Protein AF-0000000079328924 (afdb_homodimer)

Nearest PDB structures (foldseek):
  2py6-assembly1_A  TM=6.628E-01  e=1.450E-24  Methylobacillus flagellatus KT
  7txp-assembly1_A  TM=7.797E-01  e=3.033E-03  Acinetobacter baumannii
  5w7k-assembly1_A  TM=6.403E-01  e=6.334E-02  Penicillium oxalicum
  5w7k-assembly2_B  TM=5.798E-01  e=4.461E-02  Penicillium oxalicum
  5jgl-assembly1_A  TM=5.882E-01  e=9.536E-02  Aspergillus fumigatus

Structure (mmCIF, N/CA/C/O backbone):
data_AF-0000000079328924-model_v1
#
loop_
_entity.id
_entity.type
_entity.pdbx_description
1 polymer 'Uncharacterized protein'
#
loop_
_atom_site.group_PDB
_atom_site.id
_atom_site.type_symbol
_atom_site.label_atom_id
_atom_site.label_alt_id
_atom_site.label_comp_id
_atom_site.label_asym_id
_atom_site.label_entity_id
_atom_site.label_seq_id
_atom_site.pdbx_PDB_ins_code
_atom_site.Cartn_x
_atom_site.Cartn_y
_atom_site.Cartn_z
_atom_site.occupancy
_atom_site.B_iso_or_equiv
_atom_site.auth_seq_id
_atom_site.auth_comp_id
_atom_site.auth_asym_id
_atom_site.auth_atom_id
_atom_site.pdbx_PDB_model_num
ATOM 1 N N . MET A 1 1 ? -23.656 -9.383 4.129 1 56.88 1 MET A N 1
ATOM 2 C CA . MET A 1 1 ? -24.047 -8.914 2.803 1 56.88 1 MET A CA 1
ATOM 3 C C . MET A 1 1 ? -23.672 -9.922 1.729 1 56.88 1 MET A C 1
ATOM 5 O O . MET A 1 1 ? -22.547 -10.453 1.737 1 56.88 1 MET A O 1
ATOM 9 N N . ASN A 1 2 ? -24.609 -10.359 0.931 1 61.53 2 ASN A N 1
ATOM 10 C CA . ASN A 1 2 ? -24.344 -11.352 -0.109 1 61.53 2 ASN A CA 1
ATOM 11 C C . ASN A 1 2 ? -23.781 -10.703 -1.366 1 61.53 2 ASN A C 1
ATOM 13 O O . ASN A 1 2 ? -23.656 -9.477 -1.438 1 61.53 2 ASN A O 1
ATOM 17 N N . ILE A 1 3 ? -23.312 -11.477 -2.266 1 70.88 3 ILE A N 1
ATOM 18 C CA . ILE A 1 3 ? -22.609 -11.031 -3.463 1 70.88 3 ILE A CA 1
ATOM 19 C C . ILE A 1 3 ? -23.516 -10.102 -4.277 1 70.88 3 ILE A C 1
ATOM 21 O O . ILE A 1 3 ? -23.031 -9.172 -4.926 1 70.88 3 ILE A O 1
ATOM 25 N N . PHE A 1 4 ? -24.797 -10.234 -4.156 1 68 4 PHE A N 1
ATOM 26 C CA . PHE A 1 4 ? -25.734 -9.406 -4.906 1 68 4 PHE A CA 1
ATOM 27 C C . PHE A 1 4 ? -25.719 -7.973 -4.398 1 68 4 PHE A C 1
ATOM 29 O O . PHE A 1 4 ? -25.734 -7.023 -5.188 1 68 4 PHE A O 1
ATOM 36 N N . GLU A 1 5 ? -25.672 -7.852 -3.088 1 71.88 5 GLU A N 1
ATOM 37 C CA . GLU A 1 5 ? -25.578 -6.527 -2.482 1 71.88 5 GLU A CA 1
ATOM 38 C C . GLU A 1 5 ? -24.266 -5.844 -2.842 1 71.88 5 GLU A C 1
ATOM 40 O O . GLU A 1 5 ? -24.234 -4.648 -3.131 1 71.88 5 GLU A O 1
ATOM 45 N N . LEU A 1 6 ? -23.266 -6.637 -2.938 1 77.62 6 LEU A N 1
ATOM 46 C CA . LEU A 1 6 ? -21.953 -6.098 -3.291 1 77.62 6 LEU A CA 1
ATOM 47 C C . LEU A 1 6 ? -21.938 -5.621 -4.738 1 77.62 6 LEU A C 1
ATOM 49 O O . LEU A 1 6 ? -21.359 -4.578 -5.047 1 77.62 6 LEU A O 1
ATOM 53 N N . LYS A 1 7 ? -22.594 -6.383 -5.516 1 79.06 7 LYS A N 1
ATOM 54 C CA . LYS A 1 7 ? -22.703 -6.027 -6.926 1 79.06 7 LYS A CA 1
ATOM 55 C C . LYS A 1 7 ? -23.406 -4.691 -7.109 1 79.06 7 LYS A C 1
ATOM 57 O O . LYS A 1 7 ? -23.031 -3.896 -7.973 1 79.06 7 LYS A O 1
ATOM 62 N N . LYS A 1 8 ? -24.391 -4.441 -6.281 1 81 8 LYS A N 1
ATOM 63 C CA . LYS A 1 8 ? -25.094 -3.162 -6.344 1 81 8 LYS A CA 1
ATOM 64 C C . LYS A 1 8 ? -24.172 -2.008 -5.961 1 81 8 LYS A C 1
ATOM 66 O O . LYS A 1 8 ? -24.188 -0.952 -6.594 1 81 8 LYS A O 1
ATOM 71 N N . ILE A 1 9 ? -23.391 -2.25 -4.973 1 82.69 9 ILE A N 1
ATOM 72 C CA . ILE A 1 9 ? -22.469 -1.236 -4.477 1 82.69 9 ILE A CA 1
ATOM 73 C C . ILE A 1 9 ? -21.438 -0.904 -5.551 1 82.69 9 ILE A C 1
ATOM 75 O O . ILE A 1 9 ? -21.125 0.267 -5.785 1 82.69 9 ILE A O 1
ATOM 79 N N . PHE A 1 10 ? -20.969 -1.929 -6.258 1 84.69 10 PHE A N 1
ATOM 80 C CA . PHE A 1 10 ? -19.938 -1.758 -7.262 1 84.69 10 PHE A CA 1
ATOM 81 C C . PHE A 1 10 ? -20.484 -1.042 -8.492 1 84.69 10 PHE A C 1
ATOM 83 O O . PHE A 1 10 ? -19.719 -0.454 -9.266 1 84.69 10 PHE A O 1
ATOM 90 N N . LYS A 1 11 ? -21.797 -1.02 -8.664 1 87.69 11 LYS A N 1
ATOM 91 C CA . LYS A 1 11 ? -22.406 -0.401 -9.836 1 87.69 11 LYS A CA 1
ATOM 92 C C . LYS A 1 11 ? -22.734 1.066 -9.57 1 87.69 11 LYS A C 1
ATOM 94 O O . LYS A 1 11 ? -23.094 1.804 -10.492 1 87.69 11 LYS A O 1
ATOM 99 N N . ILE A 1 12 ? -22.625 1.499 -8.336 1 89.94 12 ILE A N 1
ATOM 100 C CA . ILE A 1 12 ? -22.859 2.898 -8 1 89.94 12 ILE A CA 1
ATOM 101 C C . ILE A 1 12 ? -21.766 3.77 -8.602 1 89.94 12 ILE A C 1
ATOM 103 O O . ILE A 1 12 ? -20.578 3.547 -8.352 1 89.94 12 ILE A O 1
ATOM 107 N N . ASN A 1 13 ? -22.141 4.797 -9.344 1 90.88 13 ASN A N 1
ATOM 108 C CA . ASN A 1 13 ? -21.141 5.523 -10.117 1 90.88 13 ASN A CA 1
ATOM 109 C C . ASN A 1 13 ? -21.062 6.992 -9.703 1 90.88 13 ASN A C 1
ATOM 111 O O . ASN A 1 13 ? -20.219 7.738 -10.188 1 90.88 13 ASN A O 1
ATOM 115 N N . ASN A 1 14 ? -22 7.387 -8.898 1 92.38 14 ASN A N 1
ATOM 116 C CA . ASN A 1 14 ? -21.969 8.766 -8.43 1 92.38 14 ASN A CA 1
ATOM 117 C C . ASN A 1 14 ? -22.578 8.898 -7.031 1 92.38 14 ASN A C 1
ATOM 119 O O . ASN A 1 14 ? -23.188 7.949 -6.523 1 92.38 14 ASN A O 1
ATOM 123 N N . LEU A 1 15 ? -22.406 10.031 -6.438 1 91.38 15 LEU A N 1
ATOM 124 C CA . LEU A 1 15 ? -22.812 10.258 -5.055 1 91.38 15 LEU A CA 1
ATOM 125 C C . LEU A 1 15 ? -24.328 10.211 -4.926 1 91.38 15 LEU A C 1
ATOM 127 O O . LEU A 1 15 ? -24.859 9.766 -3.904 1 91.38 15 LEU A O 1
ATOM 131 N N . LYS A 1 16 ? -25 10.703 -5.934 1 89.75 16 LYS A N 1
ATOM 132 C CA . LYS A 1 16 ? -26.453 10.672 -5.902 1 89.75 16 LYS A CA 1
ATOM 133 C C . LYS A 1 16 ? -26.969 9.242 -5.797 1 89.75 16 LYS A C 1
ATOM 135 O O . LYS A 1 16 ? -27.844 8.953 -4.973 1 89.75 16 LYS A O 1
ATOM 140 N N . GLU A 1 17 ? -26.469 8.406 -6.617 1 90.62 17 GLU A N 1
ATOM 141 C CA . GLU A 1 17 ? -26.844 6.996 -6.582 1 90.62 17 GLU A CA 1
ATOM 142 C C . GLU A 1 17 ? -26.5 6.367 -5.238 1 90.62 17 GLU A C 1
ATOM 144 O O . GLU A 1 17 ? -27.25 5.551 -4.711 1 90.62 17 GLU A O 1
ATOM 149 N N . LEU A 1 18 ? -25.328 6.73 -4.758 1 88.25 18 LEU A N 1
ATOM 150 C CA . LEU A 1 18 ? -24.891 6.199 -3.473 1 88.25 18 LEU A CA 1
ATOM 151 C C . LEU A 1 18 ? -25.859 6.574 -2.367 1 88.25 18 LEU A C 1
ATOM 153 O O . LEU A 1 18 ? -26.281 5.719 -1.579 1 88.25 18 LEU A O 1
ATOM 157 N N . TYR A 1 19 ? -26.266 7.734 -2.383 1 83.88 19 TYR A N 1
ATOM 158 C CA . TYR A 1 19 ? -27.141 8.203 -1.312 1 83.88 19 TYR A CA 1
ATOM 159 C C . TYR A 1 19 ? -28.531 7.625 -1.462 1 83.88 19 TYR A C 1
ATOM 161 O O . TYR A 1 19 ? -29.203 7.316 -0.468 1 83.88 19 TYR A O 1
ATOM 169 N N . THR A 1 20 ? -28.969 7.504 -2.656 1 84.75 20 THR A N 1
ATOM 170 C CA . THR A 1 20 ? -30.234 6.828 -2.893 1 84.75 20 THR A CA 1
ATOM 171 C C . THR A 1 20 ? -30.203 5.402 -2.346 1 84.75 20 THR A C 1
ATOM 173 O O . THR A 1 20 ? -31.141 4.961 -1.69 1 84.75 20 THR A O 1
ATOM 176 N N . TYR A 1 21 ? -29.094 4.816 -2.604 1 81.56 21 TYR A N 1
ATOM 177 C CA . TYR A 1 21 ? -28.922 3.451 -2.117 1 81.56 21 TYR A CA 1
ATOM 178 C C . TYR A 1 21 ? -28.906 3.416 -0.594 1 81.56 21 TYR A C 1
ATOM 180 O O . TYR A 1 21 ? -29.531 2.545 0.022 1 81.56 21 TYR A O 1
ATOM 188 N N . LEU A 1 22 ? -28.188 4.312 -0.004 1 76.25 22 LEU A N 1
ATOM 189 C CA . LEU A 1 22 ? -28.062 4.371 1.448 1 76.25 22 LEU A CA 1
ATOM 190 C C . LEU A 1 22 ? -29.422 4.652 2.09 1 76.25 22 LEU A C 1
ATOM 192 O O . LEU A 1 22 ? -29.734 4.102 3.146 1 76.25 22 LEU A O 1
ATOM 196 N N . TYR A 1 23 ? -30.125 5.473 1.465 1 74 23 TYR A N 1
ATOM 197 C CA . TYR A 1 23 ? -31.484 5.766 1.941 1 74 23 TYR A CA 1
ATOM 198 C C . TYR A 1 23 ? -32.344 4.523 1.889 1 74 23 TYR A C 1
ATOM 200 O O . TYR A 1 23 ? -33.125 4.25 2.82 1 74 23 TYR A O 1
ATOM 208 N N . GLU A 1 24 ? -32.156 3.736 0.86 1 71.31 24 GLU A N 1
ATOM 209 C CA . GLU A 1 24 ? -32.938 2.516 0.684 1 71.31 24 GLU A CA 1
ATOM 210 C C . GLU A 1 24 ? -32.594 1.474 1.738 1 71.31 24 GLU A C 1
ATOM 212 O O . GLU A 1 24 ? -33.469 0.816 2.295 1 71.31 24 GLU A O 1
ATOM 217 N N . ILE A 1 25 ? -31.281 1.365 1.938 1 65.75 25 ILE A N 1
ATOM 218 C CA . ILE A 1 25 ? -30.844 0.349 2.891 1 65.75 25 ILE A CA 1
ATOM 219 C C . ILE A 1 25 ? -31.203 0.788 4.312 1 65.75 25 ILE A C 1
ATOM 221 O O . ILE A 1 25 ? -31.562 -0.038 5.148 1 65.75 25 ILE A O 1
ATOM 225 N N . LYS A 1 26 ? -30.891 2.051 4.504 1 58.53 26 LYS A N 1
ATOM 226 C CA . LYS A 1 26 ? -31.266 2.576 5.809 1 58.53 26 LYS A CA 1
ATOM 227 C C . LYS A 1 26 ? -32.75 2.324 6.094 1 58.53 26 LYS A C 1
ATOM 229 O O . LYS A 1 26 ? -33.125 1.941 7.207 1 58.53 26 LYS A O 1
ATOM 234 N N . GLU A 1 27 ? -33.406 2.635 5.156 1 51.09 27 GLU A N 1
ATOM 235 C CA . GLU A 1 27 ? -34.844 2.422 5.281 1 51.09 27 GLU A CA 1
ATOM 236 C C . GLU A 1 27 ? -35.188 0.936 5.367 1 51.09 27 GLU A C 1
ATOM 238 O O . GLU A 1 27 ? -36.125 0.544 6.051 1 51.09 27 GLU A O 1
ATOM 243 N N . CYS A 1 28 ? -34.5 0.336 4.43 1 45.5 28 CYS A N 1
ATOM 244 C CA . CYS A 1 28 ? -34.719 -1.104 4.453 1 45.5 28 CYS A CA 1
ATOM 245 C C . CYS A 1 28 ? -34.125 -1.74 5.691 1 45.5 28 CYS A C 1
ATOM 247 O O . CYS A 1 28 ? -34.688 -2.65 6.281 1 45.5 28 CYS A O 1
ATOM 249 N N . LYS A 1 29 ? -32.688 -1.589 5.699 1 46.88 29 LYS A N 1
ATOM 250 C CA . LYS A 1 29 ? -31.969 -2.168 6.832 1 46.88 29 LYS A CA 1
ATOM 251 C C . LYS A 1 29 ? -32.156 -1.311 8.086 1 46.88 29 LYS A C 1
ATOM 253 O O . LYS A 1 29 ? -31.734 -0.148 8.109 1 46.88 29 LYS A O 1
ATOM 258 N N . LYS A 1 30 ? -33.125 -1.335 8.742 1 38.22 30 LYS A N 1
ATOM 259 C CA . LYS A 1 30 ? -33.188 -0.66 10.031 1 38.22 30 LYS A CA 1
ATOM 260 C C . LYS A 1 30 ? -31.812 -0.604 10.68 1 38.22 30 LYS A C 1
ATOM 262 O O . LYS A 1 30 ? -31.203 -1.643 10.945 1 38.22 30 LYS A O 1
ATOM 267 N N . LEU A 1 31 ? -30.766 0.419 10.305 1 40.78 31 LEU A N 1
ATOM 268 C CA . LEU A 1 31 ? -29.625 0.704 11.172 1 40.78 31 LEU A CA 1
ATOM 269 C C . LEU A 1 31 ? -29.781 0.013 12.516 1 40.78 31 LEU A C 1
ATOM 271 O O . LEU A 1 31 ? -28.859 0.053 13.352 1 40.78 31 LEU A O 1
ATOM 275 N N . GLY A 1 32 ? -30.797 -0.398 12.648 1 42.44 32 GLY A N 1
ATOM 276 C CA . GLY A 1 32 ? -31.219 -1.164 13.812 1 42.44 32 GLY A CA 1
ATOM 277 C C . GLY A 1 32 ? -30.406 -2.432 14.016 1 42.44 32 GLY A C 1
ATOM 278 O O . GLY A 1 32 ? -30.219 -2.873 15.148 1 42.44 32 GLY A O 1
ATOM 279 N N . SER A 1 33 ? -29.969 -2.975 12.93 1 47.97 33 SER A N 1
ATOM 280 C CA . SER A 1 33 ? -29.297 -4.25 13.188 1 47.97 33 SER A CA 1
ATOM 281 C C . SER A 1 33 ? -27.953 -4.043 13.875 1 47.97 33 SER A C 1
ATOM 283 O O . SER A 1 33 ? -27.609 -4.777 14.805 1 47.97 33 SER A O 1
ATOM 285 N N . LEU A 1 34 ? -27.156 -3.137 13.383 1 50.69 34 LEU A N 1
ATOM 286 C CA . LEU A 1 34 ? -25.953 -2.863 14.172 1 50.69 34 LEU A CA 1
ATOM 287 C C . LEU A 1 34 ? -26.312 -2.279 15.531 1 50.69 34 LEU A C 1
ATOM 289 O O . LEU A 1 34 ? -25.703 -2.633 16.547 1 50.69 34 LEU A O 1
ATOM 293 N N . ASP A 1 35 ? -27.281 -1.336 15.297 1 56.09 35 ASP A N 1
ATOM 294 C CA . ASP A 1 35 ? -27.781 -0.828 16.562 1 56.09 35 ASP A CA 1
ATOM 295 C C . ASP A 1 35 ? -28.266 -1.967 17.469 1 56.09 35 ASP A C 1
ATOM 297 O O . ASP A 1 35 ? -28.031 -1.96 18.672 1 56.09 35 ASP A O 1
ATOM 301 N N . GLU A 1 36 ? -28.781 -2.801 16.656 1 59.44 36 GLU A N 1
ATOM 302 C CA . GLU A 1 36 ? -29.25 -3.955 17.406 1 59.44 36 GLU A CA 1
ATOM 303 C C . GLU A 1 36 ? -28.094 -4.812 17.891 1 59.44 36 GLU A C 1
ATOM 305 O O . GLU A 1 36 ? -28.094 -5.312 19.016 1 59.44 36 GLU A O 1
ATOM 310 N N . LEU A 1 37 ? -27.047 -4.867 17.062 1 61.59 37 LEU A N 1
ATOM 311 C CA . LEU A 1 37 ? -25.875 -5.641 17.438 1 61.59 37 LEU A CA 1
ATOM 312 C C . LEU A 1 37 ? -25.141 -4.98 18.609 1 61.59 37 LEU A C 1
ATOM 314 O O . LEU A 1 37 ? -24.719 -5.66 19.547 1 61.59 37 LEU A O 1
ATOM 318 N N . ILE A 1 38 ? -25.094 -3.74 18.453 1 65.69 38 ILE A N 1
ATOM 319 C CA . ILE A 1 38 ? -24.375 -2.992 19.469 1 65.69 38 ILE A CA 1
ATOM 320 C C . ILE A 1 38 ? -25.203 -2.967 20.766 1 65.69 38 ILE A C 1
ATOM 322 O O . ILE A 1 38 ? -24.641 -2.963 21.859 1 65.69 38 ILE A O 1
ATOM 326 N N . LYS A 1 39 ? -26.5 -3.104 20.516 1 65.75 39 LYS A N 1
ATOM 327 C CA . LYS A 1 39 ? -27.359 -3.057 21.703 1 65.75 39 LYS A CA 1
ATOM 328 C C . LYS A 1 39 ? -27.438 -4.418 22.391 1 65.75 39 LYS A C 1
ATOM 330 O O . LYS A 1 39 ? -27.625 -4.492 23.594 1 65.75 39 LYS A O 1
ATOM 335 N N . THR A 1 40 ? -27.172 -5.391 21.562 1 72.5 40 THR A N 1
ATOM 336 C CA . THR A 1 40 ? -27.422 -6.715 22.125 1 72.5 40 THR A CA 1
ATOM 337 C C . THR A 1 40 ? -26.109 -7.387 22.547 1 72.5 40 THR A C 1
ATOM 339 O O . THR A 1 40 ? -26.125 -8.344 23.328 1 72.5 40 THR A O 1
ATOM 342 N N . LYS A 1 41 ? -25.031 -6.918 22.109 1 82.81 41 LYS A N 1
ATOM 343 C CA . LYS A 1 41 ? -23.766 -7.582 22.375 1 82.81 41 LYS A CA 1
ATOM 344 C C . LYS A 1 41 ? -22.859 -6.703 23.25 1 82.81 41 LYS A C 1
ATOM 346 O O . LYS A 1 41 ? -23.016 -5.48 23.281 1 82.81 41 LYS A O 1
ATOM 351 N N . GLN A 1 42 ? -22.062 -7.414 23.984 1 89.44 42 GLN A N 1
ATOM 352 C CA . GLN A 1 42 ? -20.984 -6.703 24.672 1 89.44 42 GLN A CA 1
ATOM 353 C C . GLN A 1 42 ? -19.969 -6.141 23.672 1 89.44 42 GLN A C 1
ATOM 355 O O . GLN A 1 42 ? -19.562 -6.836 22.75 1 89.44 42 GLN A O 1
ATOM 360 N N . ILE A 1 43 ? -19.641 -4.855 23.938 1 89.25 43 ILE A N 1
ATOM 361 C CA . ILE A 1 43 ? -18.719 -4.199 23.016 1 89.25 43 ILE A CA 1
ATOM 362 C C . ILE A 1 43 ? -17.312 -4.223 23.578 1 89.25 43 ILE A C 1
ATOM 364 O O . ILE A 1 43 ? -17.094 -3.846 24.734 1 89.25 43 ILE A O 1
ATOM 368 N N . VAL A 1 44 ? -16.375 -4.703 22.797 1 92.88 44 VAL A N 1
ATOM 369 C CA . VAL A 1 44 ? -14.961 -4.715 23.141 1 92.88 44 VAL A CA 1
ATOM 370 C C . VAL A 1 44 ? -14.172 -3.932 22.094 1 92.88 44 VAL A C 1
ATOM 372 O O . VAL A 1 44 ? -14.43 -4.051 20.891 1 92.88 44 VAL A O 1
ATOM 375 N N . LEU A 1 45 ? -13.312 -3.092 22.578 1 89.56 45 LEU A N 1
ATOM 376 C CA . LEU A 1 45 ? -12.453 -2.352 21.656 1 89.56 45 LEU A CA 1
ATOM 377 C C . LEU A 1 45 ? -11.086 -3.016 21.547 1 89.56 45 LEU A C 1
ATOM 379 O O . LEU A 1 45 ? -10.391 -3.193 22.547 1 89.56 45 LEU A O 1
ATOM 383 N N . PHE A 1 46 ? -10.742 -3.385 20.344 1 91.06 46 PHE A N 1
ATOM 384 C CA . PHE A 1 46 ? -9.391 -3.885 20.125 1 91.06 46 PHE A CA 1
ATOM 385 C C . PHE A 1 46 ? -8.461 -2.76 19.688 1 91.06 46 PHE A C 1
ATOM 387 O O . PHE A 1 46 ? -8.578 -2.25 18.562 1 91.06 46 PHE A O 1
ATOM 394 N N . GLY A 1 47 ? -7.594 -2.453 20.469 1 88.12 47 GLY A N 1
ATOM 395 C CA . GLY A 1 47 ? -6.727 -1.296 20.312 1 88.12 47 GLY A CA 1
ATOM 396 C C . GLY A 1 47 ? -6.941 -0.231 21.359 1 88.12 47 GLY A C 1
ATOM 397 O O . GLY A 1 47 ? -7.965 0.459 21.359 1 88.12 47 GLY A O 1
ATOM 398 N N . ALA A 1 48 ? -5.953 -0.051 22.234 1 86.25 48 ALA A N 1
ATOM 399 C CA . ALA A 1 48 ? -6.086 0.889 23.344 1 86.25 48 ALA A CA 1
ATOM 400 C C . ALA A 1 48 ? -5.219 2.125 23.125 1 86.25 48 ALA A C 1
ATOM 402 O O . ALA A 1 48 ? -4.793 2.773 24.078 1 86.25 48 ALA A O 1
ATOM 403 N N . GLY A 1 49 ? -5.023 2.393 21.828 1 75.25 49 GLY A N 1
ATOM 404 C CA . GLY A 1 49 ? -4.285 3.596 21.484 1 75.25 49 GLY A CA 1
ATOM 405 C C . GLY A 1 49 ? -5.18 4.797 21.234 1 75.25 49 GLY A C 1
ATOM 406 O O . GLY A 1 49 ? -6.262 4.895 21.812 1 75.25 49 GLY A O 1
ATOM 407 N N . ARG A 1 50 ? -4.684 5.715 20.484 1 66.62 50 ARG A N 1
ATOM 408 C CA . ARG A 1 50 ? -5.391 6.957 20.188 1 66.62 50 ARG A CA 1
ATOM 409 C C . ARG A 1 50 ? -6.746 6.68 19.547 1 66.62 50 ARG A C 1
ATOM 411 O O . ARG A 1 50 ? -7.762 7.254 19.953 1 66.62 50 ARG A O 1
ATOM 418 N N . ILE A 1 51 ? -6.746 5.785 18.609 1 70.69 51 ILE A N 1
ATOM 419 C CA . ILE A 1 51 ? -7.977 5.469 17.891 1 70.69 51 ILE A CA 1
ATOM 420 C C . ILE A 1 51 ? -8.977 4.82 18.844 1 70.69 51 ILE A C 1
ATOM 422 O O . ILE A 1 51 ? -10.164 5.16 18.844 1 70.69 51 ILE A O 1
ATOM 426 N N . GLY A 1 52 ? -8.453 3.943 19.641 1 80 52 GLY A N 1
ATOM 427 C CA . GLY A 1 52 ? -9.32 3.305 20.625 1 80 52 GLY A CA 1
ATOM 428 C C . GLY A 1 52 ? -10 4.293 21.547 1 80 52 GLY A C 1
ATOM 429 O O . GLY A 1 52 ? -11.195 4.18 21.812 1 80 52 GLY A O 1
ATOM 430 N N . LYS A 1 53 ? -9.281 5.25 21.953 1 77.56 53 LYS A N 1
ATOM 431 C CA . LYS A 1 53 ? -9.828 6.277 22.828 1 77.56 53 LYS A CA 1
ATOM 432 C C . LYS A 1 53 ? -10.906 7.098 22.125 1 77.56 53 LYS A C 1
ATOM 434 O O . LYS A 1 53 ? -11.938 7.422 22.734 1 77.56 53 LYS A O 1
ATOM 439 N N . GLN A 1 54 ? -10.641 7.395 20.953 1 70.75 54 GLN A N 1
ATOM 440 C CA . GLN A 1 54 ? -11.609 8.164 20.188 1 70.75 54 GLN A CA 1
ATOM 441 C C . GLN A 1 54 ? -12.898 7.379 19.969 1 70.75 54 GLN A C 1
ATOM 443 O O . GLN A 1 54 ? -13.992 7.938 20.062 1 70.75 54 GLN A O 1
ATOM 448 N N . VAL A 1 55 ? -12.703 6.129 19.719 1 77.19 55 VAL A N 1
ATOM 449 C CA . VAL A 1 55 ? -13.859 5.27 19.516 1 77.19 55 VAL A CA 1
ATOM 450 C C . VAL A 1 55 ? -14.656 5.152 20.812 1 77.19 55 VAL A C 1
ATOM 452 O O . VAL A 1 55 ? -15.883 5.219 20.812 1 77.19 55 VAL A O 1
ATOM 455 N N . LEU A 1 56 ? -13.961 5.035 21.875 1 82.12 56 LEU A N 1
ATOM 456 C CA . LEU A 1 56 ? -14.609 4.977 23.188 1 82.12 56 LEU A CA 1
ATOM 457 C C . LEU A 1 56 ? -15.445 6.227 23.422 1 82.12 56 LEU A C 1
ATOM 459 O O . LEU A 1 56 ? -16.609 6.133 23.828 1 82.12 56 LEU A O 1
ATOM 463 N N . ASN A 1 57 ? -14.828 7.297 23.156 1 74.25 57 ASN A N 1
ATOM 464 C CA . ASN A 1 57 ? -15.523 8.562 23.375 1 74.25 57 ASN A CA 1
ATOM 465 C C . ASN A 1 57 ? -16.766 8.68 22.5 1 74.25 57 ASN A C 1
ATOM 467 O O . ASN A 1 57 ? -17.812 9.148 22.953 1 74.25 57 ASN A O 1
ATOM 471 N N . THR A 1 58 ? -16.609 8.281 21.312 1 69.94 58 THR A N 1
ATOM 472 C CA . THR A 1 58 ? -17.75 8.328 20.391 1 69.94 58 THR A CA 1
ATOM 473 C C . THR A 1 58 ? -18.875 7.414 20.859 1 69.94 58 THR A C 1
ATOM 475 O O . THR A 1 58 ? -20.047 7.801 20.844 1 69.94 58 THR A O 1
ATOM 478 N N . LEU A 1 59 ? -18.5 6.242 21.219 1 75.38 59 LEU A N 1
ATOM 479 C CA . LEU A 1 59 ? -19.5 5.285 21.672 1 75.38 59 LEU A CA 1
ATOM 480 C C . LEU A 1 59 ? -20.203 5.781 22.938 1 75.38 59 LEU A C 1
ATOM 482 O O . LEU A 1 59 ? -21.422 5.652 23.062 1 75.38 59 LEU A O 1
ATOM 486 N N . LYS A 1 60 ? -19.469 6.391 23.75 1 76.75 60 LYS A N 1
ATOM 487 C CA . LYS A 1 60 ? -20.062 6.965 24.953 1 76.75 60 LYS A CA 1
ATOM 488 C C . LYS A 1 60 ? -21.047 8.07 24.609 1 76.75 60 LYS A C 1
ATOM 490 O O . LYS A 1 60 ? -22.125 8.148 25.219 1 76.75 60 LYS A O 1
ATOM 495 N N . LYS A 1 61 ? -20.609 8.82 23.75 1 70.5 61 LYS A N 1
ATOM 496 C CA . LYS A 1 61 ? -21.453 9.93 23.312 1 70.5 61 LYS A CA 1
ATOM 497 C C . LYS A 1 61 ? -22.797 9.414 22.797 1 70.5 61 LYS A C 1
ATOM 499 O O . LYS A 1 61 ? -23.828 10.078 22.953 1 70.5 61 LYS A O 1
ATOM 504 N N . TYR A 1 62 ? -22.75 8.266 22.203 1 68.56 62 TYR A N 1
ATOM 505 C CA . TYR A 1 62 ? -23.984 7.715 21.641 1 68.56 62 TYR A CA 1
ATOM 506 C C . TYR A 1 62 ? -24.656 6.773 22.625 1 68.56 62 TYR A C 1
ATOM 508 O O . TYR A 1 62 ? -25.625 6.082 22.266 1 68.56 62 TYR A O 1
ATOM 516 N N . GLY A 1 63 ? -24.078 6.711 23.781 1 72.81 63 GLY A N 1
ATOM 517 C CA . GLY A 1 63 ? -24.734 5.973 24.859 1 72.81 63 GLY A CA 1
ATOM 518 C C . GLY A 1 63 ? -24.375 4.496 24.875 1 72.81 63 GLY A C 1
ATOM 519 O O . GLY A 1 63 ? -25.047 3.695 25.516 1 72.81 63 GLY A O 1
ATOM 520 N N . PHE A 1 64 ? -23.359 4.16 24.188 1 77.5 64 PHE A N 1
ATOM 521 C CA . PHE A 1 64 ? -22.953 2.762 24.172 1 77.5 64 PHE A CA 1
ATOM 522 C C . PHE A 1 64 ? -21.875 2.5 25.219 1 77.5 64 PHE A C 1
ATOM 524 O O . PHE A 1 64 ? -20.984 3.334 25.422 1 77.5 64 PHE A O 1
ATOM 531 N N . LYS A 1 65 ? -22.047 1.388 25.875 1 85.5 65 LYS A N 1
ATOM 532 C CA . LYS A 1 65 ? -21.078 0.996 26.891 1 85.5 65 LYS A CA 1
ATOM 533 C C . LYS A 1 65 ? -20.031 0.042 26.312 1 85.5 65 LYS A C 1
ATOM 535 O O . LYS A 1 65 ? -20.375 -0.893 25.578 1 85.5 65 LYS A O 1
ATOM 540 N N . VAL A 1 66 ? -18.766 0.304 26.609 1 90.62 66 VAL A N 1
ATOM 541 C CA . VAL A 1 66 ? -17.672 -0.568 26.219 1 90.62 66 VAL A CA 1
ATOM 542 C C . VAL A 1 66 ? -17.234 -1.425 27.406 1 90.62 66 VAL A C 1
ATOM 544 O O . VAL A 1 66 ? -16.984 -0.905 28.484 1 90.62 66 VAL A O 1
ATOM 547 N N . ALA A 1 67 ? -17.203 -2.633 27.188 1 93.62 67 ALA A N 1
ATOM 548 C CA . ALA A 1 67 ? -16.891 -3.566 28.266 1 93.62 67 ALA A CA 1
ATOM 549 C C . ALA A 1 67 ? -15.406 -3.473 28.656 1 93.62 67 ALA A C 1
ATOM 551 O O . ALA A 1 67 ? -15.078 -3.352 29.828 1 93.62 67 ALA A O 1
ATOM 552 N N . TYR A 1 68 ? -14.57 -3.6 27.719 1 94.25 68 TYR A N 1
ATOM 553 C CA . TYR A 1 68 ? -13.133 -3.488 27.953 1 94.25 68 TYR A CA 1
ATOM 554 C C . TYR A 1 68 ? -12.383 -3.262 26.641 1 94.25 68 TYR A C 1
ATOM 556 O O . TYR A 1 68 ? -12.961 -3.398 25.562 1 94.25 68 TYR A O 1
ATOM 564 N N . PHE A 1 69 ? -11.133 -2.832 26.859 1 93.56 69 PHE A N 1
ATOM 565 C CA . PHE A 1 69 ? -10.18 -2.822 25.75 1 93.56 69 PHE A CA 1
ATOM 566 C C . PHE A 1 69 ? -9.414 -4.137 25.688 1 93.56 69 PHE A C 1
ATOM 568 O O . PHE A 1 69 ? -9.219 -4.801 26.703 1 93.56 69 PHE A O 1
ATOM 575 N N . CYS A 1 70 ? -9.055 -4.527 24.531 1 94.25 70 CYS A N 1
ATOM 576 C CA . CYS A 1 70 ? -7.988 -5.508 24.328 1 94.25 70 CYS A CA 1
ATOM 577 C C . CYS A 1 70 ? -6.844 -4.914 23.516 1 94.25 70 CYS A C 1
ATOM 579 O O . CYS A 1 70 ? -7.055 -4.035 22.688 1 94.25 70 CYS A O 1
ATOM 581 N N . ASP A 1 71 ? -5.703 -5.344 23.828 1 90.44 71 ASP A N 1
ATOM 582 C CA . ASP A 1 71 ? -4.5 -4.906 23.141 1 90.44 71 ASP A CA 1
ATOM 583 C C . ASP A 1 71 ? -3.418 -5.98 23.172 1 90.44 71 ASP A C 1
ATOM 585 O O . ASP A 1 71 ? -3.309 -6.723 24.156 1 90.44 71 ASP A O 1
ATOM 589 N N . ASN A 1 72 ? -2.664 -6.105 22.156 1 85.56 72 ASN A N 1
ATOM 590 C CA . ASN A 1 72 ? -1.611 -7.113 22.125 1 85.56 72 ASN A CA 1
ATOM 591 C C . ASN A 1 72 ? -0.396 -6.684 22.953 1 85.56 72 ASN A C 1
ATOM 593 O O . ASN A 1 72 ? 0.468 -7.504 23.266 1 85.56 72 ASN A O 1
ATOM 597 N N . ASN A 1 73 ? -0.34 -5.391 23.219 1 80.56 73 ASN A N 1
ATOM 598 C CA . ASN A 1 73 ? 0.751 -4.898 24.047 1 80.56 73 ASN A CA 1
ATOM 599 C C . ASN A 1 73 ? 0.581 -5.324 25.5 1 80.56 73 ASN A C 1
ATOM 601 O O . ASN A 1 73 ? -0.173 -4.695 26.25 1 80.56 73 ASN A O 1
ATOM 605 N N . LYS A 1 74 ? 1.395 -6.266 25.938 1 81.5 74 LYS A N 1
ATOM 606 C CA . LYS A 1 74 ? 1.271 -6.863 27.25 1 81.5 74 LYS A CA 1
ATOM 607 C C . LYS A 1 74 ? 1.589 -5.852 28.359 1 81.5 74 LYS A C 1
ATOM 609 O O . LYS A 1 74 ? 1.108 -5.977 29.484 1 81.5 74 LYS A O 1
ATOM 614 N N . ASP A 1 75 ? 2.314 -4.918 28.031 1 78.06 75 ASP A N 1
ATOM 615 C CA . ASP A 1 75 ? 2.795 -3.955 29.016 1 78.06 75 ASP A CA 1
ATOM 616 C C . ASP A 1 75 ? 1.646 -3.105 29.547 1 78.06 75 ASP A C 1
ATOM 618 O O . ASP A 1 75 ? 1.765 -2.498 30.625 1 78.06 75 ASP A O 1
ATOM 622 N N . ILE A 1 76 ? 0.591 -3.098 28.859 1 86.06 76 ILE A N 1
ATOM 623 C CA . ILE A 1 76 ? -0.473 -2.189 29.281 1 86.06 76 ILE A CA 1
ATOM 624 C C . ILE A 1 76 ? -1.675 -2.994 29.766 1 86.06 76 ILE A C 1
ATOM 626 O O . ILE A 1 76 ? -2.73 -2.43 30.062 1 86.06 76 ILE A O 1
ATOM 630 N N . TRP A 1 77 ? -1.481 -4.289 29.875 1 88.06 77 TRP A N 1
ATOM 631 C CA . TRP A 1 77 ? -2.566 -5.102 30.406 1 88.06 77 TRP A CA 1
ATOM 632 C C . TRP A 1 77 ? -2.848 -4.742 31.859 1 88.06 77 TRP A C 1
ATOM 634 O O . TRP A 1 77 ? -1.92 -4.59 32.656 1 88.06 77 TRP A O 1
ATOM 644 N N . GLY A 1 78 ? -4.082 -4.598 32.188 1 88.75 78 GLY A N 1
ATOM 645 C CA . GLY A 1 78 ? -4.457 -4.242 33.562 1 88.75 78 GLY A CA 1
ATOM 646 C C . GLY A 1 78 ? -4.672 -2.752 33.75 1 88.75 78 GLY A C 1
ATOM 647 O O . GLY A 1 78 ? -5.324 -2.33 34.719 1 88.75 78 GLY A O 1
ATOM 648 N N . ASP A 1 79 ? -4.16 -1.979 32.844 1 87.06 79 ASP A N 1
ATOM 649 C CA . ASP A 1 79 ? -4.41 -0.54 32.875 1 87.06 79 ASP A CA 1
ATOM 650 C C . ASP A 1 79 ? -5.844 -0.221 32.469 1 87.06 79 ASP A C 1
ATOM 652 O O . ASP A 1 79 ? -6.613 -1.123 32.125 1 87.06 79 ASP A O 1
ATOM 656 N N . CYS A 1 80 ? -6.215 1.067 32.656 1 88.62 80 CYS A N 1
ATOM 657 C CA . CYS A 1 80 ? -7.559 1.463 32.219 1 88.62 80 CYS A CA 1
ATOM 658 C C . CYS A 1 80 ? -7.523 2.781 31.469 1 88.62 80 CYS A C 1
ATOM 660 O O . CYS A 1 80 ? -6.59 3.57 31.625 1 88.62 80 CYS A O 1
ATOM 662 N N . ILE A 1 81 ? -8.461 2.928 30.594 1 88 81 ILE A N 1
ATOM 663 C CA . ILE A 1 81 ? -8.742 4.172 29.891 1 88 81 ILE A CA 1
ATOM 664 C C . ILE A 1 81 ? -10.164 4.629 30.203 1 88 81 ILE A C 1
ATOM 666 O O . ILE A 1 81 ? -11.133 3.98 29.797 1 88 81 ILE A O 1
ATOM 670 N N . ASP A 1 82 ? -10.234 5.727 30.922 1 87 82 ASP A N 1
ATOM 671 C CA . ASP A 1 82 ? -11.539 6.258 31.297 1 87 82 ASP A CA 1
ATOM 672 C C . ASP A 1 82 ? -12.398 5.191 31.969 1 87 82 ASP A C 1
ATOM 674 O O . ASP A 1 82 ? -13.562 5.004 31.609 1 87 82 ASP A O 1
ATOM 678 N N . GLY A 1 83 ? -11.727 4.469 32.781 1 87.69 83 GLY A N 1
ATOM 679 C CA . GLY A 1 83 ? -12.445 3.492 33.594 1 87.69 83 GLY A CA 1
ATOM 680 C C . GLY A 1 83 ? -12.633 2.162 32.875 1 87.69 83 GLY A C 1
ATOM 681 O O . GLY A 1 83 ? -13.188 1.224 33.469 1 87.69 83 GLY A O 1
ATOM 682 N N . VAL A 1 84 ? -12.234 2.037 31.672 1 93.5 84 VAL A N 1
ATOM 683 C CA . VAL A 1 84 ? -12.383 0.794 30.906 1 93.5 84 VAL A CA 1
ATOM 684 C C . VAL A 1 84 ? -11.047 0.047 30.891 1 93.5 84 VAL A C 1
ATOM 686 O O . VAL A 1 84 ? -10.047 0.569 30.391 1 93.5 84 VAL A O 1
ATOM 689 N N . TYR A 1 85 ? -11.016 -1.151 31.344 1 92.38 85 TYR A N 1
ATOM 690 C CA . TYR A 1 85 ? -9.773 -1.898 31.531 1 92.38 85 TYR A CA 1
ATOM 691 C C . TYR A 1 85 ? -9.227 -2.377 30.188 1 92.38 85 TYR A C 1
ATOM 693 O O . TYR A 1 85 ? -9.992 -2.67 29.266 1 92.38 85 TYR A O 1
ATOM 701 N N . ILE A 1 86 ? -7.918 -2.453 30.172 1 94.31 86 ILE A N 1
ATOM 702 C CA . ILE A 1 86 ? -7.223 -3.07 29.047 1 94.31 86 ILE A CA 1
ATOM 703 C C . ILE A 1 86 ? -6.855 -4.512 29.406 1 94.31 86 ILE A C 1
ATOM 705 O O . ILE A 1 86 ? -6.086 -4.758 30.328 1 94.31 86 ILE A O 1
ATOM 709 N N . LEU A 1 87 ? -7.352 -5.441 28.672 1 94.12 87 LEU A N 1
ATOM 710 C CA . LEU A 1 87 ? -7.164 -6.855 28.984 1 94.12 87 LEU A CA 1
ATOM 711 C C . LEU A 1 87 ? -6.477 -7.574 27.828 1 94.12 87 LEU A C 1
ATOM 713 O O . LEU A 1 87 ? -6.41 -7.047 26.703 1 94.12 87 LEU A O 1
ATOM 717 N N . PRO A 1 88 ? -5.953 -8.766 28.141 1 92.94 88 PRO A N 1
ATOM 718 C CA . PRO A 1 88 ? -5.395 -9.562 27.062 1 92.94 88 PRO A CA 1
ATOM 719 C C . PRO A 1 88 ? -6.449 -9.992 26.031 1 92.94 88 PRO A C 1
ATOM 721 O O . PRO A 1 88 ? -7.594 -10.266 26.406 1 92.94 88 PRO A O 1
ATOM 724 N N . PRO A 1 89 ? -6.047 -10.102 24.781 1 92.19 89 PRO A N 1
ATOM 725 C CA . PRO A 1 89 ? -7 -10.438 23.734 1 92.19 89 PRO A CA 1
ATOM 726 C C . PRO A 1 89 ? -7.715 -11.766 23.984 1 92.19 89 PRO A C 1
ATOM 728 O O . PRO A 1 89 ? -8.867 -11.938 23.562 1 92.19 89 PRO A O 1
ATOM 731 N N . ASN A 1 90 ? -7.086 -12.656 24.703 1 89 90 ASN A N 1
ATOM 732 C CA . ASN A 1 90 ? -7.688 -13.961 24.953 1 89 90 ASN A CA 1
ATOM 733 C C . ASN A 1 90 ? -8.945 -13.844 25.812 1 89 90 ASN A C 1
ATOM 735 O O . ASN A 1 90 ? -9.75 -14.773 25.875 1 89 90 ASN A O 1
ATOM 739 N N . TYR A 1 91 ? -9.117 -12.805 26.438 1 91.19 91 TYR A N 1
ATOM 740 C CA . TYR A 1 91 ? -10.297 -12.57 27.25 1 91.19 91 TYR A CA 1
ATOM 741 C C . TYR A 1 91 ? -11.562 -12.562 26.391 1 91.19 91 TYR A C 1
ATOM 743 O O . TYR A 1 91 ? -12.656 -12.828 26.891 1 91.19 91 TYR A O 1
ATOM 751 N N . ILE A 1 92 ? -11.422 -12.25 25.125 1 92.81 92 ILE A N 1
ATOM 752 C CA . ILE A 1 92 ? -12.547 -12.227 24.188 1 92.81 92 ILE A CA 1
ATOM 753 C C . ILE A 1 92 ? -13.203 -13.594 24.141 1 92.81 92 ILE A C 1
ATOM 755 O O . ILE A 1 92 ? -14.422 -13.703 23.969 1 92.81 92 ILE A O 1
ATOM 759 N N . LYS A 1 93 ? -12.438 -14.641 24.328 1 89.44 93 LYS A N 1
ATOM 760 C CA . LYS A 1 93 ? -12.914 -16.016 24.219 1 89.44 93 LYS A CA 1
ATOM 761 C C . LYS A 1 93 ? -13.938 -16.344 25.297 1 89.44 93 LYS A C 1
ATOM 763 O O . LYS A 1 93 ? -14.797 -17.203 25.109 1 89.44 93 LYS A O 1
ATOM 768 N N . ASN A 1 94 ? -13.82 -15.688 26.391 1 87.06 94 ASN A N 1
ATOM 769 C CA . ASN A 1 94 ? -14.695 -15.969 27.531 1 87.06 94 ASN A CA 1
ATOM 770 C C . ASN A 1 94 ? -16.156 -15.734 27.172 1 87.06 94 ASN A C 1
ATOM 772 O O . ASN A 1 94 ? -17.047 -16.422 27.688 1 87.06 94 ASN A O 1
ATOM 776 N N . ASN A 1 95 ? -16.516 -14.805 26.312 1 86.56 95 ASN A N 1
ATOM 777 C CA . ASN A 1 95 ? -17.875 -14.477 25.891 1 86.56 95 ASN A CA 1
ATOM 778 C C . ASN A 1 95 ? -17.938 -14.141 24.406 1 86.56 95 ASN A C 1
ATOM 780 O O . ASN A 1 95 ? -18.531 -13.141 24.016 1 86.56 95 ASN A O 1
ATOM 784 N N . ILE A 1 96 ? -17.391 -15.016 23.688 1 87.25 96 ILE A N 1
ATOM 785 C CA . ILE A 1 96 ? -17.141 -14.719 22.281 1 87.25 96 ILE A CA 1
ATOM 786 C C . ILE A 1 96 ? -18.453 -14.578 21.531 1 87.25 96 ILE A C 1
ATOM 788 O O . ILE A 1 96 ? -18.594 -13.727 20.656 1 87.25 96 ILE A O 1
ATOM 792 N N . LYS A 1 97 ? -19.453 -15.406 21.891 1 84.12 97 LYS A N 1
ATOM 793 C CA . LYS A 1 97 ? -20.734 -15.406 21.172 1 84.12 97 LYS A CA 1
ATOM 794 C C . LYS A 1 97 ? -21.5 -14.117 21.422 1 84.12 97 LYS A C 1
ATOM 796 O O . LYS A 1 97 ? -22.234 -13.656 20.547 1 84.12 97 LYS A O 1
ATOM 801 N N . ASP A 1 98 ? -21.266 -13.477 22.578 1 88.31 98 ASP A N 1
ATOM 802 C CA . ASP A 1 98 ? -22.016 -12.273 22.938 1 88.31 98 ASP A CA 1
ATOM 803 C C . ASP A 1 98 ? -21.125 -11.031 22.844 1 88.31 98 ASP A C 1
ATOM 805 O O . ASP A 1 98 ? -21.422 -10.008 23.469 1 88.31 98 ASP A O 1
ATOM 809 N N . THR A 1 99 ? -20.031 -11.172 22.141 1 89.94 99 THR A N 1
ATOM 810 C CA . THR A 1 99 ? -19.094 -10.062 22.062 1 89.94 99 THR A CA 1
ATOM 811 C C . THR A 1 99 ? -18.953 -9.555 20.641 1 89.94 99 THR A C 1
ATOM 813 O O . THR A 1 99 ? -18.875 -10.344 19.688 1 89.94 99 THR A O 1
ATOM 816 N N . LEU A 1 100 ? -19.094 -8.266 20.547 1 84.69 100 LEU A N 1
ATOM 817 C CA . LEU A 1 100 ? -18.719 -7.586 19.312 1 84.69 100 LEU A CA 1
ATOM 818 C C . LEU A 1 100 ? -17.422 -6.809 19.5 1 84.69 100 LEU A C 1
ATOM 820 O O . LEU A 1 100 ? -17.344 -5.922 20.344 1 84.69 100 LEU A O 1
ATOM 824 N N . VAL A 1 101 ? -16.469 -7.23 18.719 1 87.62 101 VAL A N 1
ATOM 825 C CA . VAL A 1 101 ? -15.18 -6.539 18.797 1 87.62 101 VAL A CA 1
ATOM 826 C C . VAL A 1 101 ? -15.125 -5.414 17.766 1 87.62 101 VAL A C 1
ATOM 828 O O . VAL A 1 101 ? -15.422 -5.629 16.594 1 87.62 101 VAL A O 1
ATOM 831 N N . ILE A 1 102 ? -14.828 -4.258 18.281 1 80.75 102 ILE A N 1
ATOM 832 C CA . ILE A 1 102 ? -14.57 -3.131 17.391 1 80.75 102 ILE A CA 1
ATOM 833 C C . ILE A 1 102 ? -13.062 -2.916 17.266 1 80.75 102 ILE A C 1
ATOM 835 O O . ILE A 1 102 ? -12.398 -2.521 18.219 1 80.75 102 ILE A O 1
ATOM 839 N N . VAL A 1 103 ? -12.586 -3.203 16.062 1 80.75 103 VAL A N 1
ATOM 840 C CA . VAL A 1 103 ? -11.164 -3.012 15.797 1 80.75 103 VAL A CA 1
ATOM 841 C C . VAL A 1 103 ? -10.859 -1.521 15.672 1 80.75 103 VAL A C 1
ATOM 843 O O . VAL A 1 103 ? -11.328 -0.858 14.75 1 80.75 103 VAL A O 1
ATOM 846 N N . SER A 1 104 ? -10.109 -1.035 16.594 1 77.5 104 SER A N 1
ATOM 847 C CA . SER A 1 104 ? -9.875 0.4 16.719 1 77.5 104 SER A CA 1
ATOM 848 C C . SER A 1 104 ? -8.391 0.731 16.578 1 77.5 104 SER A C 1
ATOM 850 O O . SER A 1 104 ? -7.82 1.401 17.438 1 77.5 104 SER A O 1
ATOM 852 N N . MET A 1 105 ? -7.844 0.305 15.453 1 70.44 105 MET A N 1
ATOM 853 C CA . MET A 1 105 ? -6.43 0.534 15.156 1 70.44 105 MET A CA 1
ATOM 854 C C . MET A 1 105 ? -6.188 0.599 13.656 1 70.44 105 MET A C 1
ATOM 856 O O . MET A 1 105 ? -7.043 0.192 12.867 1 70.44 105 MET A O 1
ATOM 860 N N . MET A 1 106 ? -4.98 1.161 13.344 1 58.69 106 MET A N 1
ATOM 861 C CA . MET A 1 106 ? -4.668 1.348 11.93 1 58.69 106 MET A CA 1
ATOM 862 C C . MET A 1 106 ? -4.098 0.069 11.32 1 58.69 106 MET A C 1
ATOM 864 O O . MET A 1 106 ? -4.383 -0.257 10.172 1 58.69 106 MET A O 1
ATOM 868 N N . THR A 1 107 ? -3.219 -0.571 12.023 1 57.28 107 THR A N 1
ATOM 869 C CA . THR A 1 107 ? -2.596 -1.8 11.539 1 57.28 107 THR A CA 1
ATOM 870 C C . THR A 1 107 ? -3.35 -3.023 12.047 1 57.28 107 THR A C 1
ATOM 872 O O . THR A 1 107 ? -3.156 -3.447 13.195 1 57.28 107 THR A O 1
ATOM 875 N N . TYR A 1 108 ? -4.293 -3.523 11.219 1 59.38 108 TYR A N 1
ATOM 876 C CA . TYR A 1 108 ? -5.223 -4.488 11.789 1 59.38 108 TYR A CA 1
ATOM 877 C C . TYR A 1 108 ? -5.023 -5.871 11.18 1 59.38 108 TYR A C 1
ATOM 879 O O . TYR A 1 108 ? -5.695 -6.828 11.57 1 59.38 108 TYR A O 1
ATOM 887 N N . VAL A 1 109 ? -4.109 -6.004 10.312 1 59.72 109 VAL A N 1
ATOM 888 C CA . VAL A 1 109 ? -3.984 -7.277 9.617 1 59.72 109 VAL A CA 1
ATOM 889 C C . VAL A 1 109 ? -3.793 -8.406 10.625 1 59.72 109 VAL A C 1
ATOM 891 O O . VAL A 1 109 ? -4.496 -9.422 10.57 1 59.72 109 VAL A O 1
ATOM 894 N N . GLU A 1 110 ? -2.898 -8.219 11.531 1 64.62 110 GLU A N 1
ATOM 895 C CA . GLU A 1 110 ? -2.625 -9.242 12.539 1 64.62 110 GLU A CA 1
ATOM 896 C C . GLU A 1 110 ? -3.816 -9.422 13.477 1 64.62 110 GLU A C 1
ATOM 898 O O . GLU A 1 110 ? -4.102 -10.539 13.914 1 64.62 110 GLU A O 1
ATOM 903 N N . VAL A 1 111 ? -4.48 -8.383 13.789 1 78.5 111 VAL A N 1
ATOM 904 C CA . VAL A 1 111 ? -5.613 -8.406 14.711 1 78.5 111 VAL A CA 1
ATOM 905 C C . VAL A 1 111 ? -6.773 -9.172 14.07 1 78.5 111 VAL A C 1
ATOM 907 O O . VAL A 1 111 ? -7.469 -9.93 14.75 1 78.5 111 VAL A O 1
ATOM 910 N N . ILE A 1 112 ? -6.863 -8.992 12.828 1 72.31 112 ILE A N 1
ATOM 911 C CA . ILE A 1 112 ? -7.938 -9.688 12.133 1 72.31 112 ILE A CA 1
ATOM 912 C C . ILE A 1 112 ? -7.68 -11.195 12.164 1 72.31 112 ILE A C 1
ATOM 914 O O . ILE A 1 112 ? -8.594 -11.977 12.438 1 72.31 112 ILE A O 1
ATOM 918 N N . LYS A 1 113 ? -6.469 -11.523 11.867 1 67.88 113 LYS A N 1
ATOM 919 C CA . LYS A 1 113 ? -6.109 -12.938 11.953 1 67.88 113 LYS A CA 1
ATOM 920 C C . LYS A 1 113 ? -6.426 -13.508 13.336 1 67.88 113 LYS A C 1
ATOM 922 O O . LYS A 1 113 ? -6.949 -14.617 13.445 1 67.88 113 LYS A O 1
ATOM 927 N N . GLN A 1 114 ? -6.113 -12.766 14.297 1 78.56 114 GLN A N 1
ATOM 928 C CA . GLN A 1 114 ? -6.367 -13.172 15.68 1 78.56 114 GLN A CA 1
ATOM 929 C C . GLN A 1 114 ? -7.863 -13.344 15.93 1 78.56 114 GLN A C 1
ATOM 931 O O . GLN A 1 114 ? -8.281 -14.336 16.516 1 78.56 114 GLN A O 1
ATOM 936 N N . LEU A 1 115 ? -8.617 -12.492 15.539 1 82.69 115 LEU A N 1
ATOM 937 C CA . LEU A 1 115 ? -10.055 -12.508 15.781 1 82.69 115 LEU A CA 1
ATOM 938 C C . LEU A 1 115 ? -10.727 -13.625 14.992 1 82.69 115 LEU A C 1
ATOM 940 O O . LEU A 1 115 ? -11.625 -14.297 15.508 1 82.69 115 LEU A O 1
ATOM 944 N N . GLU A 1 116 ? -10.211 -13.781 13.828 1 73.12 116 GLU A N 1
ATOM 945 C CA . GLU A 1 116 ? -10.758 -14.859 13.008 1 73.12 116 GLU A CA 1
ATOM 946 C C . GLU A 1 116 ? -10.43 -16.234 13.602 1 73.12 116 GLU A C 1
ATOM 948 O O . GLU A 1 116 ? -11.266 -17.125 13.586 1 73.12 116 GLU A O 1
ATOM 953 N N . SER A 1 117 ? -9.266 -16.312 14.102 1 74.19 117 SER A N 1
ATOM 954 C CA . SER A 1 117 ? -8.867 -17.578 14.727 1 74.19 117 SER A CA 1
ATOM 955 C C . SER A 1 117 ? -9.75 -17.906 15.93 1 74.19 117 SER A C 1
ATOM 957 O O . SER A 1 117 ? -9.922 -19.078 16.281 1 74.19 117 SER A O 1
ATOM 959 N N . MET A 1 118 ? -10.375 -16.922 16.547 1 81.62 118 MET A N 1
ATOM 960 C CA . MET A 1 118 ? -11.25 -17.125 17.703 1 81.62 118 MET A CA 1
ATOM 961 C C . MET A 1 118 ? -12.719 -17.125 17.281 1 81.62 118 MET A C 1
ATOM 963 O O . MET A 1 118 ? -13.609 -17.266 18.109 1 81.62 118 MET A O 1
ATOM 967 N N . ASN A 1 119 ? -12.898 -16.969 15.992 1 78.69 119 ASN A N 1
ATOM 968 C CA . ASN A 1 119 ? -14.242 -16.859 15.445 1 78.69 119 ASN A CA 1
ATOM 969 C C . ASN A 1 119 ? -15.008 -15.703 16.094 1 78.69 119 ASN A C 1
ATOM 971 O O . ASN A 1 119 ? -16.203 -15.828 16.391 1 78.69 119 ASN A O 1
ATOM 975 N N . ALA A 1 120 ? -14.312 -14.68 16.391 1 84.25 120 ALA A N 1
ATOM 976 C CA . ALA A 1 120 ? -14.938 -13.5 16.984 1 84.25 120 ALA A CA 1
ATOM 977 C C . ALA A 1 120 ? -15.609 -12.641 15.922 1 84.25 120 ALA A C 1
ATOM 979 O O . ALA A 1 120 ? -15.086 -12.484 14.812 1 84.25 120 ALA A O 1
ATOM 980 N N . GLN A 1 121 ? -16.734 -12.133 16.297 1 77.75 121 GLN A N 1
ATOM 981 C CA . GLN A 1 121 ? -17.375 -11.133 15.453 1 77.75 121 GLN A CA 1
ATOM 982 C C . GLN A 1 121 ? -16.719 -9.773 15.609 1 77.75 121 GLN A C 1
ATOM 984 O O . GLN A 1 121 ? -16.453 -9.336 16.734 1 77.75 121 GLN A O 1
ATOM 989 N N . TYR A 1 122 ? -16.344 -9.18 14.5 1 76.62 122 TYR A N 1
ATOM 990 C CA . TYR A 1 122 ? -15.68 -7.887 14.625 1 76.62 122 TYR A CA 1
ATOM 991 C C . TYR A 1 122 ? -16.141 -6.934 13.523 1 76.62 122 TYR A C 1
ATOM 993 O O . TYR A 1 122 ? -16.656 -7.367 12.492 1 76.62 122 TYR A O 1
ATOM 1001 N N . ILE A 1 123 ? -16.078 -5.637 13.922 1 70.31 123 ILE A N 1
ATOM 1002 C CA . ILE A 1 123 ? -16.266 -4.555 12.961 1 70.31 123 ILE A CA 1
ATOM 1003 C C . ILE A 1 123 ? -15.094 -3.572 13.07 1 70.31 123 ILE A C 1
ATOM 1005 O O . ILE A 1 123 ? -14.305 -3.645 14.008 1 70.31 123 ILE A O 1
ATOM 1009 N N . PHE A 1 124 ? -14.93 -2.715 12.062 1 67.5 124 PHE A N 1
ATOM 1010 C CA . PHE A 1 124 ? -13.828 -1.753 12.062 1 67.5 124 PHE A CA 1
ATOM 1011 C C . PHE A 1 124 ? -14.336 -0.362 12.43 1 67.5 124 PHE A C 1
ATOM 1013 O O . PHE A 1 124 ? -15.445 0.018 12.07 1 67.5 124 PHE A O 1
ATOM 1020 N N . SER A 1 125 ? -13.461 0.205 13.297 1 65.81 125 SER A N 1
ATOM 1021 C CA . SER A 1 125 ? -13.734 1.615 13.555 1 65.81 125 SER A CA 1
ATOM 1022 C C . SER A 1 125 ? -12.977 2.514 12.578 1 65.81 125 SER A C 1
ATOM 1024 O O . SER A 1 125 ? -11.961 2.104 12.016 1 65.81 125 SER A O 1
ATOM 1026 N N . ASP A 1 126 ? -13.617 3.59 12.141 1 55.62 126 ASP A N 1
ATOM 1027 C CA . ASP A 1 126 ? -12.852 4.652 11.492 1 55.62 126 ASP A CA 1
ATOM 1028 C C . ASP A 1 126 ? -12.094 5.492 12.516 1 55.62 126 ASP A C 1
ATOM 1030 O O . ASP A 1 126 ? -12.43 5.48 13.703 1 55.62 126 ASP A O 1
ATOM 1034 N N . ILE A 1 127 ? -10.945 6 12.172 1 49.69 127 ILE A N 1
ATOM 1035 C CA . ILE A 1 127 ? -10.141 6.816 13.07 1 49.69 127 ILE A CA 1
ATOM 1036 C C . ILE A 1 127 ? -11.039 7.789 13.828 1 49.69 127 ILE A C 1
ATOM 1038 O O . ILE A 1 127 ? -10.805 8.078 15 1 49.69 127 ILE A O 1
ATOM 1042 N N . ASP A 1 128 ? -12.078 8.289 13.172 1 46.97 128 ASP A N 1
ATOM 1043 C CA . ASP A 1 128 ? -12.906 9.266 13.867 1 46.97 128 ASP A CA 1
ATOM 1044 C C . ASP A 1 128 ? -13.914 8.578 14.781 1 46.97 128 ASP A C 1
ATOM 1046 O O . ASP A 1 128 ? -14.844 9.211 15.281 1 46.97 128 ASP A O 1
ATOM 1050 N N . GLY A 1 129 ? -13.562 7.352 15.055 1 50.22 129 GLY A N 1
ATOM 1051 C CA . GLY A 1 129 ? -14.445 6.629 15.953 1 50.22 129 GLY A CA 1
ATOM 1052 C C . GLY A 1 129 ? -15.711 6.141 15.281 1 50.22 129 GLY A C 1
ATOM 1053 O O . GLY A 1 129 ? -16.562 5.516 15.922 1 50.22 129 GLY A O 1
ATOM 1054 N N . THR A 1 130 ? -15.734 6.582 14.031 1 49.56 130 THR A N 1
ATOM 1055 C CA . THR A 1 130 ? -16.938 6.086 13.359 1 49.56 130 THR A CA 1
ATOM 1056 C C . THR A 1 130 ? -16.797 4.594 13.055 1 49.56 130 THR A C 1
ATOM 1058 O O . THR A 1 130 ? -15.703 4.113 12.75 1 49.56 130 THR A O 1
ATOM 1061 N N . LEU A 1 131 ? -17.625 3.828 13.523 1 48.16 131 LEU A N 1
ATOM 1062 C CA . LEU A 1 131 ? -17.641 2.379 13.359 1 48.16 131 LEU A CA 1
ATOM 1063 C C . LEU A 1 131 ? -17.922 2 11.906 1 48.16 131 LEU A C 1
ATOM 1065 O O . LEU A 1 131 ? -18.75 2.633 11.25 1 48.16 131 LEU A O 1
ATOM 1069 N N . GLY A 1 132 ? -16.938 1.478 11.172 1 45.66 132 GLY A N 1
ATOM 1070 C CA . GLY A 1 132 ? -16.953 1.059 9.781 1 45.66 132 GLY A CA 1
ATOM 1071 C C . GLY A 1 132 ? -18.312 0.615 9.297 1 45.66 132 GLY A C 1
ATOM 1072 O O . GLY A 1 132 ? -18.688 0.869 8.148 1 45.66 132 GLY A O 1
ATOM 1073 N N . PHE A 1 133 ? -18.969 -0.42 9.977 1 44.12 133 PHE A N 1
ATOM 1074 C CA . PHE A 1 133 ? -20.266 -0.883 9.484 1 44.12 133 PHE A CA 1
ATOM 1075 C C . PHE A 1 133 ? -21.359 0.13 9.797 1 44.12 133 PHE A C 1
ATOM 1077 O O . PHE A 1 133 ? -22.484 -0.006 9.328 1 44.12 133 PHE A O 1
ATOM 1084 N N . LEU A 1 134 ? -21.062 0.939 10.547 1 46.88 134 LEU A N 1
ATOM 1085 C CA . LEU A 1 134 ? -22 2.039 10.711 1 46.88 134 LEU A CA 1
ATOM 1086 C C . LEU A 1 134 ? -21.766 3.113 9.656 1 46.88 134 LEU A C 1
ATOM 1088 O O . LEU A 1 134 ? -20.625 3.51 9.406 1 46.88 134 LEU A O 1
ATOM 1092 N N . PRO A 1 135 ? -22.703 3.004 8.68 1 49.66 135 PRO A N 1
ATOM 1093 C CA . PRO A 1 135 ? -22.469 4.184 7.844 1 49.66 135 PRO A CA 1
ATOM 1094 C C . PRO A 1 135 ? -21.875 5.352 8.633 1 49.66 135 PRO A C 1
ATOM 1096 O O . PRO A 1 135 ? -22.312 5.621 9.758 1 49.66 135 PRO A O 1
ATOM 1099 N N . CYS A 1 136 ? -20.578 5.555 8.383 1 56.16 136 CYS A N 1
ATOM 1100 C CA . CYS A 1 136 ? -20 6.691 9.086 1 56.16 136 CYS A CA 1
ATOM 1101 C C . CYS A 1 136 ? -21 7.816 9.242 1 56.16 136 CYS A C 1
ATOM 1103 O O . CYS A 1 136 ? -21.359 8.477 8.266 1 56.16 136 CYS A O 1
ATOM 1105 N N . PRO A 1 137 ? -21.828 7.742 10.258 1 59.75 137 PRO A N 1
ATOM 1106 C CA . PRO A 1 137 ? -22.859 8.758 10.461 1 59.75 137 PRO A CA 1
ATOM 1107 C C . PRO A 1 137 ? -22.453 10.125 9.922 1 59.75 137 PRO A C 1
ATOM 1109 O O . PRO A 1 137 ? -23.281 10.852 9.367 1 59.75 137 PRO A O 1
ATOM 1112 N N . ASN A 1 138 ? -21.266 10.383 9.992 1 67.25 138 ASN A N 1
ATOM 1113 C CA . ASN A 1 138 ? -20.812 11.688 9.516 1 67.25 138 ASN A CA 1
ATOM 1114 C C . ASN A 1 138 ? -20.938 11.805 8 1 67.25 138 ASN A C 1
ATOM 1116 O O . ASN A 1 138 ? -21.391 12.828 7.488 1 67.25 138 ASN A O 1
ATOM 1120 N N . LEU A 1 139 ? -20.703 10.711 7.336 1 74.94 139 LEU A N 1
ATOM 1121 C CA . LEU A 1 139 ? -20.734 10.773 5.879 1 74.94 139 LEU A CA 1
ATOM 1122 C C . LEU A 1 139 ? -22.172 10.727 5.363 1 74.94 139 LEU A C 1
ATOM 1124 O O . LEU A 1 139 ? -22.5 11.383 4.375 1 74.94 139 LEU A O 1
ATOM 1128 N N . TYR A 1 140 ? -22.906 10.109 6.109 1 69.25 140 TYR A N 1
ATOM 1129 C CA . TYR A 1 140 ? -24.312 10.023 5.738 1 69.25 140 TYR A CA 1
ATOM 1130 C C . TYR A 1 140 ? -25.031 11.344 5.992 1 69.25 140 TYR A C 1
ATOM 1132 O O . TYR A 1 140 ? -25.844 11.781 5.18 1 69.25 140 TYR A O 1
ATOM 1140 N N . ASN A 1 141 ? -24.719 11.922 7.023 1 73.38 141 ASN A N 1
ATOM 1141 C CA . ASN A 1 141 ? -25.453 13.109 7.453 1 73.38 141 ASN A CA 1
ATOM 1142 C C . ASN A 1 141 ? -24.953 14.359 6.746 1 73.38 141 ASN A C 1
ATOM 1144 O O . ASN A 1 141 ? -25.562 15.422 6.852 1 73.38 141 ASN A O 1
ATOM 1148 N N . ASN A 1 142 ? -23.953 14.297 5.977 1 82.56 142 ASN A N 1
ATOM 1149 C CA . ASN A 1 142 ? -23.375 15.477 5.34 1 82.56 142 ASN A CA 1
ATOM 1150 C C . ASN A 1 142 ? -23.25 15.297 3.83 1 82.56 142 ASN A C 1
ATOM 1152 O O . ASN A 1 142 ? -22.266 15.711 3.229 1 82.56 142 ASN A O 1
ATOM 1156 N N . ILE A 1 143 ? -24.234 14.789 3.338 1 83.06 143 ILE A N 1
ATOM 1157 C CA . ILE A 1 143 ? -24.266 14.461 1.918 1 83.06 143 ILE A CA 1
ATOM 1158 C C . ILE A 1 143 ? -24.125 15.734 1.087 1 83.06 143 ILE A C 1
ATOM 1160 O O . ILE A 1 143 ? -23.469 15.734 0.045 1 83.06 143 ILE A O 1
ATOM 1164 N N . GLU A 1 144 ? -24.797 16.719 1.518 1 91.31 144 GLU A N 1
ATOM 1165 C CA . GLU A 1 144 ? -24.766 17.969 0.746 1 91.31 144 GLU A CA 1
ATOM 1166 C C . GLU A 1 144 ? -23.359 18.547 0.683 1 91.31 144 GLU A C 1
ATOM 1168 O O . GLU A 1 144 ? -22.938 19.047 -0.364 1 91.31 144 GLU A O 1
ATOM 1173 N N . LYS A 1 145 ? -22.672 18.547 1.753 1 95.12 145 LYS A N 1
ATOM 1174 C CA . LYS A 1 145 ? -21.297 19.016 1.769 1 95.12 145 LYS A CA 1
ATOM 1175 C C . LYS A 1 145 ? -20.406 18.141 0.882 1 95.12 145 LYS A C 1
ATOM 1177 O O . LYS A 1 145 ? -19.531 18.656 0.186 1 95.12 145 LYS A O 1
ATOM 1182 N N . LEU A 1 146 ? -20.672 16.875 0.908 1 94.62 146 LEU A N 1
ATOM 1183 C CA . LEU A 1 146 ? -19.906 15.953 0.074 1 94.62 146 LEU A CA 1
ATOM 1184 C C . LEU A 1 146 ? -20.141 16.234 -1.405 1 94.62 146 LEU A C 1
ATOM 1186 O O . LEU A 1 146 ? -19.203 16.203 -2.207 1 94.62 146 LEU A O 1
ATOM 1190 N N . LYS A 1 147 ? -21.375 16.547 -1.713 1 95 147 LYS A N 1
ATOM 1191 C CA . LYS A 1 147 ? -21.719 16.891 -3.092 1 95 147 LYS A CA 1
ATOM 1192 C C . LYS A 1 147 ? -21.016 18.172 -3.521 1 95 147 LYS A C 1
ATOM 1194 O O . LYS A 1 147 ? -20.531 18.281 -4.648 1 95 147 LYS A O 1
ATOM 1199 N N . GLN A 1 148 ? -21.031 19.141 -2.643 1 97.25 148 GLN A N 1
ATOM 1200 C CA . GLN A 1 148 ? -20.359 20.391 -2.928 1 97.25 148 GLN A CA 1
ATOM 1201 C C . GLN A 1 148 ? -18.875 20.172 -3.227 1 97.25 148 GLN A C 1
ATOM 1203 O O . GLN A 1 148 ? -18.328 20.734 -4.176 1 97.25 148 GLN A O 1
ATOM 1208 N N . VAL A 1 149 ? -18.25 19.344 -2.428 1 98.38 149 VAL A N 1
ATOM 1209 C CA . VAL A 1 149 ? -16.828 19.047 -2.613 1 98.38 149 VAL A CA 1
ATOM 1210 C C . VAL A 1 149 ? -16.625 18.328 -3.941 1 98.38 149 VAL A C 1
ATOM 1212 O O . VAL A 1 149 ? -15.688 18.641 -4.684 1 98.38 149 VAL A O 1
ATOM 1215 N N . ASN A 1 150 ? -17.469 17.359 -4.184 1 97.94 150 ASN A N 1
ATOM 1216 C CA . ASN A 1 150 ? -17.391 16.625 -5.441 1 97.94 150 ASN A CA 1
ATOM 1217 C C . ASN A 1 150 ? -17.406 17.562 -6.645 1 97.94 150 ASN A C 1
ATOM 1219 O O . ASN A 1 150 ? -16.719 17.312 -7.633 1 97.94 150 ASN A O 1
ATOM 1223 N N . ASP A 1 151 ? -18.141 18.594 -6.547 1 97.38 151 ASP A N 1
ATOM 1224 C CA . ASP A 1 151 ? -18.312 19.547 -7.648 1 97.38 151 ASP A CA 1
ATOM 1225 C C . ASP A 1 151 ? -17.094 20.438 -7.789 1 97.38 151 ASP A C 1
ATOM 1227 O O . ASP A 1 151 ? -16.906 21.109 -8.812 1 97.38 151 ASP A O 1
ATOM 1231 N N . LEU A 1 152 ? -16.219 20.484 -6.809 1 98.06 152 LEU A N 1
ATOM 1232 C CA . LEU A 1 152 ? -15.031 21.328 -6.836 1 98.06 152 LEU A CA 1
ATOM 1233 C C . LEU A 1 152 ? -13.922 20.672 -7.66 1 98.06 152 LEU A C 1
ATOM 1235 O O . LEU A 1 152 ? -12.961 21.344 -8.055 1 98.06 152 LEU A O 1
ATOM 1239 N N . PHE A 1 153 ? -13.969 19.391 -7.879 1 98.31 153 PHE A N 1
ATOM 1240 C CA . PHE A 1 153 ? -12.852 18.672 -8.477 1 98.31 153 PHE A CA 1
ATOM 1241 C C . PHE A 1 153 ? -12.727 19 -9.961 1 98.31 153 PHE A C 1
ATOM 1243 O O . PHE A 1 153 ? -13.734 19.125 -10.664 1 98.31 153 PHE A O 1
ATOM 1250 N N . ILE A 1 154 ? -11.539 19.016 -10.453 1 97.62 154 ILE A N 1
ATOM 1251 C CA . ILE A 1 154 ? -11.266 19.516 -11.797 1 97.62 154 ILE A CA 1
ATOM 1252 C C . ILE A 1 154 ? -11.305 18.375 -12.797 1 97.62 154 ILE A C 1
ATOM 1254 O O . ILE A 1 154 ? -11.344 18.594 -14.008 1 97.62 154 ILE A O 1
ATOM 1258 N N . ASP A 1 155 ? -11.219 17.125 -12.344 1 97.25 155 ASP A N 1
ATOM 1259 C CA . ASP A 1 155 ? -11.148 16 -13.266 1 97.25 155 ASP A CA 1
ATOM 1260 C C . ASP A 1 155 ? -12.055 14.859 -12.812 1 97.25 155 ASP A C 1
ATOM 1262 O O . ASP A 1 155 ? -12.367 14.734 -11.625 1 97.25 155 ASP A O 1
ATOM 1266 N N . ASP A 1 156 ? -12.43 14.008 -13.719 1 97 156 ASP A N 1
ATOM 1267 C CA . ASP A 1 156 ? -13.352 12.906 -13.469 1 97 156 ASP A CA 1
ATOM 1268 C C . ASP A 1 156 ? -12.719 11.852 -12.562 1 97 156 ASP A C 1
ATOM 1270 O O . ASP A 1 156 ? -13.414 11.188 -11.797 1 97 156 ASP A O 1
ATOM 1274 N N . PHE A 1 157 ? -11.453 11.719 -12.648 1 97 157 PHE A N 1
ATOM 1275 C CA . PHE A 1 157 ? -10.797 10.711 -11.812 1 97 157 PHE A CA 1
ATOM 1276 C C . PHE A 1 157 ? -10.906 11.078 -10.336 1 97 157 PHE A C 1
ATOM 1278 O O . PHE A 1 157 ? -11.102 10.203 -9.492 1 97 157 PHE A O 1
ATOM 1285 N N . SER A 1 158 ? -10.773 12.352 -10.031 1 98.31 158 SER A N 1
ATOM 1286 C CA . SER A 1 158 ? -10.961 12.805 -8.656 1 98.31 158 SER A CA 1
ATOM 1287 C C . SER A 1 158 ? -12.352 12.438 -8.148 1 98.31 158 SER A C 1
ATOM 1289 O O . SER A 1 158 ? -12.508 12.016 -6.996 1 98.31 158 SER A O 1
ATOM 1291 N N . LYS A 1 159 ? -13.32 12.602 -8.969 1 97.88 159 LYS A N 1
ATOM 1292 C CA . LYS A 1 159 ? -14.68 12.258 -8.586 1 97.88 159 LYS A CA 1
ATOM 1293 C C . LYS A 1 159 ? -14.812 10.766 -8.312 1 97.88 159 LYS A C 1
ATOM 1295 O O . LYS A 1 159 ? -15.477 10.359 -7.348 1 97.88 159 LYS A O 1
ATOM 1300 N N . LYS A 1 160 ? -14.188 9.977 -9.148 1 96.94 160 LYS A N 1
ATOM 1301 C CA . LYS A 1 160 ? -14.172 8.531 -8.953 1 96.94 160 LYS A CA 1
ATOM 1302 C C . LYS A 1 160 ? -13.469 8.164 -7.648 1 96.94 160 LYS A C 1
ATOM 1304 O O . LYS A 1 160 ? -13.969 7.328 -6.887 1 96.94 160 LYS A O 1
ATOM 1309 N N . VAL A 1 161 ? -12.32 8.797 -7.43 1 97.75 161 VAL A N 1
ATOM 1310 C CA . VAL A 1 161 ? -11.555 8.555 -6.211 1 97.75 161 VAL A CA 1
ATOM 1311 C C . VAL A 1 161 ? -12.398 8.906 -4.992 1 97.75 161 VAL A C 1
ATOM 1313 O O . VAL A 1 161 ? -12.531 8.102 -4.066 1 97.75 161 VAL A O 1
ATOM 1316 N N . TYR A 1 162 ? -12.984 10.07 -5.031 1 97.25 162 TYR A N 1
ATOM 1317 C CA . TYR A 1 162 ? -13.773 10.57 -3.916 1 97.25 162 TYR A CA 1
ATOM 1318 C C . TYR A 1 162 ? -14.938 9.633 -3.611 1 97.25 162 TYR A C 1
ATOM 1320 O O . TYR A 1 162 ? -15.156 9.258 -2.457 1 97.25 162 TYR A O 1
ATOM 1328 N N . LEU A 1 163 ? -15.641 9.203 -4.609 1 96 163 LEU A N 1
ATOM 1329 C CA . LEU A 1 163 ? -16.766 8.281 -4.465 1 96 163 LEU A CA 1
ATOM 1330 C C . LEU A 1 163 ? -16.312 6.957 -3.863 1 96 163 LEU A C 1
ATOM 1332 O O . LEU A 1 163 ? -16.922 6.461 -2.912 1 96 163 LEU A O 1
ATOM 1336 N N . ASN A 1 164 ? -15.273 6.391 -4.379 1 94.44 164 ASN A N 1
ATOM 1337 C CA . ASN A 1 164 ? -14.828 5.074 -3.936 1 94.44 164 ASN A CA 1
ATOM 1338 C C . ASN A 1 164 ? -14.281 5.117 -2.512 1 94.44 164 ASN A C 1
ATOM 1340 O O . ASN A 1 164 ? -14.422 4.152 -1.757 1 94.44 164 ASN A O 1
ATOM 1344 N N . VAL A 1 165 ? -13.625 6.215 -2.188 1 92.19 165 VAL A N 1
ATOM 1345 C CA . VAL A 1 165 ? -13.148 6.379 -0.819 1 92.19 165 VAL A CA 1
ATOM 1346 C C . VAL A 1 165 ? -14.336 6.418 0.143 1 92.19 165 VAL A C 1
ATOM 1348 O O . VAL A 1 165 ? -14.305 5.773 1.193 1 92.19 165 VAL A O 1
ATOM 1351 N N . ILE A 1 166 ? -15.336 7.168 -0.206 1 88.69 166 ILE A N 1
ATOM 1352 C CA . ILE A 1 166 ? -16.531 7.266 0.626 1 88.69 166 ILE A CA 1
ATOM 1353 C C . ILE A 1 166 ? -17.203 5.902 0.722 1 88.69 166 ILE A C 1
ATOM 1355 O O . ILE A 1 166 ? -17.547 5.449 1.815 1 88.69 166 ILE A O 1
ATOM 1359 N N . LYS A 1 167 ? -17.344 5.18 -0.411 1 86.19 167 LYS A N 1
ATOM 1360 C CA . LYS A 1 167 ? -17.938 3.842 -0.418 1 86.19 167 LYS A CA 1
ATOM 1361 C C . LYS A 1 167 ? -17.141 2.889 0.476 1 86.19 167 LYS A C 1
ATOM 1363 O O . LYS A 1 167 ? -17.734 2.111 1.232 1 86.19 167 LYS A O 1
ATOM 1368 N N . ALA A 1 168 ? -15.852 2.951 0.346 1 84.38 168 ALA A N 1
ATOM 1369 C CA . ALA A 1 168 ? -15 2.051 1.116 1 84.38 168 ALA A CA 1
ATOM 1370 C C . ALA A 1 168 ? -15.156 2.293 2.613 1 84.38 168 ALA A C 1
ATOM 1372 O O . ALA A 1 168 ? -15.078 1.356 3.412 1 84.38 168 ALA A O 1
ATOM 1373 N N . ARG A 1 169 ? -15.297 3.541 2.971 1 78.75 169 ARG A N 1
ATOM 1374 C CA . ARG A 1 169 ? -15.477 3.883 4.379 1 78.75 169 ARG A CA 1
ATOM 1375 C C . ARG A 1 169 ? -16.844 3.42 4.883 1 78.75 169 ARG A C 1
ATOM 1377 O O . ARG A 1 169 ? -16.984 3.039 6.047 1 78.75 169 ARG A O 1
ATOM 1384 N N . ILE A 1 170 ? -17.75 3.449 4.008 1 76.38 170 ILE A N 1
ATOM 1385 C CA . ILE A 1 170 ? -19.109 3.064 4.387 1 76.38 170 ILE A CA 1
ATOM 1386 C C . ILE A 1 170 ? -19.234 1.543 4.379 1 76.38 170 ILE A C 1
ATOM 1388 O O . ILE A 1 170 ? -19.797 0.956 5.309 1 76.38 170 ILE A O 1
ATOM 1392 N N . PHE A 1 171 ? -18.75 0.876 3.291 1 76.81 171 PHE A N 1
ATOM 1393 C CA . PHE A 1 171 ? -18.906 -0.561 3.102 1 76.81 171 PHE A CA 1
ATOM 1394 C C . PHE A 1 171 ? -17.625 -1.301 3.477 1 76.81 171 PHE A C 1
ATOM 1396 O O . PHE A 1 171 ? -16.938 -1.836 2.607 1 76.81 171 PHE A O 1
ATOM 1403 N N . GLN A 1 172 ? -17.359 -1.611 4.59 1 69.12 172 GLN A N 1
ATOM 1404 C CA . GLN A 1 172 ? -16.125 -2.182 5.125 1 69.12 172 GLN A CA 1
ATOM 1405 C C . GLN A 1 172 ? -16.094 -3.695 4.938 1 69.12 172 GLN A C 1
ATOM 1407 O O . GLN A 1 172 ? -15.047 -4.32 5.07 1 69.12 172 GLN A O 1
ATOM 1412 N N . GLN A 1 173 ? -17.219 -4.227 4.648 1 63.5 173 GLN A N 1
ATOM 1413 C CA . GLN A 1 173 ? -17.281 -5.672 4.457 1 63.5 173 GLN A CA 1
ATOM 1414 C C . GLN A 1 173 ? -16.438 -6.105 3.26 1 63.5 173 GLN A C 1
ATOM 1416 O O . GLN A 1 173 ? -16.109 -7.285 3.113 1 63.5 173 GLN A O 1
ATOM 1421 N N . LEU A 1 174 ? -16.125 -5.188 2.471 1 70 174 LEU A N 1
ATOM 1422 C CA . LEU A 1 174 ? -15.305 -5.488 1.303 1 70 174 LEU A CA 1
ATOM 1423 C C . LEU A 1 174 ? -13.828 -5.383 1.639 1 70 174 LEU A C 1
ATOM 1425 O O . LEU A 1 174 ? -12.984 -5.309 0.74 1 70 174 LEU A O 1
ATOM 1429 N N . SER A 1 175 ? -13.586 -5.434 2.863 1 71.19 175 SER A N 1
ATOM 1430 C CA .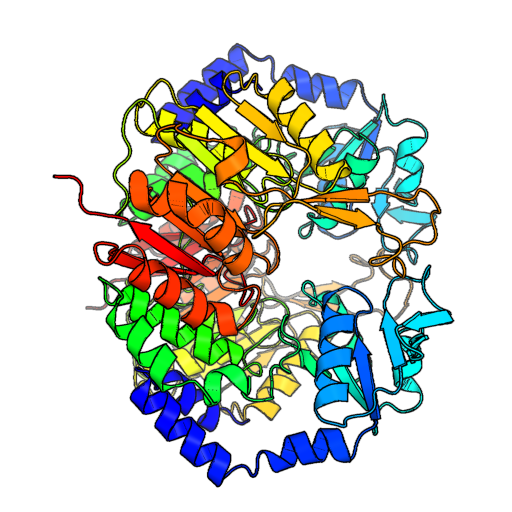 SER A 1 175 ? -12.203 -5.406 3.324 1 71.19 175 SER A CA 1
ATOM 1431 C C . SER A 1 175 ? -11.688 -6.812 3.607 1 71.19 175 SER A C 1
ATOM 1433 O O . SER A 1 175 ? -12.375 -7.613 4.25 1 71.19 175 SER A O 1
ATOM 1435 N N . PHE A 1 176 ? -10.562 -7.152 3.037 1 69.62 176 PHE A N 1
ATOM 1436 C CA . PHE A 1 176 ? -9.859 -8.414 3.236 1 69.62 176 PHE A CA 1
ATOM 1437 C C . PHE A 1 176 ? -8.508 -8.18 3.904 1 69.62 176 PHE A C 1
ATOM 1439 O O . PHE A 1 176 ? -7.938 -7.09 3.801 1 69.62 176 PHE A O 1
ATOM 1446 N N . GLY A 1 177 ? -8.055 -9.07 4.637 1 62.72 177 GLY A N 1
ATOM 1447 C CA . GLY A 1 177 ? -6.867 -8.922 5.465 1 62.72 177 GLY A CA 1
ATOM 1448 C C . GLY A 1 177 ? -5.648 -8.469 4.684 1 62.72 177 GLY A C 1
ATOM 1449 O O . GLY A 1 177 ? -4.918 -7.574 5.125 1 62.72 177 GLY A O 1
ATOM 1450 N N . LEU A 1 178 ? -5.406 -8.992 3.553 1 63.84 178 LEU A N 1
ATOM 1451 C CA . LEU A 1 178 ? -4.188 -8.695 2.811 1 63.84 178 LEU A CA 1
ATOM 1452 C C . LEU A 1 178 ? -4.445 -7.648 1.737 1 63.84 178 LEU A C 1
ATOM 1454 O O . LEU A 1 178 ? -3.645 -6.727 1.558 1 63.84 178 LEU A O 1
ATOM 1458 N N . SER A 1 179 ? -5.609 -7.684 1.131 1 73.06 179 SER A N 1
ATOM 1459 C CA . SER A 1 179 ? -5.875 -6.84 -0.029 1 73.06 179 SER A CA 1
ATOM 1460 C C . SER A 1 179 ? -6.547 -5.531 0.38 1 73.06 179 SER A C 1
ATOM 1462 O O . SER A 1 179 ? -6.645 -4.602 -0.422 1 73.06 179 SER A O 1
ATOM 1464 N N . GLY A 1 180 ? -6.906 -5.457 1.629 1 75.06 180 GLY A N 1
ATOM 1465 C CA . GLY A 1 180 ? -7.645 -4.27 2.035 1 75.06 180 GLY A CA 1
ATOM 1466 C C . GLY A 1 180 ? -9.016 -4.176 1.397 1 75.06 180 GLY A C 1
ATOM 1467 O O . GLY A 1 180 ? -9.641 -5.195 1.094 1 75.06 180 GLY A O 1
ATOM 1468 N N . ASN A 1 181 ? -9.602 -2.996 1.364 1 78.88 181 ASN A N 1
ATOM 1469 C CA . ASN A 1 181 ? -10.938 -2.795 0.808 1 78.88 181 ASN A CA 1
ATOM 1470 C C . ASN A 1 181 ? -10.914 -2.801 -0.718 1 78.88 181 ASN A C 1
ATOM 1472 O O . ASN A 1 181 ? -10.211 -1.998 -1.336 1 78.88 181 ASN A O 1
ATOM 1476 N N . LEU A 1 182 ? -11.68 -3.67 -1.372 1 86.31 182 LEU A N 1
ATOM 1477 C CA . LEU A 1 182 ? -11.633 -3.918 -2.809 1 86.31 182 LEU A CA 1
ATOM 1478 C C . LEU A 1 182 ? -12.055 -2.676 -3.588 1 86.31 182 LEU A C 1
ATOM 1480 O O . LEU A 1 182 ? -11.703 -2.527 -4.762 1 86.31 182 LEU A O 1
ATOM 1484 N N . LEU A 1 183 ? -12.789 -1.767 -2.953 1 89.38 183 LEU A N 1
ATOM 1485 C CA . LEU A 1 183 ? -13.297 -0.571 -3.619 1 89.38 183 LEU A CA 1
ATOM 1486 C C . LEU A 1 183 ? -12.164 0.418 -3.891 1 89.38 183 LEU A C 1
ATOM 1488 O O . LEU A 1 183 ? -12.32 1.34 -4.695 1 89.38 183 LEU A O 1
ATOM 1492 N N . ILE A 1 184 ? -11.008 0.226 -3.289 1 90.62 184 ILE A N 1
ATOM 1493 C CA . ILE A 1 184 ? -9.922 1.198 -3.402 1 90.62 184 ILE A CA 1
ATOM 1494 C C . ILE A 1 184 ? -8.977 0.791 -4.531 1 90.62 184 ILE A C 1
ATOM 1496 O O . ILE A 1 184 ? -8.258 1.629 -5.082 1 90.62 184 ILE A O 1
ATOM 1500 N N . HIS A 1 185 ? -8.945 -0.427 -4.922 1 91.12 185 HIS A N 1
ATOM 1501 C CA . HIS A 1 185 ? -7.996 -0.978 -5.879 1 91.12 185 HIS A CA 1
ATOM 1502 C C . HIS A 1 185 ? -8.016 -0.192 -7.188 1 91.12 185 HIS A C 1
ATOM 1504 O O . HIS A 1 185 ? -6.957 0.165 -7.715 1 91.12 185 HIS A O 1
ATOM 1510 N N . PRO A 1 186 ? -9.188 0.199 -7.648 1 92 186 PRO A N 1
ATOM 1511 C CA . PRO A 1 186 ? -9.234 0.845 -8.961 1 92 186 PRO A CA 1
ATOM 1512 C C . PRO A 1 186 ? -8.766 2.299 -8.922 1 92 186 PRO A C 1
ATOM 1514 O O . PRO A 1 186 ? -8.594 2.928 -9.969 1 92 186 PRO A O 1
ATOM 1517 N N . ILE A 1 187 ? -8.523 2.828 -7.738 1 94.75 187 ILE A N 1
ATOM 1518 C CA . ILE A 1 187 ? -8.328 4.273 -7.684 1 94.75 187 ILE A CA 1
ATOM 1519 C C . ILE A 1 187 ? -6.93 4.59 -7.164 1 94.75 187 ILE A C 1
ATOM 1521 O O . ILE A 1 187 ? -6.566 5.758 -7.016 1 94.75 187 ILE A O 1
ATOM 1525 N N . VAL A 1 188 ? -6.094 3.658 -6.973 1 94.12 188 VAL A N 1
ATOM 1526 C CA . VAL A 1 188 ? -4.766 3.867 -6.414 1 94.12 188 VAL A CA 1
ATOM 1527 C C . VAL A 1 188 ? -3.857 4.516 -7.457 1 94.12 188 VAL A C 1
ATOM 1529 O O . VAL A 1 188 ? -3.822 4.086 -8.609 1 94.12 188 VAL A O 1
ATOM 1532 N N . THR A 1 189 ? -3.18 5.566 -7 1 94.56 189 THR A N 1
ATOM 1533 C CA . THR A 1 189 ? -2.229 6.219 -7.895 1 94.56 189 THR A CA 1
ATOM 1534 C C . THR A 1 189 ? -1.032 6.754 -7.113 1 94.56 189 THR A C 1
ATOM 1536 O O . THR A 1 189 ? -1.119 6.965 -5.902 1 94.56 189 THR A O 1
ATOM 1539 N N . GLY A 1 190 ? 0.115 6.938 -7.797 1 92.94 190 GLY A N 1
ATOM 1540 C CA . GLY A 1 190 ? 1.261 7.703 -7.332 1 92.94 190 GLY A CA 1
ATOM 1541 C C . GLY A 1 190 ? 1.659 8.812 -8.289 1 92.94 190 GLY A C 1
ATOM 1542 O O . GLY A 1 190 ? 1.099 8.938 -9.375 1 92.94 190 GLY A O 1
ATOM 1543 N N . PRO A 1 191 ? 2.539 9.641 -7.867 1 93.88 191 PRO A N 1
ATOM 1544 C CA . PRO A 1 191 ? 3.197 9.695 -6.562 1 93.88 191 PRO A CA 1
ATOM 1545 C C . PRO A 1 191 ? 2.34 10.375 -5.496 1 93.88 191 PRO A C 1
ATOM 1547 O O . PRO A 1 191 ? 1.48 11.203 -5.828 1 93.88 191 PRO A O 1
ATOM 1550 N N . GLN A 1 192 ? 2.584 10.094 -4.309 1 94.94 192 GLN A N 1
ATOM 1551 C CA . GLN A 1 192 ? 1.935 10.766 -3.188 1 94.94 192 GLN A CA 1
ATOM 1552 C C . GLN A 1 192 ? 2.604 12.102 -2.885 1 94.94 192 GLN A C 1
ATOM 1554 O O . GLN A 1 192 ? 3.834 12.195 -2.859 1 94.94 192 GLN A O 1
ATOM 1559 N N . TYR A 1 193 ? 1.877 13.188 -2.766 1 97.25 193 TYR A N 1
ATOM 1560 C CA . TYR A 1 193 ? 2.211 14.539 -2.328 1 97.25 193 TYR A CA 1
ATOM 1561 C C . TYR A 1 193 ? 2.752 15.367 -3.484 1 97.25 193 TYR A C 1
ATOM 1563 O O . TYR A 1 193 ? 2.336 16.516 -3.682 1 97.25 193 TYR A O 1
ATOM 1571 N N . PHE A 1 194 ? 3.723 14.82 -4.246 1 96.56 194 PHE A N 1
ATOM 1572 C CA . PHE A 1 194 ? 4.438 15.633 -5.223 1 96.56 194 PHE A CA 1
ATOM 1573 C C . PHE A 1 194 ? 3.959 15.328 -6.637 1 96.56 194 PHE A C 1
ATOM 1575 O O . PHE A 1 194 ? 4.691 14.734 -7.434 1 96.56 194 PHE A O 1
ATOM 1582 N N . ASP A 1 195 ? 2.859 15.859 -6.895 1 93.31 195 ASP A N 1
ATOM 1583 C CA . ASP A 1 195 ? 2.205 15.672 -8.188 1 93.31 195 ASP A CA 1
ATOM 1584 C C . ASP A 1 195 ? 2.949 16.422 -9.289 1 93.31 195 ASP A C 1
ATOM 1586 O O . ASP A 1 195 ? 3.406 17.547 -9.086 1 93.31 195 ASP A O 1
ATOM 1590 N N . THR A 1 196 ? 3.076 15.773 -10.414 1 89.56 196 THR A N 1
ATOM 1591 C CA . THR A 1 196 ? 3.727 16.453 -11.523 1 89.56 196 THR A CA 1
ATOM 1592 C C . THR A 1 196 ? 2.768 16.594 -12.703 1 89.56 196 THR A C 1
ATOM 1594 O O . THR A 1 196 ? 3.172 17 -13.797 1 89.56 196 THR A O 1
ATOM 1597 N N . GLU A 1 197 ? 1.582 16.188 -12.523 1 91.25 197 GLU A N 1
ATOM 1598 C CA . GLU A 1 197 ? 0.59 16.312 -13.586 1 91.25 197 GLU A CA 1
ATOM 1599 C C . GLU A 1 197 ? -0.07 17.688 -13.57 1 91.25 197 GLU A C 1
ATOM 1601 O O . GLU A 1 197 ? -0.176 18.344 -14.609 1 91.25 197 GLU A O 1
ATOM 1606 N N . PHE A 1 198 ? -0.451 18.125 -12.367 1 94.94 198 PHE A N 1
ATOM 1607 C CA . PHE A 1 198 ? -1.194 19.375 -12.281 1 94.94 198 PHE A CA 1
ATOM 1608 C C . PHE A 1 198 ? -0.341 20.469 -11.664 1 94.94 198 PHE A C 1
ATOM 1610 O O . PHE A 1 198 ? -0.519 21.656 -11.969 1 94.94 198 PHE A O 1
ATOM 1617 N N . PHE A 1 199 ? 0.569 20.125 -10.758 1 96.69 199 PHE A N 1
ATOM 1618 C CA . PHE A 1 199 ? 1.41 21.109 -10.086 1 96.69 199 PHE A CA 1
ATOM 1619 C C . PHE A 1 199 ? 2.506 21.609 -11.023 1 96.69 199 PHE A C 1
ATOM 1621 O O . PHE A 1 199 ? 3.098 20.812 -11.766 1 96.69 199 PHE A O 1
ATOM 1628 N N . ILE A 1 200 ? 2.68 22.828 -11.008 1 95.69 200 ILE A N 1
ATOM 1629 C CA . ILE A 1 200 ? 3.824 23.438 -11.68 1 95.69 200 ILE A CA 1
ATOM 1630 C C . ILE A 1 200 ? 4.82 23.938 -10.641 1 95.69 200 ILE A C 1
ATOM 1632 O O . ILE A 1 200 ? 4.484 24.781 -9.805 1 95.69 200 ILE A O 1
ATOM 1636 N N . TYR A 1 201 ? 5.996 23.391 -10.695 1 96.19 201 TYR A N 1
ATOM 1637 C CA . TYR A 1 201 ? 7.062 23.781 -9.773 1 96.19 201 TYR A CA 1
ATOM 1638 C C . TYR A 1 201 ? 7.992 24.797 -10.422 1 96.19 201 TYR A C 1
ATOM 1640 O O . TYR A 1 201 ? 8.094 24.859 -11.648 1 96.19 201 TYR A O 1
ATOM 1648 N N . THR A 1 202 ? 8.609 25.594 -9.602 1 94.75 202 THR A N 1
ATOM 1649 C CA . THR A 1 202 ? 9.539 26.609 -10.078 1 94.75 202 THR A CA 1
ATOM 1650 C C . THR A 1 202 ? 10.82 26.594 -9.25 1 94.75 202 THR A C 1
ATOM 1652 O O . THR A 1 202 ? 10.914 25.891 -8.25 1 94.75 202 THR A O 1
ATOM 1655 N N . ASP A 1 203 ? 11.797 27.359 -9.82 1 95.88 203 ASP A N 1
ATOM 1656 C CA . ASP A 1 203 ? 12.961 27.609 -8.977 1 95.88 203 ASP A CA 1
ATOM 1657 C C . ASP A 1 203 ? 12.555 28.312 -7.68 1 95.88 203 ASP A C 1
ATOM 1659 O O . ASP A 1 203 ? 11.523 28.984 -7.633 1 95.88 203 ASP A O 1
ATOM 1663 N N . ASN A 1 204 ? 13.312 28.094 -6.633 1 95.62 204 ASN A N 1
ATOM 1664 C CA . ASN A 1 204 ? 13.094 28.766 -5.352 1 95.62 204 ASN A CA 1
ATOM 1665 C C . ASN A 1 204 ? 11.812 28.281 -4.68 1 95.62 204 ASN A C 1
ATOM 1667 O O . ASN A 1 204 ? 11.078 29.078 -4.086 1 95.62 204 ASN A O 1
ATOM 1671 N N . GLU A 1 205 ? 11.508 26.969 -4.941 1 97.31 205 GLU A N 1
ATOM 1672 C CA . GLU A 1 205 ? 10.391 26.375 -4.211 1 97.31 205 GLU A CA 1
ATOM 1673 C C . GLU A 1 205 ? 10.641 26.406 -2.707 1 97.31 205 GLU A C 1
ATOM 1675 O O . GLU A 1 205 ? 11.719 26.016 -2.248 1 97.31 205 GLU A O 1
ATOM 1680 N N . ILE A 1 206 ? 9.688 26.938 -1.935 1 98.38 206 ILE A N 1
ATOM 1681 C CA . ILE A 1 206 ? 9.734 26.906 -0.477 1 98.38 206 ILE A CA 1
ATOM 1682 C C . ILE A 1 206 ? 8.625 26 0.061 1 98.38 206 ILE A C 1
ATOM 1684 O O . ILE A 1 206 ? 7.445 26.359 -0.006 1 98.38 206 ILE A O 1
ATOM 1688 N N . PHE A 1 207 ? 9.039 24.859 0.622 1 98.62 207 PHE A N 1
ATOM 1689 C CA . PHE A 1 207 ? 8.164 23.75 0.978 1 98.62 207 PHE A CA 1
ATOM 1690 C C . PHE A 1 207 ? 8 23.656 2.49 1 98.62 207 PHE A C 1
ATOM 1692 O O . PHE A 1 207 ? 8.992 23.656 3.229 1 98.62 207 PHE A O 1
ATOM 1699 N N . ILE A 1 208 ? 6.75 23.625 2.969 1 98.88 208 ILE A N 1
ATOM 1700 C CA . ILE A 1 208 ? 6.445 23.328 4.363 1 98.88 208 ILE A CA 1
ATOM 1701 C C . ILE A 1 208 ? 6.031 21.859 4.492 1 98.88 208 ILE A C 1
ATOM 1703 O O . ILE A 1 208 ? 5.043 21.438 3.893 1 98.88 208 ILE A O 1
ATOM 1707 N N . ASP A 1 209 ? 6.758 21.094 5.262 1 98.62 209 ASP A N 1
ATOM 1708 C CA . ASP A 1 209 ? 6.508 19.672 5.516 1 98.62 209 ASP A CA 1
ATOM 1709 C C . ASP A 1 209 ? 5.977 19.453 6.93 1 98.62 209 ASP A C 1
ATOM 1711 O O . ASP A 1 209 ? 6.754 19.297 7.871 1 98.62 209 ASP A O 1
ATOM 1715 N N . CYS A 1 210 ? 4.648 19.422 7.074 1 98.44 210 CYS A N 1
ATOM 1716 C CA . CYS A 1 210 ? 4.035 19.172 8.375 1 98.44 210 CYS A CA 1
ATOM 1717 C C . CYS A 1 210 ? 3.812 17.672 8.586 1 98.44 210 CYS A C 1
ATOM 1719 O O . CYS A 1 210 ? 3.096 17.031 7.809 1 98.44 210 CYS A O 1
ATOM 1721 N N . GLY A 1 211 ? 4.27 17.172 9.625 1 96 211 GLY A N 1
ATOM 1722 C CA . GLY A 1 211 ? 4.352 15.727 9.797 1 96 211 GLY A CA 1
ATOM 1723 C C . GLY A 1 211 ? 5.473 15.094 8.992 1 96 211 GLY A C 1
ATOM 1724 O O . GLY A 1 211 ? 5.242 14.156 8.227 1 96 211 GLY A O 1
ATOM 1725 N N . ALA A 1 212 ? 6.688 15.594 9.266 1 96.44 212 ALA A N 1
ATOM 1726 C CA . ALA A 1 212 ? 7.836 15.266 8.43 1 96.44 212 ALA A CA 1
ATOM 1727 C C . ALA A 1 212 ? 8.414 13.898 8.797 1 96.44 212 ALA A C 1
ATOM 1729 O O . ALA A 1 212 ? 9.234 13.352 8.07 1 96.44 212 ALA A O 1
ATOM 1730 N N . TYR A 1 213 ? 7.93 13.344 9.953 1 89.94 213 TYR A N 1
ATOM 1731 C CA . TYR A 1 213 ? 8.359 12.023 10.391 1 89.94 213 TYR A CA 1
ATOM 1732 C C . TYR A 1 213 ? 9.875 11.93 10.43 1 89.94 213 TYR A C 1
ATOM 1734 O O . TYR A 1 213 ? 10.539 12.734 11.078 1 89.94 213 TYR A O 1
ATOM 1742 N N . ASP A 1 214 ? 10.484 11.039 9.656 1 88.69 214 ASP A N 1
ATOM 1743 C CA . ASP A 1 214 ? 11.938 10.867 9.688 1 88.69 214 ASP A CA 1
ATOM 1744 C C . ASP A 1 214 ? 12.602 11.617 8.531 1 88.69 214 ASP A C 1
ATOM 1746 O O . ASP A 1 214 ? 13.781 11.406 8.25 1 88.69 214 ASP A O 1
ATOM 1750 N N . GLY A 1 215 ? 11.883 12.383 7.812 1 94.56 215 GLY A N 1
ATOM 1751 C CA . GLY A 1 215 ? 12.422 13.219 6.754 1 94.56 215 GLY A CA 1
ATOM 1752 C C . GLY A 1 215 ? 12.219 12.641 5.367 1 94.56 215 GLY A C 1
ATOM 1753 O O . GLY A 1 215 ? 12.719 13.188 4.383 1 94.56 215 GLY A O 1
ATOM 1754 N N . ASP A 1 216 ? 11.422 11.609 5.238 1 90.44 216 ASP A N 1
ATOM 1755 C CA . ASP A 1 216 ? 11.219 10.93 3.967 1 90.44 216 ASP A CA 1
ATOM 1756 C C . ASP A 1 216 ? 10.602 11.859 2.93 1 90.44 216 ASP A C 1
ATOM 1758 O O . ASP A 1 216 ? 11.102 11.977 1.811 1 90.44 216 ASP A O 1
ATOM 1762 N N . SER A 1 217 ? 9.555 12.57 3.303 1 95.25 217 SER A N 1
ATOM 1763 C CA . SER A 1 217 ? 8.883 13.477 2.375 1 95.25 217 SER A CA 1
ATOM 1764 C C . SER A 1 217 ? 9.797 14.641 1.983 1 95.25 217 SER A C 1
ATOM 1766 O O . SER A 1 217 ? 9.758 15.102 0.843 1 95.25 217 SER A O 1
ATOM 1768 N N . THR A 1 218 ? 10.602 15.102 2.883 1 95.69 218 THR A N 1
ATOM 1769 C CA . THR A 1 218 ? 11.555 16.156 2.594 1 95.69 218 THR A CA 1
ATOM 1770 C C . THR A 1 218 ? 12.594 15.695 1.576 1 95.69 218 THR A C 1
ATOM 1772 O O . THR A 1 218 ? 12.898 16.406 0.619 1 95.69 218 THR A O 1
ATOM 1775 N N . VAL A 1 219 ? 13.141 14.531 1.807 1 93.12 219 VAL A N 1
ATOM 1776 C CA . VAL A 1 219 ? 14.102 13.961 0.868 1 93.12 219 VAL A CA 1
ATOM 1777 C C . VAL A 1 219 ? 13.461 13.828 -0.512 1 93.12 219 VAL A C 1
ATOM 1779 O O . VAL A 1 219 ? 14.047 14.227 -1.52 1 93.12 219 VAL A O 1
ATOM 1782 N N . GLU A 1 220 ? 12.273 13.297 -0.54 1 93.12 220 GLU A N 1
ATOM 1783 C CA . GLU A 1 220 ? 11.562 13.117 -1.804 1 93.12 220 GLU A CA 1
ATOM 1784 C C . GLU A 1 220 ? 11.352 14.453 -2.51 1 93.12 220 GLU A C 1
ATOM 1786 O O . GLU A 1 220 ? 11.43 14.531 -3.736 1 93.12 220 GLU A O 1
ATOM 1791 N N . PHE A 1 221 ? 11.031 15.484 -1.754 1 95.94 221 PHE A N 1
ATOM 1792 C CA . PHE A 1 221 ? 10.852 16.828 -2.312 1 95.94 221 PHE A CA 1
ATOM 1793 C C . PHE A 1 221 ? 12.109 17.266 -3.057 1 95.94 221 PHE A C 1
ATOM 1795 O O . PHE A 1 221 ? 12.039 17.656 -4.227 1 95.94 221 PHE A O 1
ATOM 1802 N N . PHE A 1 222 ? 13.266 17.188 -2.43 1 93.62 222 PHE A N 1
ATOM 1803 C CA . PHE A 1 222 ? 14.516 17.625 -3.039 1 93.62 222 PHE A CA 1
ATOM 1804 C C . PHE A 1 222 ? 14.836 16.797 -4.281 1 93.62 222 PHE A C 1
ATOM 1806 O O . PHE A 1 222 ? 15.328 17.328 -5.277 1 93.62 222 PHE A O 1
ATOM 1813 N N . LEU A 1 223 ? 14.555 15.531 -4.184 1 91.06 223 LEU A N 1
ATOM 1814 C CA . LEU A 1 223 ? 14.812 14.664 -5.332 1 91.06 223 LEU A CA 1
ATOM 1815 C C . LEU A 1 223 ? 13.898 15.031 -6.5 1 91.06 223 LEU A C 1
ATOM 1817 O O . LEU A 1 223 ? 14.336 15.016 -7.656 1 91.06 223 LEU A O 1
ATOM 1821 N N . THR A 1 224 ? 12.656 15.32 -6.207 1 92.62 224 THR A N 1
ATOM 1822 C CA . THR A 1 224 ? 11.711 15.734 -7.238 1 92.62 224 THR A CA 1
ATOM 1823 C C . THR A 1 224 ? 12.156 17.047 -7.883 1 92.62 224 THR A C 1
ATOM 1825 O O . THR A 1 224 ? 12.141 17.172 -9.109 1 92.62 224 THR A O 1
ATOM 1828 N N . MET A 1 225 ? 12.562 18.016 -7.07 1 93.56 225 MET A N 1
ATOM 1829 C CA . MET A 1 225 ? 13.062 19.281 -7.609 1 93.56 225 MET A CA 1
ATOM 1830 C C . MET A 1 225 ? 14.273 19.047 -8.508 1 93.56 225 MET A C 1
ATOM 1832 O O . MET A 1 225 ? 14.391 19.641 -9.578 1 93.56 225 MET A O 1
ATOM 1836 N N . HIS A 1 226 ? 15.094 18.203 -8.078 1 91.06 226 HIS A N 1
ATOM 1837 C CA . HIS A 1 226 ? 16.281 17.891 -8.867 1 91.06 226 HIS A CA 1
ATOM 1838 C C . HIS A 1 226 ? 15.906 17.234 -10.195 1 91.06 226 HIS A C 1
ATOM 1840 O O . HIS A 1 226 ? 16.484 17.547 -11.234 1 91.06 226 HIS A O 1
ATOM 1846 N N . GLN A 1 227 ? 15.039 16.328 -10.109 1 88.44 227 GLN A N 1
ATOM 1847 C CA . GLN A 1 227 ? 14.586 15.648 -11.32 1 88.44 227 GLN A CA 1
ATOM 1848 C C . GLN A 1 227 ? 14.023 16.641 -12.328 1 88.44 227 GLN A C 1
ATOM 1850 O O . GLN A 1 227 ? 14.172 16.453 -13.539 1 88.44 227 GLN A O 1
ATOM 1855 N N . LEU A 1 228 ? 13.406 17.656 -11.812 1 91.56 228 LEU A N 1
ATOM 1856 C CA . LEU A 1 228 ? 12.797 18.672 -12.656 1 91.56 228 LEU A CA 1
ATOM 1857 C C . LEU A 1 228 ? 13.805 19.766 -12.992 1 91.56 228 LEU A C 1
ATOM 1859 O O . LEU A 1 228 ? 13.453 20.766 -13.625 1 91.56 228 LEU A O 1
ATOM 1863 N N . ASN A 1 229 ? 15.039 19.625 -12.594 1 92.69 229 ASN A N 1
ATOM 1864 C CA . ASN A 1 229 ? 16.141 20.562 -12.828 1 92.69 229 ASN A CA 1
ATOM 1865 C C . ASN A 1 229 ? 15.859 21.922 -12.219 1 92.69 229 ASN A C 1
ATOM 1867 O O . ASN A 1 229 ? 16.141 22.953 -12.836 1 92.69 229 ASN A O 1
ATOM 1871 N N . LEU A 1 230 ? 15.297 21.922 -11.07 1 94.12 230 LEU A N 1
ATOM 1872 C CA . LEU A 1 230 ? 14.992 23.156 -10.352 1 94.12 230 LEU A CA 1
ATOM 1873 C C . LEU A 1 230 ? 15.984 23.375 -9.219 1 94.12 230 LEU A C 1
ATOM 1875 O O . LEU A 1 230 ? 16.531 22.422 -8.656 1 94.12 230 LEU A O 1
ATOM 1879 N N . LYS A 1 231 ? 16.188 24.703 -8.938 1 92.06 231 LYS A N 1
ATOM 1880 C CA . LYS A 1 231 ? 17.25 25.062 -8.008 1 92.06 231 LYS A CA 1
ATOM 1881 C C . LYS A 1 231 ? 16.719 25.906 -6.852 1 92.06 231 LYS A C 1
ATOM 1883 O O . LYS A 1 231 ? 15.594 26.406 -6.902 1 92.06 231 LYS A O 1
ATOM 1888 N N . ASN A 1 232 ? 17.531 25.969 -5.777 1 93.75 232 ASN A N 1
ATOM 1889 C CA . ASN A 1 232 ? 17.359 26.891 -4.66 1 93.75 232 ASN A CA 1
ATOM 1890 C C . ASN A 1 232 ? 16.062 26.625 -3.906 1 93.75 232 ASN A C 1
ATOM 1892 O O . ASN A 1 232 ? 15.305 27.547 -3.619 1 93.75 232 ASN A O 1
ATOM 1896 N N . SER A 1 233 ? 15.805 25.375 -3.684 1 95.31 233 SER A N 1
ATOM 1897 C CA . SER A 1 233 ? 14.641 25.031 -2.889 1 95.31 233 SER A CA 1
ATOM 1898 C C . SER A 1 233 ? 14.961 25.016 -1.399 1 95.31 233 SER A C 1
ATOM 1900 O O . SER A 1 233 ? 16.109 24.781 -1.009 1 95.31 233 SER A O 1
ATOM 1902 N N . LYS A 1 234 ? 13.953 25.359 -0.599 1 97.06 234 LYS A N 1
ATOM 1903 C CA . LYS A 1 234 ? 14.055 25.391 0.857 1 97.06 234 LYS A CA 1
ATOM 1904 C C . LYS A 1 234 ? 12.898 24.641 1.508 1 97.06 234 LYS A C 1
ATOM 1906 O O . LYS A 1 234 ? 11.805 24.562 0.938 1 97.06 234 LYS A O 1
ATOM 1911 N N . VAL A 1 235 ? 13.195 24.062 2.725 1 98.25 235 VAL A N 1
ATOM 1912 C CA . VAL A 1 235 ? 12.148 23.312 3.42 1 98.25 235 VAL A CA 1
ATOM 1913 C C . VAL A 1 235 ? 12.047 23.797 4.863 1 98.25 235 VAL A C 1
ATOM 1915 O O . VAL A 1 235 ? 13.062 23.984 5.535 1 98.25 235 VAL A O 1
ATOM 1918 N N . TYR A 1 236 ? 10.867 24.109 5.32 1 98.56 236 TYR A N 1
ATOM 1919 C CA . TYR A 1 236 ? 10.492 24.188 6.727 1 98.56 236 TYR A CA 1
ATOM 1920 C C . TYR A 1 236 ? 9.75 22.922 7.16 1 98.56 236 TYR A C 1
ATOM 1922 O O . TYR A 1 236 ? 8.664 22.641 6.656 1 98.56 236 TYR A O 1
ATOM 1930 N N . ALA A 1 237 ? 10.32 22.203 8.078 1 98.5 237 ALA A N 1
ATOM 1931 C CA . ALA A 1 237 ? 9.711 20.938 8.484 1 98.5 237 ALA A CA 1
ATOM 1932 C C . ALA A 1 237 ? 9.25 21 9.938 1 98.5 237 ALA A C 1
ATOM 1934 O O . ALA A 1 237 ? 9.898 21.625 10.773 1 98.5 237 ALA A O 1
ATOM 1935 N N . PHE A 1 238 ? 8.133 20.359 10.25 1 98.12 238 PHE A N 1
ATOM 1936 C CA . PHE A 1 238 ? 7.574 20.281 11.594 1 98.12 238 PHE A CA 1
ATOM 1937 C C . PHE A 1 238 ? 7.328 18.828 11.984 1 98.12 238 PHE A C 1
ATOM 1939 O O . PHE A 1 238 ? 6.625 18.094 11.281 1 98.12 238 PHE A O 1
ATOM 1946 N N . GLU A 1 239 ? 7.895 18.359 13.039 1 95.38 239 GLU A N 1
ATOM 1947 C CA . GLU A 1 239 ? 7.727 17.016 13.586 1 95.38 239 GLU A CA 1
ATOM 1948 C C . GLU A 1 239 ? 7.699 17.031 15.117 1 95.38 239 GLU A C 1
ATOM 1950 O O . GLU A 1 239 ? 8.719 17.281 15.758 1 95.38 239 GLU A O 1
ATOM 1955 N N . PRO A 1 240 ? 6.578 16.734 15.695 1 92.12 240 PRO A N 1
ATOM 1956 C CA . PRO A 1 240 ? 6.461 16.891 17.141 1 92.12 240 PRO A CA 1
ATOM 1957 C C . PRO A 1 240 ? 7.07 15.719 17.922 1 92.12 240 PRO A C 1
ATOM 1959 O O . PRO A 1 240 ? 7.504 15.883 19.062 1 92.12 240 PRO A O 1
ATOM 1962 N N . ASP A 1 241 ? 7.059 14.508 17.328 1 84.25 241 ASP A N 1
ATOM 1963 C CA . ASP A 1 241 ? 7.609 13.344 18.016 1 84.25 241 ASP A CA 1
ATOM 1964 C C . ASP A 1 241 ? 9.133 13.422 18.109 1 84.25 241 ASP A C 1
ATOM 1966 O O . ASP A 1 241 ? 9.812 13.57 17.094 1 84.25 241 ASP A O 1
ATOM 1970 N N . ARG A 1 242 ? 9.656 13.359 19.266 1 85.81 242 ARG A N 1
ATOM 1971 C CA . ARG A 1 242 ? 11.078 13.555 19.5 1 85.81 242 ARG A CA 1
ATOM 1972 C C . ARG A 1 242 ? 11.906 12.508 18.766 1 85.81 242 ARG A C 1
ATOM 1974 O O . ARG A 1 242 ? 12.953 12.82 18.188 1 85.81 242 ARG A O 1
ATOM 1981 N N . GLU A 1 243 ? 11.469 11.305 18.891 1 81.06 243 GLU A N 1
ATOM 1982 C CA . GLU A 1 243 ? 12.219 10.242 18.234 1 81.06 243 GLU A CA 1
ATOM 1983 C C . GLU A 1 243 ? 12.281 10.461 16.719 1 81.06 243 GLU A C 1
ATOM 1985 O O . GLU A 1 243 ? 13.344 10.328 16.109 1 81.06 243 GLU A O 1
ATOM 1990 N N . ASN A 1 244 ? 11.133 10.734 16.125 1 87.06 244 ASN A N 1
ATOM 1991 C CA . ASN A 1 244 ? 11.094 11.023 14.688 1 87.06 244 ASN A CA 1
ATOM 1992 C C . ASN A 1 244 ? 11.938 12.242 14.344 1 87.06 244 ASN A C 1
ATOM 1994 O O . ASN A 1 244 ? 12.625 12.258 13.32 1 87.06 244 ASN A O 1
ATOM 1998 N N . TYR A 1 245 ? 11.836 13.219 15.188 1 92 245 TYR A N 1
ATOM 1999 C CA . TYR A 1 245 ? 12.633 14.43 15.008 1 92 245 TYR A CA 1
ATOM 2000 C C . TYR A 1 245 ? 14.125 14.102 14.969 1 92 245 TYR A C 1
ATOM 2002 O O . TYR A 1 245 ? 14.844 14.57 14.086 1 92 245 TYR A O 1
ATOM 2010 N N . ASP A 1 246 ? 14.578 13.305 15.898 1 90.5 246 ASP A N 1
ATOM 2011 C CA . ASP A 1 246 ? 15.984 12.914 15.953 1 90.5 246 ASP A CA 1
ATOM 2012 C C . ASP A 1 246 ? 16.391 12.109 14.727 1 90.5 246 ASP A C 1
ATOM 2014 O O . ASP A 1 246 ? 17.484 12.289 14.188 1 90.5 246 ASP A O 1
ATOM 2018 N N . ASN A 1 247 ? 15.523 11.258 14.352 1 86.88 247 ASN A N 1
ATOM 2019 C CA . ASN A 1 247 ? 15.781 10.492 13.133 1 86.88 247 ASN A CA 1
ATOM 2020 C C . ASN A 1 247 ? 15.867 11.391 11.906 1 86.88 247 ASN A C 1
ATOM 2022 O O . ASN A 1 247 ? 16.656 11.133 10.992 1 86.88 247 ASN A O 1
ATOM 2026 N N . PHE A 1 248 ? 15.039 12.367 11.875 1 93.06 248 PHE A N 1
ATOM 2027 C CA . PHE A 1 248 ? 15.078 13.328 10.781 1 93.06 248 PHE A CA 1
ATOM 2028 C C . PHE A 1 248 ? 16.406 14.078 10.758 1 93.06 248 PHE A C 1
ATOM 2030 O O . PHE A 1 248 ? 16.969 14.32 9.695 1 93.06 248 PHE A O 1
ATOM 2037 N N . LEU A 1 249 ? 16.906 14.445 11.883 1 94.19 249 LEU A N 1
ATOM 2038 C CA . LEU A 1 249 ? 18.203 15.102 11.953 1 94.19 249 LEU A CA 1
ATOM 2039 C C . LEU A 1 249 ? 19.297 14.211 11.367 1 94.19 249 LEU A C 1
ATOM 2041 O O . LEU A 1 249 ? 20.172 14.695 10.656 1 94.19 249 LEU A O 1
ATOM 2045 N N . LYS A 1 250 ? 19.188 12.977 11.688 1 87.5 250 LYS A N 1
ATOM 2046 C CA . LYS A 1 250 ? 20.141 12.031 11.094 1 87.5 250 LYS A CA 1
ATOM 2047 C C . LYS A 1 250 ? 20 12 9.578 1 87.5 250 LYS A C 1
ATOM 2049 O O . LYS A 1 250 ? 21 11.906 8.859 1 87.5 250 LYS A O 1
ATOM 2054 N N . THR A 1 251 ? 18.781 12.023 9.133 1 89.5 251 THR A N 1
ATOM 2055 C CA . THR A 1 251 ? 18.516 12.047 7.703 1 89.5 251 THR A CA 1
ATOM 2056 C C . THR A 1 251 ? 19.156 13.266 7.051 1 89.5 251 THR A C 1
ATOM 2058 O O . THR A 1 251 ? 19.797 13.156 5.996 1 89.5 251 THR A O 1
ATOM 2061 N N . ILE A 1 252 ? 19.016 14.391 7.645 1 92.75 252 ILE A N 1
ATOM 2062 C CA . ILE A 1 252 ? 19.594 15.633 7.141 1 92.75 252 ILE A CA 1
ATOM 2063 C C . ILE A 1 252 ? 21.109 15.492 7.027 1 92.75 252 ILE A C 1
ATOM 2065 O O . ILE A 1 252 ? 21.703 15.875 6.016 1 92.75 252 ILE A O 1
ATOM 2069 N N . GLU A 1 253 ? 21.672 14.938 8.039 1 89.06 253 GLU A N 1
ATOM 2070 C CA . GLU A 1 253 ? 23.109 14.742 8.047 1 89.06 253 GLU A CA 1
ATOM 2071 C C . GLU A 1 253 ? 23.547 13.734 6.988 1 89.06 253 GLU A C 1
ATOM 2073 O O . GLU A 1 253 ? 24.484 13.984 6.23 1 89.06 253 GLU A O 1
ATOM 2078 N N . ASN A 1 254 ? 22.828 12.664 7 1 81.88 254 ASN A N 1
ATOM 2079 C CA . ASN A 1 254 ? 23.188 11.57 6.105 1 81.88 254 ASN A CA 1
ATOM 2080 C C . ASN A 1 254 ? 23.141 12 4.641 1 81.88 254 ASN A C 1
ATOM 2082 O O . ASN A 1 254 ? 23.953 11.57 3.834 1 81.88 254 ASN A O 1
ATOM 2086 N N . TYR A 1 255 ? 22.172 12.812 4.359 1 86.12 255 TYR A N 1
ATOM 2087 C CA . TYR A 1 255 ? 21.984 13.195 2.965 1 86.12 255 TYR A CA 1
ATOM 2088 C C . TYR A 1 255 ? 22.531 14.594 2.703 1 86.12 255 TYR A C 1
ATOM 2090 O O . TYR A 1 255 ? 22.422 15.117 1.591 1 86.12 255 TYR A O 1
ATOM 2098 N N . ASN A 1 256 ? 23.125 15.227 3.664 1 87.44 256 ASN A N 1
ATOM 2099 C CA . ASN A 1 256 ? 23.703 16.562 3.57 1 87.44 256 ASN A CA 1
ATOM 2100 C C . ASN A 1 256 ? 22.688 17.578 3.041 1 87.44 256 ASN A C 1
ATOM 2102 O O . ASN A 1 256 ? 22.953 18.281 2.068 1 87.44 256 ASN A O 1
ATOM 2106 N N . LEU A 1 257 ? 21.562 17.578 3.668 1 90 257 LEU A N 1
ATOM 2107 C CA . LEU A 1 257 ? 20.516 18.516 3.277 1 90 257 LEU A CA 1
ATOM 2108 C C . LEU A 1 257 ? 20.766 19.906 3.873 1 90 257 LEU A C 1
ATOM 2110 O O . LEU A 1 257 ? 20.641 20.094 5.082 1 90 257 LEU A O 1
ATOM 2114 N N . ASN A 1 258 ? 21.219 20.906 3.16 1 86.88 258 ASN A N 1
ATOM 2115 C CA . ASN A 1 258 ? 21.641 22.203 3.682 1 86.88 258 ASN A CA 1
ATOM 2116 C C . ASN A 1 258 ? 20.484 23.188 3.752 1 86.88 258 ASN A C 1
ATOM 2118 O O . ASN A 1 258 ? 20.547 24.172 4.496 1 86.88 258 ASN A O 1
ATOM 2122 N N . ASN A 1 259 ? 19.422 23.125 3.119 1 94.06 259 ASN A N 1
ATOM 2123 C CA . ASN A 1 259 ? 18.328 24.094 3.057 1 94.06 259 ASN A CA 1
ATOM 2124 C C . ASN A 1 259 ? 17.078 23.562 3.75 1 94.06 259 ASN A C 1
ATOM 2126 O O . ASN A 1 259 ? 15.977 23.703 3.227 1 94.06 259 ASN A O 1
ATOM 2130 N N . VAL A 1 260 ? 17.312 22.969 4.938 1 97.31 260 VAL A N 1
ATOM 2131 C CA . VAL A 1 260 ? 16.203 22.438 5.711 1 97.31 260 VAL A CA 1
ATOM 2132 C C . VAL A 1 260 ? 16.219 23.016 7.121 1 97.31 260 VAL A C 1
ATOM 2134 O O . VAL A 1 260 ? 17.234 22.969 7.809 1 97.31 260 VAL A O 1
ATOM 2137 N N . LYS A 1 261 ? 15.211 23.688 7.52 1 97.31 261 LYS A N 1
ATOM 2138 C CA . LYS A 1 261 ? 14.961 24.078 8.898 1 97.31 261 LYS A CA 1
ATOM 2139 C C . LYS A 1 261 ? 13.883 23.203 9.539 1 97.31 261 LYS A C 1
ATOM 2141 O O . LYS A 1 261 ? 12.727 23.234 9.117 1 97.31 261 LYS A O 1
ATOM 2146 N N . ILE A 1 262 ? 14.211 22.438 10.531 1 97.25 262 ILE A N 1
ATOM 2147 C CA . ILE A 1 262 ? 13.25 21.531 11.164 1 97.25 262 ILE A CA 1
ATOM 2148 C C . ILE A 1 262 ? 12.914 22.031 12.562 1 97.25 262 ILE A C 1
ATOM 2150 O O . ILE A 1 262 ? 13.781 22.547 13.273 1 97.25 262 ILE A O 1
ATOM 2154 N N . PHE A 1 263 ? 11.68 21.969 12.938 1 97.12 263 PHE A N 1
ATOM 2155 C CA . PHE A 1 263 ? 11.164 22.328 14.258 1 97.12 263 PHE A CA 1
ATOM 2156 C C . PHE A 1 263 ? 10.562 21.109 14.945 1 97.12 263 PHE A C 1
ATOM 2158 O O . PHE A 1 263 ? 9.789 20.359 14.336 1 97.12 263 PHE A O 1
ATOM 2165 N N . ASN A 1 264 ? 10.938 20.859 16.188 1 96 264 ASN A N 1
ATOM 2166 C CA . ASN A 1 264 ? 10.305 19.812 16.969 1 96 264 ASN A CA 1
ATOM 2167 C C . ASN A 1 264 ? 8.961 20.266 17.547 1 96 264 ASN A C 1
ATOM 2169 O O . ASN A 1 264 ? 8.766 20.25 18.766 1 96 264 ASN A O 1
ATOM 2173 N N . TYR A 1 265 ? 8.102 20.641 16.672 1 94.94 265 TYR A N 1
ATOM 2174 C CA . TYR A 1 265 ? 6.789 21.188 17 1 94.94 265 TYR A CA 1
ATOM 2175 C C . TYR A 1 265 ? 5.688 20.484 16.219 1 94.94 265 TYR A C 1
ATOM 2177 O O . TYR A 1 265 ? 5.926 19.984 15.117 1 94.94 265 TYR A O 1
ATOM 2185 N N . GLY A 1 266 ? 4.5 20.391 16.844 1 95.19 266 GLY A N 1
ATOM 2186 C CA . GLY A 1 266 ? 3.279 20.234 16.078 1 95.19 266 GLY A CA 1
ATOM 2187 C C . GLY A 1 266 ? 2.719 21.547 15.555 1 95.19 266 GLY A C 1
ATOM 2188 O O . GLY A 1 266 ? 3.188 22.609 15.93 1 95.19 266 GLY A O 1
ATOM 2189 N N . VAL A 1 267 ? 1.848 21.438 14.625 1 96.56 267 VAL A N 1
ATOM 2190 C CA . VAL A 1 267 ? 1.238 22.641 14.07 1 96.56 267 VAL A CA 1
ATOM 2191 C C . VAL A 1 267 ? -0.263 22.641 14.344 1 96.56 267 VAL A C 1
ATOM 2193 O O . VAL A 1 267 ? -0.903 21.578 14.312 1 96.56 267 VAL A O 1
ATOM 2196 N N . GLY A 1 268 ? -0.803 23.766 14.695 1 95.81 268 GLY A N 1
ATOM 2197 C CA . GLY A 1 268 ? -2.213 23.922 15.016 1 95.81 268 GLY A CA 1
ATOM 2198 C C . GLY A 1 268 ? -2.729 25.328 14.773 1 95.81 268 GLY A C 1
ATOM 2199 O O . GLY A 1 268 ? -2.186 26.062 13.945 1 95.81 268 GLY A O 1
ATOM 2200 N N . ASN A 1 269 ? -3.855 25.641 15.383 1 96.19 269 ASN A N 1
ATOM 2201 C CA . ASN A 1 269 ? -4.508 26.938 15.156 1 96.19 269 ASN A CA 1
ATOM 2202 C C . ASN A 1 269 ? -4.059 27.969 16.172 1 96.19 269 ASN A C 1
ATOM 2204 O O . ASN A 1 269 ? -4.449 29.141 16.078 1 96.19 269 ASN A O 1
ATOM 2208 N N . ASP A 1 270 ? -3.225 27.5 17.188 1 93.94 270 ASP A N 1
ATOM 2209 C CA . ASP A 1 270 ? -2.666 28.391 18.203 1 93.94 270 ASP A CA 1
ATOM 2210 C C . ASP A 1 270 ? -1.343 27.859 18.734 1 93.94 270 ASP A C 1
ATOM 2212 O O . ASP A 1 270 ? -0.931 26.75 18.391 1 93.94 270 ASP A O 1
ATOM 2216 N N . ASN A 1 271 ? -0.683 28.766 19.547 1 93.06 271 ASN A N 1
ATOM 2217 C CA . ASN A 1 271 ? 0.561 28.359 20.188 1 93.06 271 ASN A CA 1
ATOM 2218 C C . ASN A 1 271 ? 0.32 27.859 21.609 1 93.06 271 ASN A C 1
ATOM 2220 O O . ASN A 1 271 ? -0.216 28.578 22.438 1 93.06 271 ASN A O 1
ATOM 2224 N N . TYR A 1 272 ? 0.601 26.594 21.812 1 88.19 272 TYR A N 1
ATOM 2225 C CA . TYR A 1 272 ? 0.434 26.062 23.172 1 88.19 272 TYR A CA 1
ATOM 2226 C C . TYR A 1 272 ? 1.263 24.812 23.359 1 88.19 272 TYR A C 1
ATOM 2228 O O . TYR A 1 272 ? 1.853 24.281 22.406 1 88.19 272 TYR A O 1
ATOM 2236 N N . ASN A 1 273 ? 1.416 24.438 24.641 1 86 273 ASN A N 1
ATOM 2237 C CA . ASN A 1 273 ? 2.109 23.203 24.984 1 86 273 ASN A CA 1
ATOM 2238 C C . ASN A 1 273 ? 1.136 22.125 25.469 1 86 273 ASN A C 1
ATOM 2240 O O . ASN A 1 273 ? 0.144 22.422 26.125 1 86 273 ASN A O 1
ATOM 2244 N N . ILE A 1 274 ? 1.322 21.016 24.828 1 73.06 274 ILE A N 1
ATOM 2245 C CA . ILE A 1 274 ? 0.52 19.891 25.281 1 73.06 274 ILE A CA 1
ATOM 2246 C C . ILE A 1 274 ? 1.354 19.016 26.219 1 73.06 274 ILE A C 1
ATOM 2248 O O . ILE A 1 274 ? 2.48 18.641 25.875 1 73.06 274 ILE A O 1
ATOM 2252 N N . SER A 1 275 ? 1.099 18.953 27.531 1 60.72 275 SER A N 1
ATOM 2253 C CA . SER A 1 275 ? 1.795 18.078 28.469 1 60.72 275 SER A CA 1
ATOM 2254 C C . SER A 1 275 ? 1.321 16.641 28.344 1 60.72 275 SER A C 1
ATOM 2256 O O . SER A 1 275 ? 0.167 16.375 28 1 60.72 275 SER A O 1
ATOM 2258 N N . MET A 1 276 ? 2.145 15.719 27.969 1 49 276 MET A N 1
ATOM 2259 C CA . MET A 1 276 ? 1.8 14.312 27.812 1 49 276 MET A CA 1
ATOM 2260 C C . MET A 1 276 ? 1.004 13.805 29 1 49 276 MET A C 1
ATOM 2262 O O . MET A 1 276 ? 0.476 12.695 28.984 1 49 276 MET A O 1
ATOM 2266 N N . GLU A 1 277 ? 1.146 14.492 30.219 1 44.97 277 GLU A N 1
ATOM 2267 C CA . GLU A 1 277 ? 0.183 13.961 31.172 1 44.97 277 GLU A CA 1
ATOM 2268 C C . GLU A 1 277 ? -1.197 13.805 30.547 1 44.97 277 GLU A C 1
ATOM 2270 O O . GLU A 1 277 ? -1.937 12.875 30.875 1 44.97 277 GLU A O 1
ATOM 2275 N N . GLN A 1 278 ? -1.565 14.727 29.906 1 39.75 278 GLN A N 1
ATOM 2276 C CA . GLN A 1 278 ? -2.879 14.797 29.266 1 39.75 278 GLN A CA 1
ATOM 2277 C C . GLN A 1 278 ? -3.002 13.773 28.141 1 39.75 278 GLN A C 1
ATOM 2279 O O . GLN A 1 278 ? -4.113 13.398 27.75 1 39.75 278 GLN A O 1
ATOM 2284 N N . ILE A 1 279 ? -1.858 13.57 27.5 1 38.78 279 ILE A N 1
ATOM 2285 C CA . ILE A 1 279 ? -1.802 12.445 26.562 1 38.78 279 ILE A CA 1
ATOM 2286 C C . ILE A 1 279 ? -1.381 11.188 27.328 1 38.78 279 ILE A C 1
ATOM 2288 O O . ILE A 1 279 ? -0.959 10.203 26.703 1 38.78 279 ILE A O 1
ATOM 2292 N N . GLN A 1 280 ? -1.294 11.273 28.656 1 35.81 280 GLN A N 1
ATOM 2293 C CA . GLN A 1 280 ? -0.673 10.5 29.734 1 35.81 280 GLN A CA 1
ATOM 2294 C C . GLN A 1 280 ? -0.946 9.008 29.562 1 35.81 280 GLN A C 1
ATOM 2296 O O . GLN A 1 280 ? -0.361 8.188 30.266 1 35.81 280 GLN A O 1
ATOM 2301 N N . ASN A 1 281 ? -2.264 8.602 29.312 1 34.22 281 ASN A N 1
ATOM 2302 C CA . ASN A 1 281 ? -2.414 7.223 29.766 1 34.22 281 ASN A CA 1
ATOM 2303 C C . ASN A 1 281 ? -1.472 6.281 29.031 1 34.22 281 ASN A C 1
ATOM 2305 O O . ASN A 1 281 ? -1.7 5.07 28.984 1 34.22 281 ASN A O 1
ATOM 2309 N N . CYS A 1 282 ? -0.769 6.719 28.016 1 30.89 282 CYS A N 1
ATOM 2310 C CA . CYS A 1 282 ? -0.057 5.68 27.281 1 30.89 282 CYS A CA 1
ATOM 2311 C C . CYS A 1 282 ? 1.083 5.109 28.109 1 30.89 282 CYS A C 1
ATOM 2313 O O . CYS A 1 282 ? 1.212 3.889 28.234 1 30.89 282 CYS A O 1
ATOM 2315 N N . ARG A 1 283 ? 2.461 5.355 27.828 1 35.94 283 ARG A N 1
ATOM 2316 C CA . ARG A 1 283 ? 3.598 4.617 28.359 1 35.94 283 ARG A CA 1
ATOM 2317 C C . ARG A 1 283 ? 3.9 5.039 29.797 1 35.94 283 ARG A C 1
ATOM 2319 O O . ARG A 1 283 ? 3.736 6.207 30.156 1 35.94 283 ARG A O 1
ATOM 2326 N N . ASN A 1 284 ? 3.902 4.152 30.688 1 34.97 284 ASN A N 1
ATOM 2327 C CA . ASN A 1 284 ? 4.426 4.234 32.031 1 34.97 284 ASN A CA 1
ATOM 2328 C C . ASN A 1 284 ? 5.656 5.133 32.125 1 34.97 284 ASN A C 1
ATOM 2330 O O . ASN A 1 284 ? 6.359 5.148 33.125 1 34.97 284 ASN A O 1
ATOM 2334 N N . ASN A 1 285 ? 6.508 5.145 31.078 1 37.47 285 ASN A N 1
ATOM 2335 C CA . ASN A 1 285 ? 7.734 5.824 31.469 1 37.47 285 ASN A CA 1
ATOM 2336 C C . ASN A 1 285 ? 7.488 7.305 31.75 1 37.47 285 ASN A C 1
ATOM 2338 O O . ASN A 1 285 ? 6.773 7.973 31 1 37.47 285 ASN A O 1
ATOM 2342 N N . ASN A 1 286 ? 7.578 7.816 32.906 1 39.78 286 ASN A N 1
ATOM 2343 C CA . ASN A 1 286 ? 7.547 9.047 33.688 1 39.78 286 ASN A CA 1
ATOM 2344 C C . ASN A 1 286 ? 8.156 10.219 32.906 1 39.78 286 ASN A C 1
ATOM 2346 O O . ASN A 1 286 ? 8.508 11.242 33.5 1 39.78 286 ASN A O 1
ATOM 2350 N N . GLU A 1 287 ? 8.914 10.062 31.891 1 45.44 287 GLU A N 1
ATOM 2351 C CA . GLU A 1 287 ? 9.492 11.336 31.484 1 45.44 287 GLU A CA 1
ATOM 2352 C C . GLU A 1 287 ? 8.445 12.227 30.812 1 45.44 287 GLU A C 1
ATOM 2354 O O . GLU A 1 287 ? 7.73 11.789 29.922 1 45.44 287 GLU A O 1
ATOM 2359 N N . GLU A 1 288 ? 7.883 13.18 31.438 1 49.72 288 GLU A N 1
ATOM 2360 C CA . GLU A 1 288 ? 6.984 14.273 31.078 1 49.72 288 GLU A CA 1
ATOM 2361 C C . GLU A 1 288 ? 7.359 14.867 29.719 1 49.72 288 GLU A C 1
ATOM 2363 O O . GLU A 1 288 ? 8.422 15.484 29.578 1 49.72 288 GLU A O 1
ATOM 2368 N N . TYR A 1 289 ? 7.152 14.164 28.625 1 60.22 289 TYR A N 1
ATOM 2369 C CA . TYR A 1 289 ? 7.5 14.883 27.406 1 60.22 289 TYR A CA 1
ATOM 2370 C C . TYR A 1 289 ? 6.367 15.805 26.984 1 60.22 289 TYR A C 1
ATOM 2372 O O . TYR A 1 289 ? 5.191 15.477 27.141 1 60.22 289 TYR A O 1
ATOM 2380 N N . GLU A 1 290 ? 6.676 17.172 26.969 1 75.88 290 GLU A N 1
ATOM 2381 C CA . GLU A 1 290 ? 5.793 18.219 26.484 1 75.88 290 GLU A CA 1
ATOM 2382 C C . GLU A 1 290 ? 5.934 18.391 24.969 1 75.88 290 GLU A C 1
ATOM 2384 O O . GLU A 1 290 ? 7.047 18.375 24.438 1 75.88 290 GLU A O 1
ATOM 2389 N N . ILE A 1 291 ? 4.797 18.281 24.234 1 84.94 291 ILE A N 1
ATOM 2390 C CA . ILE A 1 291 ? 4.766 18.562 22.812 1 84.94 291 ILE A CA 1
ATOM 2391 C C . ILE A 1 291 ? 4.395 20.031 22.594 1 84.94 291 ILE A C 1
ATOM 2393 O O . ILE A 1 291 ? 3.424 20.531 23.172 1 84.94 291 ILE A O 1
ATOM 2397 N N . LYS A 1 292 ? 5.207 20.781 21.875 1 92 292 LYS A N 1
ATOM 2398 C CA . LYS A 1 292 ? 4.926 22.172 21.516 1 92 292 LYS A CA 1
ATOM 2399 C C . LYS A 1 292 ? 4.133 22.25 20.219 1 92 292 LYS A C 1
ATOM 2401 O O . LYS A 1 292 ? 4.418 21.531 19.266 1 92 292 LYS A O 1
ATOM 2406 N N . ILE A 1 293 ? 3.086 23.031 20.234 1 94.44 293 ILE A N 1
ATOM 2407 C CA . ILE A 1 293 ? 2.27 23.297 19.047 1 94.44 293 ILE A CA 1
ATOM 2408 C C . ILE A 1 293 ? 2.432 24.766 18.641 1 94.44 293 ILE A C 1
ATOM 2410 O O . ILE A 1 293 ? 2.457 25.656 19.484 1 94.44 293 ILE A O 1
ATOM 2414 N N . CYS A 1 294 ? 2.557 25.078 17.375 1 96.88 294 CYS A N 1
ATOM 2415 C CA . CYS A 1 294 ? 2.717 26.453 16.906 1 96.88 294 CYS A CA 1
ATOM 2416 C C . CYS A 1 294 ? 1.813 26.719 15.711 1 96.88 294 CYS A C 1
ATOM 2418 O O . CYS A 1 294 ? 1.322 25.797 15.07 1 96.88 294 CYS A O 1
ATOM 2420 N N . LYS A 1 295 ? 1.61 27.984 15.492 1 97.69 295 LYS A N 1
ATOM 2421 C CA . LYS A 1 295 ? 1.004 28.453 14.242 1 97.69 295 LYS A CA 1
ATOM 2422 C C . LYS A 1 295 ? 2.051 28.594 13.141 1 97.69 295 LYS A C 1
ATOM 2424 O O . LYS A 1 295 ? 3.09 29.219 13.344 1 97.69 295 LYS A O 1
ATOM 2429 N N . ILE A 1 296 ? 1.708 28.047 11.984 1 98.38 296 ILE A N 1
ATOM 2430 C CA . ILE A 1 296 ? 2.621 28.172 10.859 1 98.38 296 ILE A CA 1
ATOM 2431 C C . ILE A 1 296 ? 2.857 29.641 10.539 1 98.38 296 ILE A C 1
ATOM 2433 O O . ILE A 1 296 ? 3.992 30.062 10.289 1 98.38 296 ILE A O 1
ATOM 2437 N N . ASP A 1 297 ? 1.841 30.469 10.602 1 98.38 297 ASP A N 1
ATOM 2438 C CA . ASP A 1 297 ? 1.916 31.891 10.305 1 98.38 297 ASP A CA 1
ATOM 2439 C C . ASP A 1 297 ? 2.957 32.594 11.18 1 98.38 297 ASP A C 1
ATOM 2441 O O . ASP A 1 297 ? 3.613 33.531 10.742 1 98.38 297 ASP A O 1
ATOM 2445 N N . ASP A 1 298 ? 3.137 32.125 12.422 1 97.75 298 ASP A N 1
ATOM 2446 C CA . ASP A 1 298 ? 4.039 32.75 13.367 1 97.75 298 ASP A CA 1
ATOM 2447 C C . ASP A 1 298 ? 5.484 32.312 13.133 1 97.75 298 ASP A C 1
ATOM 2449 O O . ASP A 1 298 ? 6.422 33.031 13.539 1 97.75 298 ASP A O 1
ATOM 2453 N N . ILE A 1 299 ? 5.66 31.266 12.5 1 96.94 299 ILE A N 1
ATOM 2454 C CA . ILE A 1 299 ? 7 30.719 12.305 1 96.94 299 ILE A CA 1
ATOM 2455 C C . ILE A 1 299 ? 7.57 31.234 10.984 1 96.94 299 ILE A C 1
ATOM 2457 O O . ILE A 1 299 ? 8.711 31.703 10.93 1 96.94 299 ILE A O 1
ATOM 2461 N N . VAL A 1 300 ? 6.77 31.156 9.93 1 96.69 300 VAL A N 1
ATOM 2462 C CA . VAL A 1 300 ? 7.297 31.453 8.602 1 96.69 300 VAL A CA 1
ATOM 2463 C C . VAL A 1 300 ? 7.109 32.938 8.297 1 96.69 300 VAL A C 1
ATOM 2465 O O . VAL A 1 300 ? 7.75 33.469 7.387 1 96.69 300 VAL A O 1
ATOM 2468 N N . LYS A 1 301 ? 6.195 33.594 8.969 1 94 301 LYS A N 1
ATOM 2469 C CA . LYS A 1 301 ? 5.973 35.031 8.836 1 94 301 LYS A CA 1
ATOM 2470 C C . LYS A 1 301 ? 5.688 35.406 7.387 1 94 301 LYS A C 1
ATOM 2472 O O . LYS A 1 301 ? 4.762 34.875 6.77 1 94 301 LYS A O 1
ATOM 2477 N N . ASN A 1 302 ? 6.676 36.156 6.703 1 93.88 302 ASN A N 1
ATOM 2478 C CA . ASN A 1 302 ? 6.383 36.656 5.367 1 93.88 302 ASN A CA 1
ATOM 2479 C C . ASN A 1 302 ? 7.137 35.875 4.293 1 93.88 302 ASN A C 1
ATOM 2481 O O . ASN A 1 302 ? 7.254 36.344 3.154 1 93.88 302 ASN A O 1
ATOM 2485 N N . GLU A 1 303 ? 7.605 34.688 4.625 1 96.12 303 GLU A N 1
ATOM 2486 C CA . GLU A 1 303 ? 8.266 33.844 3.627 1 96.12 303 GLU A CA 1
ATOM 2487 C C . GLU A 1 303 ? 7.316 33.5 2.482 1 96.12 303 GLU A C 1
ATOM 2489 O O . GLU A 1 303 ? 6.137 33.219 2.709 1 96.12 303 GLU A O 1
ATOM 2494 N N . PRO A 1 304 ? 7.801 33.625 1.259 1 97.62 304 PRO A N 1
ATOM 2495 C CA . PRO A 1 304 ? 6.949 33.281 0.117 1 97.62 304 PRO A CA 1
ATOM 2496 C C . PRO A 1 304 ? 6.781 31.766 -0.06 1 97.62 304 PRO A C 1
ATOM 2498 O O . PRO A 1 304 ? 7.254 31.203 -1.049 1 97.62 304 PRO A O 1
ATOM 2501 N N . ILE A 1 305 ? 6.012 31.203 0.778 1 98.31 305 ILE A N 1
ATOM 2502 C CA . ILE A 1 305 ? 5.785 29.766 0.783 1 98.31 305 ILE A CA 1
ATOM 2503 C C . ILE A 1 305 ? 5.09 29.344 -0.512 1 98.31 305 ILE A C 1
ATOM 2505 O O . ILE A 1 305 ? 4.094 29.953 -0.913 1 98.31 305 ILE A O 1
ATOM 2509 N N . THR A 1 306 ? 5.605 28.25 -1.185 1 98.25 306 THR A N 1
ATOM 2510 C CA . THR A 1 306 ? 5.07 27.859 -2.482 1 98.25 306 THR A CA 1
ATOM 2511 C C . THR A 1 306 ? 4.352 26.516 -2.387 1 98.25 306 THR A C 1
ATOM 2513 O O . THR A 1 306 ? 3.59 26.141 -3.283 1 98.25 306 THR A O 1
ATOM 2516 N N . PHE A 1 307 ? 4.602 25.734 -1.358 1 98.62 307 PHE A N 1
ATOM 2517 C CA . PHE A 1 307 ? 4.055 24.391 -1.24 1 98.62 307 PHE A CA 1
ATOM 2518 C C . PHE A 1 307 ? 3.896 24 0.223 1 98.62 307 PHE A C 1
ATOM 2520 O O . PHE A 1 307 ? 4.789 24.25 1.037 1 98.62 307 PHE A O 1
ATOM 2527 N N . ILE A 1 308 ? 2.719 23.422 0.632 1 98.88 308 ILE A N 1
ATOM 2528 C CA . ILE A 1 308 ? 2.49 22.922 1.985 1 98.88 308 ILE A CA 1
ATOM 2529 C C . ILE A 1 308 ? 1.965 21.5 1.932 1 98.88 308 ILE A C 1
ATOM 2531 O O . ILE A 1 308 ? 1 21.203 1.219 1 98.88 308 ILE A O 1
ATOM 2535 N N . LYS A 1 309 ? 2.59 20.562 2.592 1 98.81 309 LYS A N 1
ATOM 2536 C CA . LYS A 1 309 ? 2.105 19.203 2.816 1 98.81 309 LYS A CA 1
ATOM 2537 C C . LYS A 1 309 ? 1.717 19 4.277 1 98.81 309 LYS A C 1
ATOM 2539 O O . LYS A 1 309 ? 2.439 19.422 5.184 1 98.81 309 LYS A O 1
ATOM 2544 N N . MET A 1 310 ? 0.528 18.453 4.496 1 98.19 310 MET A N 1
ATOM 2545 C CA . MET A 1 310 ? 0.108 18.141 5.863 1 98.19 310 MET A CA 1
ATOM 2546 C C . MET A 1 310 ? -0.332 16.688 5.988 1 98.19 310 MET A C 1
ATOM 2548 O O . MET A 1 310 ? -1.288 16.266 5.336 1 98.19 310 MET A O 1
ATOM 2552 N N . ASP A 1 311 ? 0.306 15.961 6.707 1 94.19 311 ASP A N 1
ATOM 2553 C CA . ASP A 1 311 ? -0.038 14.633 7.211 1 94.19 311 ASP A CA 1
ATOM 2554 C C . ASP A 1 311 ? 0.257 14.516 8.703 1 94.19 311 ASP A C 1
ATOM 2556 O O . ASP A 1 311 ? 1.307 14.008 9.102 1 94.19 311 ASP A O 1
ATOM 2560 N N . ILE A 1 312 ? -0.743 14.969 9.523 1 92.62 312 ILE A N 1
ATOM 2561 C CA . ILE A 1 312 ? -0.424 15.25 10.922 1 92.62 312 ILE A CA 1
ATOM 2562 C C . ILE A 1 312 ? -1.482 14.625 11.828 1 92.62 312 ILE A C 1
ATOM 2564 O O . ILE A 1 312 ? -1.875 15.219 12.836 1 92.62 312 ILE A O 1
ATOM 2568 N N . GLU A 1 313 ? -2.107 13.539 11.414 1 80.69 313 GLU A N 1
ATOM 2569 C CA . GLU A 1 313 ? -2.883 12.594 12.211 1 80.69 313 GLU A CA 1
ATOM 2570 C C . GLU A 1 313 ? -4.145 13.242 12.773 1 80.69 313 GLU A C 1
ATOM 2572 O O . GLU A 1 313 ? -4.465 13.078 13.945 1 80.69 313 GLU A O 1
ATOM 2577 N N . GLY A 1 314 ? -4.777 14.148 12.031 1 82.56 314 GLY A N 1
ATOM 2578 C CA . GLY A 1 314 ? -6.094 14.648 12.398 1 82.56 314 GLY A CA 1
ATOM 2579 C C . GLY A 1 314 ? -6.105 16.125 12.734 1 82.56 314 GLY A C 1
ATOM 2580 O O . GLY A 1 314 ? -7.16 16.703 13.008 1 82.56 314 GLY A O 1
ATOM 2581 N N . PHE A 1 315 ? -5.004 16.797 12.68 1 87.94 315 PHE A N 1
ATOM 2582 C CA . PHE A 1 315 ? -4.898 18.203 13.055 1 87.94 315 PHE A CA 1
ATOM 2583 C C . PHE A 1 315 ? -4.844 19.094 11.812 1 87.94 315 PHE A C 1
ATOM 2585 O O . PHE A 1 315 ? -4.535 20.281 11.906 1 87.94 315 PHE A O 1
ATOM 2592 N N . GLU A 1 316 ? -5.168 18.516 10.688 1 95.25 316 GLU A N 1
ATOM 2593 C CA . GLU A 1 316 ? -4.996 19.219 9.422 1 95.25 316 GLU A CA 1
ATOM 2594 C C . GLU A 1 316 ? -5.801 20.516 9.391 1 95.25 316 GLU A C 1
ATOM 2596 O O . GLU A 1 316 ? -5.273 21.562 9.055 1 95.25 316 GLU A O 1
ATOM 2601 N N . LEU A 1 317 ? -7.078 20.438 9.773 1 96.06 317 LEU A N 1
ATOM 2602 C CA . LEU A 1 317 ? -7.922 21.625 9.695 1 96.06 317 LEU A CA 1
ATOM 2603 C C . LEU A 1 317 ? -7.41 22.719 10.617 1 96.06 317 LEU A C 1
ATOM 2605 O O . LEU A 1 317 ? -7.328 23.891 10.219 1 96.06 317 LEU A O 1
ATOM 2609 N N . ASP A 1 318 ? -7.051 22.359 11.844 1 95.94 318 ASP A N 1
ATOM 2610 C CA . ASP A 1 318 ? -6.512 23.328 12.789 1 95.94 318 ASP A CA 1
ATOM 2611 C C . ASP A 1 318 ? -5.211 23.938 12.273 1 95.94 318 ASP A C 1
ATOM 2613 O O . ASP A 1 318 ? -4.992 25.141 12.391 1 95.94 318 ASP A O 1
ATOM 2617 N N . ALA A 1 319 ? -4.371 23.125 11.789 1 97.94 319 ALA A N 1
ATOM 2618 C CA . ALA A 1 319 ? -3.107 23.609 11.234 1 97.94 319 ALA A CA 1
ATOM 2619 C C . ALA A 1 319 ? -3.344 24.562 10.07 1 97.94 319 ALA A C 1
ATOM 2621 O O . ALA A 1 319 ? -2.629 25.562 9.922 1 97.94 319 ALA A O 1
ATOM 2622 N N . LEU A 1 320 ? -4.312 24.25 9.219 1 98.75 320 LEU A N 1
ATOM 2623 C CA . LEU A 1 320 ? -4.664 25.125 8.102 1 98.75 320 LEU A CA 1
ATOM 2624 C C . LEU A 1 320 ? -5.141 26.484 8.617 1 98.75 320 LEU A C 1
ATOM 2626 O O . LEU A 1 320 ? -4.793 27.531 8.047 1 98.75 320 LEU A O 1
ATOM 2630 N N . LYS A 1 321 ? -5.902 26.453 9.664 1 98.62 321 LYS A N 1
ATOM 2631 C CA . LYS A 1 321 ? -6.344 27.703 10.281 1 98.62 321 LYS A CA 1
ATOM 2632 C C . LYS A 1 321 ? -5.156 28.5 10.82 1 98.62 321 LYS A C 1
ATOM 2634 O O . LYS A 1 321 ? -5.133 29.734 10.727 1 98.62 321 LYS A O 1
ATOM 2639 N N . GLY A 1 322 ? -4.211 27.812 11.367 1 98.44 322 GLY A N 1
ATOM 2640 C CA . GLY A 1 322 ? -3 28.438 11.859 1 98.44 322 GLY A CA 1
ATOM 2641 C C . GLY A 1 322 ? -2.096 28.938 10.75 1 98.44 322 GLY A C 1
ATOM 2642 O O . GLY A 1 322 ? -1.168 29.719 10.992 1 98.44 322 GLY A O 1
ATOM 2643 N N . ALA A 1 323 ? -2.361 28.562 9.562 1 98.69 323 ALA A N 1
ATOM 2644 C CA . ALA A 1 323 ? -1.574 28.953 8.391 1 98.69 323 ALA A CA 1
ATOM 2645 C C . ALA A 1 323 ? -2.371 29.875 7.477 1 98.69 323 ALA A C 1
ATOM 2647 O O . ALA A 1 323 ? -1.977 30.109 6.336 1 98.69 323 ALA A O 1
ATOM 2648 N N . GLU A 1 324 ? -3.518 30.328 7.914 1 98.62 324 GLU A N 1
ATOM 2649 C CA . GLU A 1 324 ? -4.488 31.016 7.074 1 98.62 324 GLU A CA 1
ATOM 2650 C C . GLU A 1 324 ? -3.855 32.219 6.375 1 98.62 324 GLU A C 1
ATOM 2652 O O . GLU A 1 324 ? -4.07 32.438 5.18 1 98.62 324 GLU A O 1
ATOM 2657 N N . ASN A 1 325 ? -3.109 33.062 7.059 1 98.38 325 ASN A N 1
ATOM 2658 C CA . ASN A 1 325 ? -2.471 34.219 6.457 1 98.38 325 ASN A CA 1
ATOM 2659 C C . ASN A 1 325 ? -1.485 33.812 5.363 1 98.38 325 ASN A C 1
ATOM 2661 O O . ASN A 1 325 ? -1.472 34.406 4.285 1 98.38 325 ASN A O 1
ATOM 2665 N N . THR A 1 326 ? -0.658 32.875 5.648 1 98.5 326 THR A N 1
ATOM 2666 C CA . THR A 1 326 ? 0.308 32.344 4.684 1 98.5 326 THR A CA 1
ATOM 2667 C C . THR A 1 326 ? -0.397 31.844 3.43 1 98.5 326 THR A C 1
ATOM 2669 O O . THR A 1 326 ? 0.04 32.125 2.311 1 98.5 326 THR A O 1
ATOM 2672 N N . ILE A 1 327 ? -1.503 31.156 3.57 1 98.75 327 ILE A N 1
ATOM 2673 C CA . ILE A 1 327 ? -2.236 30.547 2.467 1 98.75 327 ILE A CA 1
ATOM 2674 C C . ILE A 1 327 ? -2.908 31.625 1.632 1 98.75 327 ILE A C 1
ATOM 2676 O O . ILE A 1 327 ? -2.834 31.609 0.401 1 98.75 327 ILE A O 1
ATOM 2680 N N . LYS A 1 328 ? -3.523 32.594 2.281 1 98.25 328 LYS A N 1
ATOM 2681 C CA . LYS A 1 328 ? -4.215 33.656 1.576 1 98.25 328 LYS A CA 1
ATOM 2682 C C . LYS A 1 328 ? -3.232 34.531 0.777 1 98.25 328 LYS A C 1
ATOM 2684 O O . LYS A 1 328 ? -3.521 34.906 -0.354 1 98.25 328 LYS A O 1
ATOM 2689 N N . ASN A 1 329 ? -2.105 34.781 1.354 1 97.69 329 ASN A N 1
ATOM 2690 C CA . ASN A 1 329 ? -1.146 35.688 0.757 1 97.69 329 ASN A CA 1
ATOM 2691 C C . ASN A 1 329 ? -0.357 35.031 -0.369 1 97.69 329 ASN A C 1
ATOM 2693 O O . ASN A 1 329 ? -0.096 35.656 -1.399 1 97.69 329 ASN A O 1
ATOM 2697 N N . ASN A 1 330 ? 0.052 33.781 -0.139 1 97.62 330 ASN A N 1
ATOM 2698 C CA . ASN A 1 330 ? 0.983 33.156 -1.065 1 97.62 330 ASN A CA 1
ATOM 2699 C C . ASN A 1 330 ? 0.267 32.188 -2.016 1 97.62 330 ASN A C 1
ATOM 2701 O O . ASN A 1 330 ? 0.811 31.828 -3.057 1 97.62 330 ASN A O 1
ATOM 2705 N N . LYS A 1 331 ? -0.913 31.672 -1.632 1 98.06 331 LYS A N 1
ATOM 2706 C CA . LYS A 1 331 ? -1.678 30.688 -2.395 1 98.06 331 LYS A CA 1
ATOM 2707 C C . LYS A 1 331 ? -0.797 29.516 -2.822 1 98.06 331 LYS A C 1
ATOM 2709 O O . LYS A 1 331 ? -0.762 29.172 -4 1 98.06 331 LYS A O 1
ATOM 2714 N N . PRO A 1 332 ? -0.123 28.938 -1.882 1 98.5 332 PRO A N 1
ATOM 2715 C CA . PRO A 1 332 ? 0.774 27.812 -2.205 1 98.5 332 PRO A CA 1
ATOM 2716 C C . PRO A 1 332 ? 0.029 26.594 -2.732 1 98.5 332 PRO A C 1
ATOM 2718 O O . PRO A 1 332 ? -1.187 26.484 -2.557 1 98.5 332 PRO A O 1
ATOM 2721 N N . LYS A 1 333 ? 0.75 25.688 -3.469 1 98.44 333 LYS A N 1
ATOM 2722 C CA . LYS A 1 333 ? 0.247 24.328 -3.688 1 98.44 333 LYS A CA 1
ATOM 2723 C C . LYS A 1 333 ? 0.028 23.609 -2.363 1 98.44 333 LYS A C 1
ATOM 2725 O O . LYS A 1 333 ? 0.799 23.781 -1.417 1 98.44 333 LYS A O 1
ATOM 2730 N N . LEU A 1 334 ? -1.027 22.844 -2.305 1 98.88 334 LEU A N 1
ATOM 2731 C CA . LEU A 1 334 ? -1.353 22.141 -1.063 1 98.88 334 LEU A CA 1
ATOM 2732 C C . LEU A 1 334 ? -1.516 20.641 -1.304 1 98.88 334 LEU A C 1
ATOM 2734 O O . LEU A 1 334 ? -2.115 20.234 -2.301 1 98.88 334 LEU A O 1
ATOM 2738 N N . ALA A 1 335 ? -0.93 19.797 -0.557 1 98.81 335 ALA A N 1
ATOM 2739 C CA . ALA A 1 335 ? -1.172 18.359 -0.422 1 98.81 335 ALA A CA 1
ATOM 2740 C C . ALA A 1 335 ? -1.568 18 1.008 1 98.81 335 ALA A C 1
ATOM 2742 O O . ALA A 1 335 ? -0.705 17.781 1.86 1 98.81 335 ALA A O 1
ATOM 2743 N N . ILE A 1 336 ? -2.857 17.891 1.25 1 98.81 336 ILE A N 1
ATOM 2744 C CA . ILE A 1 336 ? -3.373 17.781 2.611 1 98.81 336 ILE A CA 1
ATOM 2745 C C . ILE A 1 336 ? -4.035 16.422 2.811 1 98.81 336 ILE A C 1
ATOM 2747 O O . ILE A 1 336 ? -4.953 16.062 2.074 1 98.81 336 ILE A O 1
ATOM 2751 N N . SER A 1 337 ? -3.564 15.672 3.797 1 96.56 337 SER A N 1
ATOM 2752 C CA . SER A 1 337 ? -4.211 14.406 4.133 1 96.56 337 SER A CA 1
ATOM 2753 C C . SER A 1 337 ? -5.648 14.625 4.594 1 96.56 337 SER A C 1
ATOM 2755 O O . SER A 1 337 ? -5.898 15.438 5.488 1 96.56 337 SER A O 1
ATOM 2757 N N . ILE A 1 338 ? -6.562 13.867 4.035 1 94.88 338 ILE A N 1
ATOM 2758 C CA . ILE A 1 338 ? -7.957 14.039 4.438 1 94.88 338 ILE A CA 1
ATOM 2759 C C . ILE A 1 338 ? -8.531 12.695 4.883 1 94.88 338 ILE A C 1
ATOM 2761 O O . ILE A 1 338 ? -9.742 12.484 4.84 1 94.88 338 ILE A O 1
ATOM 2765 N N . TYR A 1 339 ? -7.695 11.812 5.309 1 87.38 339 TYR A N 1
ATOM 2766 C CA . TYR A 1 339 ? -8.156 10.461 5.621 1 87.38 339 TYR A CA 1
ATOM 2767 C C . TYR A 1 339 ? -8.164 10.227 7.125 1 87.38 339 TYR A C 1
ATOM 2769 O O . TYR A 1 339 ? -8.727 9.234 7.598 1 87.38 339 TYR A O 1
ATOM 2777 N N . HIS A 1 340 ? -7.625 11.125 7.914 1 81.25 340 HIS A N 1
ATOM 2778 C CA . HIS A 1 340 ? -7.488 10.883 9.344 1 81.25 340 HIS A CA 1
ATOM 2779 C C . HIS A 1 340 ? -8.836 10.984 10.047 1 81.25 340 HIS A C 1
ATOM 2781 O O . HIS A 1 340 ? -9.094 10.258 11.008 1 81.25 340 HIS A O 1
ATOM 2787 N N . ASN A 1 341 ? -9.609 11.93 9.578 1 75.88 341 ASN A N 1
ATOM 2788 C CA . ASN A 1 341 ? -10.984 12.109 10.031 1 75.88 341 ASN A CA 1
ATOM 2789 C C . ASN A 1 341 ? -11.961 12.148 8.852 1 75.88 341 ASN A C 1
ATOM 2791 O O . ASN A 1 341 ? -11.695 12.805 7.844 1 75.88 341 ASN A O 1
ATOM 2795 N N . SER A 1 342 ? -13.148 11.453 9.031 1 79.06 342 SER A N 1
ATOM 2796 C CA . SER A 1 342 ? -14.102 11.398 7.93 1 79.06 342 SER A CA 1
ATOM 2797 C C . SER A 1 342 ? -14.578 12.797 7.543 1 79.06 342 SER A C 1
ATOM 2799 O O . SER A 1 342 ? -14.859 13.055 6.371 1 79.06 342 SER A O 1
ATOM 2801 N N . GLN A 1 343 ? -14.664 13.664 8.57 1 85.31 343 GLN A N 1
ATOM 2802 C CA . GLN A 1 343 ? -15.164 15.008 8.305 1 85.31 343 GLN A CA 1
ATOM 2803 C C . GLN A 1 343 ? -14.195 15.797 7.434 1 85.31 343 GLN A C 1
ATOM 2805 O O . GLN A 1 343 ? -14.594 16.75 6.762 1 85.31 343 GLN A O 1
ATOM 2810 N N . ASP A 1 344 ? -12.922 15.406 7.504 1 91.56 344 ASP A N 1
ATOM 2811 C CA . ASP A 1 344 ? -11.914 16.125 6.727 1 91.56 344 ASP A CA 1
ATOM 2812 C C . ASP A 1 344 ? -12.172 15.984 5.23 1 91.56 344 ASP A C 1
ATOM 2814 O O . ASP A 1 344 ? -11.711 16.797 4.434 1 91.56 344 ASP A O 1
ATOM 2818 N N . LEU A 1 345 ? -12.945 14.969 4.863 1 93.19 345 LEU A N 1
ATOM 2819 C CA . LEU A 1 345 ? -13.281 14.742 3.461 1 93.19 345 LEU A CA 1
ATOM 2820 C C . LEU A 1 345 ? -14.07 15.922 2.893 1 93.19 345 LEU A C 1
ATOM 2822 O O . LEU A 1 345 ? -14.023 16.188 1.688 1 93.19 345 LEU A O 1
ATOM 2826 N N . TYR A 1 346 ? -14.797 16.594 3.756 1 95.25 346 TYR A N 1
ATOM 2827 C CA . TYR A 1 346 ? -15.555 17.719 3.215 1 95.25 346 TYR A CA 1
ATOM 2828 C C . TYR A 1 346 ? -15.172 19.016 3.898 1 95.25 346 TYR A C 1
ATOM 2830 O O . TYR A 1 346 ? -15.133 20.078 3.26 1 95.25 346 TYR A O 1
ATOM 2838 N N . GLU A 1 347 ? -14.742 19.031 5.176 1 96.19 347 GLU A N 1
ATOM 2839 C CA . GLU A 1 347 ? -14.438 20.25 5.906 1 96.19 347 GLU A CA 1
ATOM 2840 C C . GLU A 1 347 ? -13.188 20.938 5.348 1 96.19 347 GLU A C 1
ATOM 2842 O O . GLU A 1 347 ? -13.141 22.156 5.227 1 96.19 347 GLU A O 1
ATOM 2847 N N . ILE A 1 348 ? -12.211 20.203 4.996 1 98.25 348 ILE A N 1
ATOM 2848 C CA . ILE A 1 348 ? -10.93 20.766 4.594 1 98.25 348 ILE A CA 1
ATOM 2849 C C . ILE A 1 348 ? -11.055 21.406 3.215 1 98.25 348 ILE A C 1
ATOM 2851 O O . ILE A 1 348 ? -10.727 22.594 3.033 1 98.25 348 ILE A O 1
ATOM 2855 N N . PRO A 1 349 ? -11.539 20.688 2.205 1 98.75 349 PRO A N 1
ATOM 2856 C CA . PRO A 1 349 ? -11.688 21.344 0.907 1 98.75 349 PRO A CA 1
ATOM 2857 C C . PRO A 1 349 ? -12.602 22.562 0.971 1 98.75 349 PRO A C 1
ATOM 2859 O O . PRO A 1 349 ? -12.312 23.594 0.344 1 98.75 349 PRO A O 1
ATOM 2862 N N . LEU A 1 350 ? -13.672 22.469 1.679 1 98.62 350 LEU A N 1
ATOM 2863 C CA . LEU A 1 350 ? -14.609 23.578 1.768 1 98.62 350 LEU A CA 1
ATOM 2864 C C . LEU A 1 350 ? -13.977 24.781 2.48 1 98.62 350 LEU A C 1
ATOM 2866 O O . LEU A 1 350 ? -14.188 25.922 2.09 1 98.62 350 LEU A O 1
ATOM 2870 N N . TYR A 1 351 ? -13.25 24.516 3.514 1 98.69 351 TYR A N 1
ATOM 2871 C CA . TYR A 1 351 ? -12.547 25.594 4.207 1 98.69 351 TYR A CA 1
ATOM 2872 C C . TYR A 1 351 ? -11.555 26.281 3.277 1 98.69 351 TYR A C 1
ATOM 2874 O O . TYR A 1 351 ? -11.531 27.516 3.189 1 98.69 351 TYR A O 1
ATOM 2882 N N . LEU A 1 352 ? -10.75 25.516 2.598 1 98.88 352 LEU A N 1
ATOM 2883 C CA . LEU A 1 352 ? -9.75 26.062 1.688 1 98.88 352 LEU A CA 1
ATOM 2884 C C . LEU A 1 352 ? -10.406 26.906 0.602 1 98.88 352 LEU A C 1
ATOM 2886 O O . LEU A 1 352 ? -9.914 27.984 0.261 1 98.88 352 LEU A O 1
ATOM 2890 N N . LYS A 1 353 ? -11.5 26.406 0.084 1 98.75 353 LYS A N 1
ATOM 2891 C CA . LYS A 1 353 ? -12.242 27.141 -0.938 1 98.75 353 LYS A CA 1
ATOM 2892 C C . LYS A 1 353 ? -12.758 28.469 -0.392 1 98.75 353 LYS A C 1
ATOM 2894 O O . LYS A 1 353 ? -12.82 29.469 -1.118 1 98.75 353 LYS A O 1
ATOM 2899 N N . SER A 1 354 ? -13.141 28.5 0.801 1 98.69 354 SER A N 1
ATOM 2900 C CA . SER A 1 354 ? -13.703 29.688 1.415 1 98.69 354 SER A CA 1
ATOM 2901 C C . SER A 1 354 ? -12.648 30.781 1.587 1 98.69 354 SER A C 1
ATOM 2903 O O . SER A 1 354 ? -12.945 31.969 1.492 1 98.69 354 SER A O 1
ATOM 2905 N N . ILE A 1 355 ? -11.398 30.469 1.835 1 98.38 355 ILE A N 1
ATOM 2906 C CA . ILE A 1 355 ? -10.391 31.469 2.139 1 98.38 355 ILE A CA 1
ATOM 2907 C C . ILE A 1 355 ? -9.625 31.828 0.868 1 98.38 355 ILE A C 1
ATOM 2909 O O . ILE A 1 355 ? -9.086 32.938 0.752 1 98.38 355 ILE A O 1
ATOM 2913 N N . VAL A 1 356 ? -9.555 30.938 -0.056 1 98.56 356 VAL A N 1
ATOM 2914 C CA . VAL A 1 356 ? -8.969 31.203 -1.368 1 98.56 356 VAL A CA 1
ATOM 2915 C C . VAL A 1 356 ? -9.891 30.656 -2.461 1 98.56 356 VAL A C 1
ATOM 2917 O O . VAL A 1 356 ? -9.688 29.547 -2.941 1 98.56 356 VAL A O 1
ATOM 2920 N N . PRO A 1 357 ? -10.773 31.422 -2.961 1 98.06 357 PRO A N 1
ATOM 2921 C CA . PRO A 1 357 ? -11.766 30.969 -3.941 1 98.06 357 PRO A CA 1
ATOM 2922 C C . PRO A 1 357 ? -11.133 30.531 -5.266 1 98.06 357 PRO A C 1
ATOM 2924 O O . PRO A 1 357 ? -11.734 29.766 -6.016 1 98.06 357 PRO A O 1
ATOM 2927 N N . GLU A 1 358 ? -9.938 30.891 -5.535 1 97.94 358 GLU A N 1
ATOM 2928 C CA . GLU A 1 358 ? -9.258 30.594 -6.797 1 97.94 358 GLU A CA 1
ATOM 2929 C C . GLU A 1 358 ? -8.719 29.172 -6.809 1 97.94 358 GLU A C 1
ATOM 2931 O O . GLU A 1 358 ? -8.359 28.641 -7.867 1 97.94 358 GLU A O 1
ATOM 2936 N N . TYR A 1 359 ? -8.641 28.531 -5.719 1 98.56 359 TYR A N 1
ATOM 2937 C CA . TYR A 1 359 ? -8.07 27.188 -5.645 1 98.56 359 TYR A CA 1
ATOM 2938 C C . TYR A 1 359 ? -8.828 26.219 -6.535 1 98.56 359 TYR A C 1
ATOM 2940 O O . TYR A 1 359 ? -10.062 26.219 -6.551 1 98.56 359 TYR A O 1
ATOM 2948 N N . LYS A 1 360 ? -8.117 25.484 -7.254 1 98.44 360 LYS A N 1
ATOM 2949 C CA . LYS A 1 360 ? -8.57 24.266 -7.938 1 98.44 360 LYS A CA 1
ATOM 2950 C C . LYS A 1 360 ? -8.219 23.016 -7.141 1 98.44 360 LYS A C 1
ATOM 2952 O O . LYS A 1 360 ? -7.148 22.953 -6.531 1 98.44 360 LYS A O 1
ATOM 2957 N N . PHE A 1 361 ? -9.125 22.062 -7.219 1 98.75 361 PHE A N 1
ATOM 2958 C CA . PHE A 1 361 ? -8.938 20.906 -6.348 1 98.75 361 PHE A CA 1
ATOM 2959 C C . PHE A 1 361 ? -8.891 19.609 -7.16 1 98.75 361 PHE A C 1
ATOM 2961 O O . PHE A 1 361 ? -9.586 19.484 -8.164 1 98.75 361 PHE A O 1
ATOM 2968 N N . PHE A 1 362 ? -8.07 18.672 -6.746 1 98.69 362 PHE A N 1
ATOM 2969 C CA . PHE A 1 362 ? -8.172 17.266 -7.109 1 98.69 362 PHE A CA 1
ATOM 2970 C C . PHE A 1 362 ? -7.82 16.375 -5.93 1 98.69 362 PHE A C 1
ATOM 2972 O O . PHE A 1 362 ? -7.254 16.844 -4.938 1 98.69 362 PHE A O 1
ATOM 2979 N N . VAL A 1 363 ? -8.273 15.172 -5.965 1 98.69 363 VAL A N 1
ATOM 2980 C CA . VAL A 1 363 ? -8.039 14.211 -4.891 1 98.69 363 VAL A CA 1
ATOM 2981 C C . VAL A 1 363 ? -7.488 12.914 -5.473 1 98.69 363 VAL A C 1
ATOM 2983 O O . VAL A 1 363 ? -7.855 12.516 -6.578 1 98.69 363 VAL A O 1
ATOM 2986 N N . ARG A 1 364 ? -6.512 12.328 -4.781 1 98.06 364 ARG A N 1
ATOM 2987 C CA . ARG A 1 364 ? -5.938 11.031 -5.137 1 98.06 364 ARG A CA 1
ATOM 2988 C C . ARG A 1 364 ? -5.828 10.125 -3.916 1 98.06 364 ARG A C 1
ATOM 2990 O O . ARG A 1 364 ? -5.793 10.609 -2.781 1 98.06 364 ARG A O 1
ATOM 2997 N N . HIS A 1 365 ? -5.867 8.859 -4.141 1 96.25 365 HIS A N 1
ATOM 2998 C CA . HIS A 1 365 ? -5.668 7.828 -3.129 1 96.25 365 HIS A CA 1
ATOM 2999 C C . HIS A 1 365 ? -4.402 7.023 -3.406 1 96.25 365 HIS A C 1
ATOM 3001 O O . HIS A 1 365 ? -4.176 6.59 -4.539 1 96.25 365 HIS A O 1
ATOM 3007 N N . HIS A 1 366 ? -3.609 6.832 -2.348 1 94.06 366 HIS A N 1
ATOM 3008 C CA . HIS A 1 366 ? -2.252 6.387 -2.643 1 94.06 366 HIS A CA 1
ATOM 3009 C C . HIS A 1 366 ? -1.935 5.074 -1.929 1 94.06 366 HIS A C 1
ATOM 3011 O O . HIS A 1 366 ? -0.765 4.711 -1.781 1 94.06 366 HIS A O 1
ATOM 3017 N N . SER A 1 367 ? -2.92 4.402 -1.418 1 87.12 367 SER A N 1
ATOM 3018 C CA . SER A 1 367 ? -2.725 3.09 -0.808 1 87.12 367 SER A CA 1
ATOM 3019 C C . SER A 1 367 ? -3.611 2.037 -1.463 1 87.12 367 SER A C 1
ATOM 3021 O O . SER A 1 367 ? -4.789 2.289 -1.73 1 87.12 367 SER A O 1
ATOM 3023 N N . ASN A 1 368 ? -3.018 0.896 -1.674 1 83.12 368 ASN A N 1
ATOM 3024 C CA . ASN A 1 368 ? -3.793 -0.178 -2.289 1 83.12 368 ASN A CA 1
ATOM 3025 C C . ASN A 1 368 ? -4.402 -1.101 -1.237 1 83.12 368 ASN A C 1
ATOM 3027 O O . ASN A 1 368 ? -5.184 -1.994 -1.568 1 83.12 368 ASN A O 1
ATOM 3031 N N . SER A 1 369 ? -4.113 -0.867 -0.029 1 75.69 369 SER A N 1
ATOM 3032 C CA . SER A 1 369 ? -4.512 -1.861 0.963 1 75.69 369 SER A CA 1
ATOM 3033 C C . SER A 1 369 ? -5.312 -1.225 2.094 1 75.69 369 SER A C 1
ATOM 3035 O O . SER A 1 369 ? -5.93 -1.928 2.896 1 75.69 369 SER A O 1
ATOM 3037 N N . THR A 1 370 ? -5.301 0.077 2.127 1 76.19 370 THR A N 1
ATOM 3038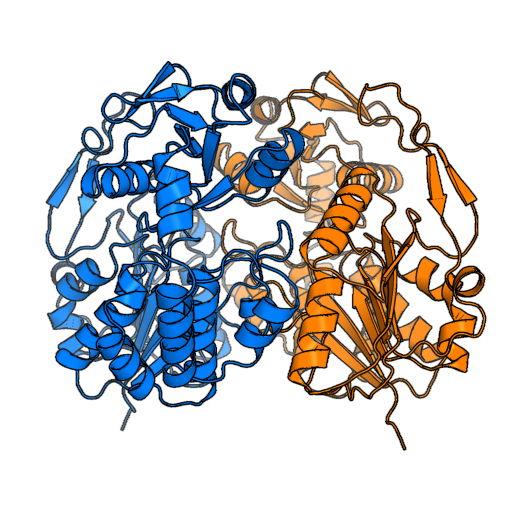 C CA . THR A 1 370 ? -5.996 0.726 3.232 1 76.19 370 THR A CA 1
ATOM 3039 C C . THR A 1 370 ? -6.871 1.867 2.725 1 76.19 370 THR A C 1
ATOM 3041 O O . THR A 1 370 ? -6.703 2.332 1.596 1 76.19 370 THR A O 1
ATOM 3044 N N . ILE A 1 371 ? -7.773 2.225 3.535 1 79.94 371 ILE A N 1
ATOM 3045 C CA . ILE A 1 371 ? -8.633 3.357 3.211 1 79.94 371 ILE A CA 1
ATOM 3046 C C . ILE A 1 371 ? -7.93 4.66 3.586 1 79.94 371 ILE A C 1
ATOM 3048 O O . ILE A 1 371 ? -8.523 5.738 3.514 1 79.94 371 ILE A O 1
ATOM 3052 N N . PHE A 1 372 ? -6.676 4.477 3.906 1 80.25 372 PHE A N 1
ATOM 3053 C CA . PHE A 1 372 ? -5.879 5.637 4.285 1 80.25 372 PHE A CA 1
ATOM 3054 C C . PHE A 1 372 ? -5.07 6.148 3.1 1 80.25 372 PHE A C 1
ATOM 3056 O O . PHE A 1 372 ? -5.102 5.559 2.02 1 80.25 372 PHE A O 1
ATOM 3063 N N . GLU A 1 373 ? -4.434 7.348 3.238 1 90.06 373 GLU A N 1
ATOM 3064 C CA . GLU A 1 373 ? -3.549 7.957 2.252 1 90.06 373 GLU A CA 1
ATOM 3065 C C . GLU A 1 373 ? -4.348 8.648 1.151 1 90.06 373 GLU A C 1
ATOM 3067 O O . GLU A 1 373 ? -3.99 8.57 -0.026 1 90.06 373 GLU A O 1
ATOM 3072 N N . THR A 1 374 ? -5.473 9.148 1.503 1 95.62 374 THR A N 1
ATOM 3073 C CA . THR A 1 374 ? -6.207 10.031 0.604 1 95.62 374 THR A CA 1
ATOM 3074 C C . THR A 1 374 ? -5.754 11.477 0.776 1 95.62 374 THR A C 1
ATOM 3076 O O . THR A 1 374 ? -5.773 12.008 1.888 1 95.62 374 THR A O 1
ATOM 3079 N N . ILE A 1 375 ? -5.336 12.078 -0.333 1 98.19 375 ILE A N 1
ATOM 3080 C CA . ILE A 1 375 ? -4.777 13.43 -0.274 1 98.19 375 ILE A CA 1
ATOM 3081 C C . ILE A 1 375 ? -5.621 14.375 -1.123 1 98.19 375 ILE A C 1
ATOM 3083 O O . ILE A 1 375 ? -5.957 14.062 -2.268 1 98.19 375 ILE A O 1
ATOM 3087 N N . CYS A 1 376 ? -6.027 15.484 -0.492 1 98.81 376 CYS A N 1
ATOM 3088 C CA . CYS A 1 376 ? -6.645 16.594 -1.219 1 98.81 376 CYS A CA 1
ATOM 3089 C C . CYS A 1 376 ? -5.59 17.578 -1.698 1 98.81 376 CYS A C 1
ATOM 3091 O O . CYS A 1 376 ? -4.844 18.141 -0.893 1 98.81 376 CYS A O 1
ATOM 3093 N N . TYR A 1 377 ? -5.543 17.75 -2.971 1 98.81 377 TYR A N 1
ATOM 3094 C CA . TYR A 1 377 ? -4.605 18.688 -3.576 1 98.81 377 TYR A CA 1
ATOM 3095 C C . TYR A 1 377 ? -5.309 19.969 -3.998 1 98.81 377 TYR A C 1
ATOM 3097 O O . TYR A 1 377 ? -6.453 19.938 -4.461 1 98.81 377 TYR A O 1
ATOM 3105 N N . ALA A 1 378 ? -4.629 21.062 -3.838 1 98.81 378 ALA A N 1
ATOM 3106 C CA . ALA A 1 378 ? -5.141 22.375 -4.262 1 98.81 378 ALA A CA 1
ATOM 3107 C C . ALA A 1 378 ? -4.027 23.234 -4.859 1 98.81 378 ALA A C 1
ATOM 3109 O O . ALA A 1 378 ? -2.885 23.188 -4.398 1 98.81 378 ALA A O 1
ATOM 3110 N N . TYR A 1 379 ? -4.367 23.953 -5.871 1 98.38 379 TYR A N 1
ATOM 3111 C CA . TYR A 1 379 ? -3.418 24.859 -6.508 1 98.38 379 TYR A CA 1
ATOM 3112 C C . TYR A 1 379 ? -4.145 25.969 -7.258 1 98.38 379 TYR A C 1
ATOM 3114 O O . TYR A 1 379 ? -5.363 25.906 -7.453 1 98.38 379 TYR A O 1
ATOM 3122 N N . VAL A 1 380 ? -3.42 27.031 -7.5 1 97.62 380 VAL A N 1
ATOM 3123 C CA . VAL A 1 380 ? -3.928 28.109 -8.336 1 97.62 380 VAL A CA 1
ATOM 3124 C C . VAL A 1 380 ? -3.176 28.141 -9.664 1 97.62 380 VAL A C 1
ATOM 3126 O O . VAL A 1 380 ? -1.977 27.859 -9.711 1 97.62 380 VAL A O 1
ATOM 3129 N N . ASP A 1 381 ? -3.943 28.406 -10.797 1 91.06 381 ASP A N 1
ATOM 3130 C CA . ASP A 1 381 ? -3.289 28.531 -12.094 1 91.06 381 ASP A CA 1
ATOM 3131 C C . ASP A 1 381 ? -2.275 29.688 -12.094 1 91.06 381 ASP A C 1
ATOM 3133 O O . ASP A 1 381 ? -2.529 30.734 -11.516 1 91.06 381 ASP A O 1
ATOM 3137 N N . LYS A 1 382 ? -1.077 29.375 -12.312 1 73.12 382 LYS A N 1
ATOM 3138 C CA . LYS A 1 382 ? -0.108 30.453 -12.43 1 73.12 382 LYS A CA 1
ATOM 3139 C C . LYS A 1 382 ? -0.286 31.203 -13.742 1 73.12 382 LYS A C 1
ATOM 3141 O O . LYS A 1 382 ? -0.593 30.609 -14.773 1 73.12 382 LYS A O 1
ATOM 3146 N N . GLU A 1 383 ? -0.584 32.469 -13.68 1 54.31 383 GLU A N 1
ATOM 3147 C CA . GLU A 1 383 ? -0.582 33.375 -14.82 1 54.31 383 GLU A CA 1
ATOM 3148 C C . GLU A 1 383 ? 0.768 33.375 -15.531 1 54.31 383 GLU A C 1
ATOM 3150 O O . GLU A 1 383 ? 1.806 33.156 -14.906 1 54.31 383 GLU A O 1
ATOM 3155 N N . MET B 1 1 ? 25.281 6.91 1.302 1 56.59 1 MET B N 1
ATOM 3156 C CA . MET B 1 1 ? 25.109 7.621 0.039 1 56.59 1 MET B CA 1
ATOM 3157 C C . MET B 1 1 ? 24.547 9.016 0.277 1 56.59 1 MET B C 1
ATOM 3159 O O . MET B 1 1 ? 23.594 9.188 1.045 1 56.59 1 MET B O 1
ATOM 3163 N N . ASN B 1 2 ? 25.219 10.039 -0.211 1 62.44 2 ASN B N 1
ATOM 3164 C CA . ASN B 1 2 ? 24.781 11.414 -0.005 1 62.44 2 ASN B CA 1
ATOM 3165 C C . ASN B 1 2 ? 23.719 11.828 -1.028 1 62.44 2 ASN B C 1
ATOM 3167 O O . ASN B 1 2 ? 23.391 11.047 -1.925 1 62.44 2 ASN B O 1
ATOM 3171 N N . ILE B 1 3 ? 23.125 12.914 -0.848 1 71.38 3 ILE B N 1
ATOM 3172 C CA . ILE B 1 3 ? 22 13.406 -1.642 1 71.38 3 ILE B CA 1
ATOM 3173 C C . ILE B 1 3 ? 22.422 13.523 -3.105 1 71.38 3 ILE B C 1
ATOM 3175 O O . ILE B 1 3 ? 21.594 13.32 -4.008 1 71.38 3 ILE B O 1
ATOM 3179 N N . PHE B 1 4 ? 23.672 13.727 -3.361 1 68.44 4 PHE B N 1
ATOM 3180 C CA . PHE B 1 4 ? 24.156 13.875 -4.727 1 68.44 4 PHE B CA 1
ATOM 3181 C C . PHE B 1 4 ? 24.078 12.547 -5.477 1 68.44 4 PHE B C 1
ATOM 3183 O O . PHE B 1 4 ? 23.672 12.508 -6.637 1 68.44 4 PHE B O 1
ATOM 3190 N N . GLU B 1 5 ? 24.469 11.492 -4.777 1 72.5 5 GLU B N 1
ATOM 3191 C CA . GLU B 1 5 ? 24.375 10.164 -5.363 1 72.5 5 GLU B CA 1
ATOM 3192 C C . GLU B 1 5 ? 22.922 9.773 -5.633 1 72.5 5 GLU B C 1
ATOM 3194 O O . GLU B 1 5 ? 22.609 9.195 -6.676 1 72.5 5 GLU B O 1
ATOM 3199 N N . LEU B 1 6 ? 22.094 10.211 -4.781 1 78 6 LEU B N 1
ATOM 3200 C CA . LEU B 1 6 ? 20.672 9.914 -4.949 1 78 6 LEU B CA 1
ATOM 3201 C C . LEU B 1 6 ? 20.094 10.664 -6.148 1 78 6 LEU B C 1
ATOM 3203 O O . LEU B 1 6 ? 19.297 10.109 -6.902 1 78 6 LEU B O 1
ATOM 3207 N N . LYS B 1 7 ? 20.562 11.844 -6.254 1 79.31 7 LYS B N 1
ATOM 3208 C CA . LYS B 1 7 ? 20.125 12.664 -7.379 1 79.31 7 LYS B CA 1
ATOM 3209 C C . LYS B 1 7 ? 20.516 12.023 -8.711 1 79.31 7 LYS B C 1
ATOM 3211 O O . LYS B 1 7 ? 19.75 12.078 -9.68 1 79.31 7 LYS B O 1
ATOM 3216 N N . LYS B 1 8 ? 21.672 11.406 -8.742 1 81.12 8 LYS B N 1
ATOM 3217 C CA . LYS B 1 8 ? 22.109 10.719 -9.961 1 81.12 8 LYS B CA 1
ATOM 3218 C C . LYS B 1 8 ? 21.203 9.531 -10.273 1 81.12 8 LYS B C 1
ATOM 3220 O O . LYS B 1 8 ? 20.844 9.312 -11.438 1 81.12 8 LYS B O 1
ATOM 3225 N N . ILE B 1 9 ? 20.844 8.844 -9.266 1 82.69 9 ILE B N 1
ATOM 3226 C CA . ILE B 1 9 ? 20 7.664 -9.406 1 82.69 9 ILE B CA 1
ATOM 3227 C C . ILE B 1 9 ? 18.625 8.07 -9.93 1 82.69 9 ILE B C 1
ATOM 3229 O O . ILE B 1 9 ? 18.078 7.43 -10.836 1 82.69 9 ILE B O 1
ATOM 3233 N N . PHE B 1 10 ? 18.125 9.188 -9.438 1 84.31 10 PHE B N 1
ATOM 3234 C CA . PHE B 1 10 ? 16.781 9.656 -9.797 1 84.31 10 PHE B CA 1
ATOM 3235 C C . PHE B 1 10 ? 16.766 10.164 -11.234 1 84.31 10 PHE B C 1
ATOM 3237 O O . PHE B 1 10 ? 15.703 10.211 -11.867 1 84.31 10 PHE B O 1
ATOM 3244 N N . LYS B 1 11 ? 17.922 10.484 -11.781 1 87.44 11 LYS B N 1
ATOM 3245 C CA . LYS B 1 11 ? 17.984 11.039 -13.133 1 87.44 11 LYS B CA 1
ATOM 3246 C C . LYS B 1 11 ? 18.156 9.93 -14.172 1 87.44 11 LYS B C 1
ATOM 3248 O O . LYS B 1 11 ? 18.047 10.188 -15.375 1 87.44 11 LYS B O 1
ATOM 3253 N N . ILE B 1 12 ? 18.391 8.719 -13.719 1 89.69 12 ILE B N 1
ATOM 3254 C CA . ILE B 1 12 ? 18.516 7.59 -14.641 1 89.69 12 ILE B CA 1
AT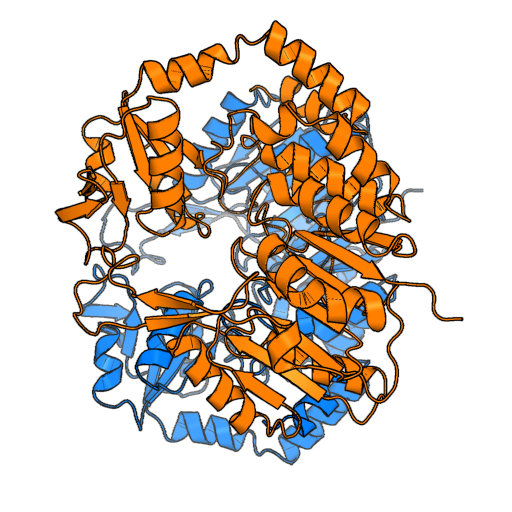OM 3255 C C . ILE B 1 12 ? 17.156 7.289 -15.258 1 89.69 12 ILE B C 1
ATOM 3257 O O . ILE B 1 12 ? 16.172 7.062 -14.547 1 89.69 12 ILE B O 1
ATOM 3261 N N . ASN B 1 13 ? 17.078 7.223 -16.594 1 90.75 13 ASN B N 1
ATOM 3262 C CA . ASN B 1 13 ? 15.781 7.148 -17.234 1 90.75 13 ASN B CA 1
ATOM 3263 C C . ASN B 1 13 ? 15.625 5.871 -18.047 1 90.75 13 ASN B C 1
ATOM 3265 O O . ASN B 1 13 ? 14.555 5.602 -18.594 1 90.75 13 ASN B O 1
ATOM 3269 N N . ASN B 1 14 ? 16.703 5.176 -18.203 1 92.19 14 ASN B N 1
ATOM 3270 C CA . ASN B 1 14 ? 16.609 3.914 -18.938 1 92.19 14 ASN B CA 1
ATOM 3271 C C . ASN B 1 14 ? 17.641 2.898 -18.422 1 92.19 14 ASN B C 1
ATOM 3273 O O . ASN B 1 14 ? 18.516 3.242 -17.625 1 92.19 14 ASN B O 1
ATOM 3277 N N . LEU B 1 15 ? 17.5 1.677 -18.859 1 91.25 15 LEU B N 1
ATOM 3278 C CA . LEU B 1 15 ? 18.312 0.575 -18.359 1 91.25 15 LEU B CA 1
ATOM 3279 C C . LEU B 1 15 ? 19.766 0.754 -18.766 1 91.25 15 LEU B C 1
ATOM 3281 O O . LEU B 1 15 ? 20.672 0.385 -18.016 1 91.25 15 LEU B O 1
ATOM 3285 N N . LYS B 1 16 ? 19.969 1.277 -19.938 1 89.56 16 LYS B N 1
ATOM 3286 C CA . LYS B 1 16 ? 21.328 1.507 -20.391 1 89.56 16 LYS B CA 1
ATOM 3287 C C . LYS B 1 16 ? 22.078 2.451 -19.453 1 89.56 16 LYS B C 1
ATOM 3289 O O . LYS B 1 16 ? 23.203 2.172 -19.047 1 89.56 16 LYS B O 1
ATOM 3294 N N . GLU B 1 17 ? 21.469 3.525 -19.141 1 90.56 17 GLU B N 1
ATOM 3295 C CA . GLU B 1 17 ? 22.047 4.484 -18.203 1 90.56 17 GLU B CA 1
ATOM 3296 C C . GLU B 1 17 ? 22.281 3.85 -16.828 1 90.56 17 GLU B C 1
ATOM 3298 O O . GLU B 1 17 ? 23.297 4.117 -16.188 1 90.56 17 GLU B O 1
ATOM 3303 N N . LEU B 1 18 ? 21.297 3.07 -16.422 1 88.12 18 LEU B N 1
ATOM 3304 C CA . LEU B 1 18 ? 21.422 2.4 -15.133 1 88.12 18 LEU B CA 1
ATOM 3305 C C . LEU B 1 18 ? 22.641 1.498 -15.102 1 88.12 18 LEU B C 1
ATOM 3307 O O . LEU B 1 18 ? 23.438 1.547 -14.148 1 88.12 18 LEU B O 1
ATOM 3311 N N . TYR B 1 19 ? 22.828 0.824 -16.094 1 84.06 19 TYR B N 1
ATOM 3312 C CA . TYR B 1 19 ? 23.938 -0.132 -16.109 1 84.06 19 TYR B CA 1
ATOM 3313 C C . TYR B 1 19 ? 25.266 0.58 -16.25 1 84.06 19 TYR B C 1
ATOM 3315 O O . TYR B 1 19 ? 26.281 0.151 -15.688 1 84.06 19 TYR B O 1
ATOM 3323 N N . THR B 1 20 ? 25.281 1.606 -17.016 1 84.88 20 THR B N 1
ATOM 3324 C CA . THR B 1 20 ? 26.484 2.43 -17.078 1 84.88 20 THR B CA 1
ATOM 3325 C C . THR B 1 20 ? 26.859 2.955 -15.703 1 84.88 20 THR B C 1
ATOM 3327 O O . THR B 1 20 ? 28.031 2.912 -15.312 1 84.88 20 THR B O 1
ATOM 3330 N N . TYR B 1 21 ? 25.844 3.344 -15.039 1 81.56 21 TYR B N 1
ATOM 3331 C CA . TYR B 1 21 ? 26.078 3.85 -13.688 1 81.56 21 TYR B CA 1
ATOM 3332 C C . TYR B 1 21 ? 26.578 2.744 -12.766 1 81.56 21 TYR B C 1
ATOM 3334 O O . TYR B 1 21 ? 27.5 2.959 -11.977 1 81.56 21 TYR B O 1
ATOM 3342 N N . LEU B 1 22 ? 25.969 1.609 -12.836 1 76.5 22 LEU B N 1
ATOM 3343 C CA . LEU B 1 22 ? 26.359 0.48 -11.992 1 76.5 22 LEU B CA 1
ATOM 3344 C C . LEU B 1 22 ? 27.781 0.037 -12.289 1 76.5 22 LEU B C 1
ATOM 3346 O O . LEU B 1 22 ? 28.516 -0.335 -11.375 1 76.5 22 LEU B O 1
ATOM 3350 N N . TYR B 1 23 ? 28.094 0.075 -13.5 1 74.38 23 TYR B N 1
ATOM 3351 C CA . TYR B 1 23 ? 29.453 -0.253 -13.898 1 74.38 23 TYR B CA 1
ATOM 3352 C C . TYR B 1 23 ? 30.453 0.741 -13.305 1 74.38 23 TYR B C 1
ATOM 3354 O O . TYR B 1 23 ? 31.516 0.351 -12.82 1 74.38 23 TYR B O 1
ATOM 3362 N N . GLU B 1 24 ? 30.047 1.982 -13.266 1 72 24 GLU B N 1
ATOM 3363 C CA . GLU B 1 24 ? 30.906 3.037 -12.727 1 72 24 GLU B CA 1
ATOM 3364 C C . GLU B 1 24 ? 31.109 2.883 -11.227 1 72 24 GLU B C 1
ATOM 3366 O O . GLU B 1 24 ? 32.219 3.049 -10.711 1 72 24 GLU B O 1
ATOM 3371 N N . ILE B 1 25 ? 29.984 2.58 -10.586 1 66.38 25 ILE B N 1
ATOM 3372 C CA . ILE B 1 25 ? 30.062 2.473 -9.133 1 66.38 25 ILE B CA 1
ATOM 3373 C C . ILE B 1 25 ? 30.812 1.196 -8.75 1 66.38 25 ILE B C 1
ATOM 3375 O O . ILE B 1 25 ? 31.578 1.182 -7.777 1 66.38 25 ILE B O 1
ATOM 3379 N N . LYS B 1 26 ? 30.391 0.175 -9.438 1 58.69 26 LYS B N 1
ATOM 3380 C CA . LYS B 1 26 ? 31.125 -1.069 -9.195 1 58.69 26 LYS B CA 1
ATOM 3381 C C . LYS B 1 26 ? 32.625 -0.871 -9.352 1 58.69 26 LYS B C 1
ATOM 3383 O O . LYS B 1 26 ? 33.406 -1.381 -8.555 1 58.69 26 LYS B O 1
ATOM 3388 N N . GLU B 1 27 ? 32.906 -0.283 -10.352 1 51.44 27 GLU B N 1
ATOM 3389 C CA . GLU B 1 27 ? 34.312 -0.007 -10.609 1 51.44 27 GLU B CA 1
ATOM 3390 C C . GLU B 1 27 ? 34.875 0.958 -9.578 1 51.44 27 GLU B C 1
ATOM 3392 O O . GLU B 1 27 ? 36.062 0.867 -9.227 1 51.44 27 GLU B O 1
ATOM 3397 N N . CYS B 1 28 ? 34.031 1.928 -9.453 1 46.03 28 CYS B N 1
ATOM 3398 C CA . CYS B 1 28 ? 34.5 2.891 -8.461 1 46.03 28 CYS B CA 1
ATOM 3399 C C . CYS B 1 28 ? 34.438 2.295 -7.059 1 46.03 28 CYS B C 1
ATOM 3401 O O . CYS B 1 28 ? 35.344 2.533 -6.246 1 46.03 28 CYS B O 1
ATOM 3403 N N . LYS B 1 29 ? 33.094 1.991 -6.668 1 47.25 29 LYS B N 1
ATOM 3404 C CA . LYS B 1 29 ? 32.906 1.455 -5.328 1 47.25 29 LYS B CA 1
ATOM 3405 C C . LYS B 1 29 ? 33.25 -0.025 -5.266 1 47.25 29 LYS B C 1
ATOM 3407 O O . LYS B 1 29 ? 32.719 -0.834 -6.027 1 47.25 29 LYS B O 1
ATOM 3412 N N . LYS B 1 30 ? 34.375 -0.42 -5.062 1 38.62 30 LYS B N 1
ATOM 3413 C CA . LYS B 1 30 ? 34.656 -1.818 -4.75 1 38.62 30 LYS B CA 1
ATOM 3414 C C . LYS B 1 30 ? 33.5 -2.457 -4 1 38.62 30 LYS B C 1
ATOM 3416 O O . LYS B 1 30 ? 33.188 -2.049 -2.885 1 38.62 30 LYS B O 1
ATOM 3421 N N . LEU B 1 31 ? 32.219 -2.869 -4.629 1 41 31 LEU B N 1
ATOM 3422 C CA . LEU B 1 31 ? 31.281 -3.791 -4.004 1 41 31 LEU B CA 1
ATOM 3423 C C . LEU B 1 31 ? 31.906 -4.457 -2.779 1 41 31 LEU B C 1
ATOM 3425 O O . LEU B 1 31 ? 31.234 -5.223 -2.08 1 41 31 LEU B O 1
ATOM 3429 N N . GLY B 1 32 ? 33 -4.281 -2.73 1 42.69 32 GLY B N 1
ATOM 3430 C CA . GLY B 1 32 ? 33.844 -4.691 -1.619 1 42.69 32 GLY B CA 1
ATOM 3431 C C . GLY B 1 32 ? 33.344 -4.172 -0.279 1 42.69 32 GLY B C 1
ATOM 3432 O O . GLY B 1 32 ? 33.625 -4.77 0.762 1 42.69 32 GLY B O 1
ATOM 3433 N N . SER B 1 33 ? 32.688 -3.096 -0.342 1 47.66 33 SER B N 1
ATOM 3434 C CA . SER B 1 33 ? 32.375 -2.561 0.978 1 47.66 33 SER B CA 1
ATOM 3435 C C . SER B 1 33 ? 31.328 -3.408 1.681 1 47.66 33 SER B C 1
ATOM 3437 O O . SER B 1 33 ? 31.422 -3.67 2.881 1 47.66 33 SER B O 1
ATOM 3439 N N . LEU B 1 34 ? 30.297 -3.795 0.989 1 50.25 34 LEU B N 1
ATOM 3440 C CA . LEU B 1 34 ? 29.375 -4.707 1.672 1 50.25 34 LEU B CA 1
ATOM 3441 C C . LEU B 1 34 ? 30.062 -6.039 1.962 1 50.25 34 LEU B C 1
ATOM 3443 O O . LEU B 1 34 ? 29.875 -6.617 3.035 1 50.25 34 LEU B O 1
ATOM 3447 N N . ASP B 1 35 ? 30.734 -6.379 0.816 1 55.84 35 ASP B N 1
ATOM 3448 C CA . ASP B 1 35 ? 31.531 -7.57 1.076 1 55.84 35 ASP B CA 1
ATOM 3449 C C . ASP B 1 35 ? 32.438 -7.379 2.297 1 55.84 35 ASP B C 1
ATOM 3451 O O . ASP B 1 35 ? 32.594 -8.289 3.113 1 55.84 35 ASP B O 1
ATOM 3455 N N . GLU B 1 36 ? 32.781 -6.16 2.238 1 59.5 36 GLU B N 1
ATOM 3456 C CA . GLU B 1 36 ? 33.625 -5.867 3.391 1 59.5 36 GLU B CA 1
ATOM 3457 C C . GLU B 1 36 ? 32.812 -5.789 4.676 1 59.5 36 GLU B C 1
ATOM 3459 O O . GLU B 1 36 ? 33.25 -6.262 5.727 1 59.5 36 GLU B O 1
ATOM 3464 N N . LEU B 1 37 ? 31.562 -5.309 4.539 1 61.84 37 LEU B N 1
ATOM 3465 C CA . LEU B 1 37 ? 30.688 -5.219 5.707 1 61.84 37 LEU B CA 1
ATOM 3466 C C . LEU B 1 37 ? 30.281 -6.605 6.188 1 61.84 37 LEU B C 1
ATOM 3468 O O . LEU B 1 37 ? 30.281 -6.879 7.387 1 61.84 37 LEU B O 1
ATOM 3472 N N . ILE B 1 38 ? 30.016 -7.348 5.203 1 65.81 38 ILE B N 1
ATOM 3473 C CA . ILE B 1 38 ? 29.562 -8.695 5.531 1 65.81 38 ILE B CA 1
ATOM 3474 C C . ILE B 1 38 ? 30.734 -9.516 6.059 1 65.81 38 ILE B C 1
ATOM 3476 O O . ILE B 1 38 ? 30.562 -10.383 6.918 1 65.81 38 ILE B O 1
ATOM 3480 N N . LYS B 1 39 ? 31.891 -9.062 5.613 1 66.12 39 LYS B N 1
ATOM 3481 C CA . LYS B 1 39 ? 33.062 -9.812 6.039 1 66.12 39 LYS B CA 1
ATOM 3482 C C . LYS B 1 39 ? 33.531 -9.367 7.422 1 66.12 39 LYS B C 1
ATOM 3484 O O . LYS B 1 39 ? 34.125 -10.156 8.172 1 66.12 39 LYS B O 1
ATOM 3489 N N . THR B 1 40 ? 33.156 -8.148 7.711 1 72.69 40 THR B N 1
ATOM 3490 C CA . THR B 1 40 ? 33.75 -7.609 8.93 1 72.69 40 THR B CA 1
ATOM 3491 C C . THR B 1 40 ? 32.75 -7.629 10.078 1 72.69 40 THR B C 1
ATOM 3493 O O . THR B 1 40 ? 33.125 -7.52 11.242 1 72.69 40 THR B O 1
ATOM 3496 N N . LYS B 1 41 ? 31.531 -7.805 9.812 1 83.25 41 LYS B N 1
ATOM 3497 C CA . LYS B 1 41 ? 30.516 -7.723 10.859 1 83.25 41 LYS B CA 1
ATOM 3498 C C . LYS B 1 41 ? 29.812 -9.062 11.062 1 83.25 41 LYS B C 1
ATOM 3500 O O . LYS B 1 41 ? 29.812 -9.906 10.156 1 83.25 41 LYS B O 1
ATOM 3505 N N . GLN B 1 42 ? 29.391 -9.211 12.289 1 89.81 42 GLN B N 1
ATOM 3506 C CA . GLN B 1 42 ? 28.5 -10.336 12.547 1 89.81 42 GLN B CA 1
ATOM 3507 C C . GLN B 1 42 ? 27.156 -10.156 11.844 1 89.81 42 GLN B C 1
ATOM 3509 O O . GLN B 1 42 ? 26.578 -9.07 11.883 1 89.81 42 GLN B O 1
ATOM 3514 N N . ILE B 1 43 ? 26.75 -11.281 11.188 1 89.38 43 ILE B N 1
ATOM 3515 C CA . ILE B 1 43 ? 25.5 -11.195 10.43 1 89.38 43 ILE B CA 1
ATOM 3516 C C . ILE B 1 43 ? 24.359 -11.781 11.25 1 89.38 43 ILE B C 1
ATOM 3518 O O . ILE B 1 43 ? 24.469 -12.891 11.773 1 89.38 43 ILE B O 1
ATOM 3522 N N . VAL B 1 44 ? 23.312 -11.016 11.391 1 93.06 44 VAL B N 1
ATOM 3523 C CA . VAL B 1 44 ? 22.094 -11.445 12.055 1 93.06 44 VAL B CA 1
ATOM 3524 C C . VAL B 1 44 ? 20.906 -11.344 11.086 1 93.06 44 VAL B C 1
ATOM 3526 O O . VAL B 1 44 ? 20.797 -10.375 10.336 1 93.06 44 VAL B O 1
ATOM 3529 N N . LEU B 1 45 ? 20.125 -12.391 11.055 1 89.88 45 LEU B N 1
ATOM 3530 C CA . LEU B 1 45 ? 18.922 -12.367 10.227 1 89.88 45 LEU B CA 1
ATOM 3531 C C . LEU B 1 45 ? 17.703 -12.016 11.055 1 89.88 45 LEU B C 1
ATOM 3533 O O . LEU B 1 45 ? 17.391 -12.703 12.031 1 89.88 45 LEU B O 1
ATOM 3537 N N . PHE B 1 46 ? 17.047 -10.953 10.68 1 91.44 46 PHE B N 1
ATOM 3538 C CA . PHE B 1 46 ? 15.781 -10.633 11.32 1 91.44 46 PHE B CA 1
ATOM 3539 C C . PHE B 1 46 ? 14.617 -11.219 10.539 1 91.44 46 PHE B C 1
ATOM 3541 O O . PHE B 1 46 ? 14.305 -10.758 9.438 1 91.44 46 PHE B O 1
ATOM 3548 N N . GLY B 1 47 ? 14.008 -12.117 11.078 1 88.44 47 GLY B N 1
ATOM 3549 C CA . GLY B 1 47 ? 12.977 -12.906 10.422 1 88.44 47 GLY B CA 1
ATOM 3550 C C . GLY B 1 47 ? 13.359 -14.367 10.266 1 88.44 47 GLY B C 1
ATOM 3551 O O . GLY B 1 47 ? 14.219 -14.703 9.445 1 88.44 47 GLY B O 1
ATOM 3552 N N . ALA B 1 48 ? 12.688 -15.242 10.992 1 86.5 48 ALA B N 1
ATOM 3553 C CA . ALA B 1 48 ? 13.023 -16.672 10.984 1 86.5 48 ALA B CA 1
ATOM 3554 C C . ALA B 1 48 ? 11.969 -17.469 10.234 1 86.5 48 ALA B C 1
ATOM 3556 O O . ALA B 1 48 ? 11.781 -18.656 10.5 1 86.5 48 ALA B O 1
ATOM 3557 N N . GLY B 1 49 ? 11.344 -16.766 9.297 1 75.44 49 GLY B N 1
ATOM 3558 C CA . GLY B 1 49 ? 10.375 -17.438 8.453 1 75.44 49 GLY B CA 1
ATOM 3559 C C . GLY B 1 49 ? 10.969 -17.984 7.168 1 75.44 49 GLY B C 1
ATOM 3560 O O . GLY B 1 49 ? 12.156 -18.312 7.125 1 75.44 49 GLY B O 1
ATOM 3561 N N . ARG B 1 50 ? 10.133 -18.141 6.203 1 67.12 50 ARG B N 1
ATOM 3562 C CA . ARG B 1 50 ? 10.531 -18.703 4.918 1 67.12 50 ARG B CA 1
ATOM 3563 C C . ARG B 1 50 ? 11.641 -17.875 4.281 1 67.12 50 ARG B C 1
ATOM 3565 O O . ARG B 1 50 ? 12.641 -18.422 3.805 1 67.12 50 ARG B O 1
ATOM 3572 N N . ILE B 1 51 ? 11.469 -16.578 4.332 1 71.38 51 ILE B N 1
ATOM 3573 C CA . ILE B 1 51 ? 12.445 -15.688 3.717 1 71.38 51 ILE B CA 1
ATOM 3574 C C . ILE B 1 51 ? 13.773 -15.789 4.457 1 71.38 51 ILE B C 1
ATOM 3576 O O . ILE B 1 51 ? 14.836 -15.859 3.832 1 71.38 51 ILE B O 1
ATOM 3580 N N . GLY B 1 52 ? 13.664 -15.82 5.746 1 80.5 52 GLY B N 1
ATOM 3581 C CA . GLY B 1 52 ? 14.875 -15.953 6.535 1 80.5 52 GLY B CA 1
ATOM 3582 C C . GLY B 1 52 ? 15.672 -17.203 6.199 1 80.5 52 GLY B C 1
ATOM 3583 O O . GLY B 1 52 ? 16.891 -17.156 6.066 1 80.5 52 GLY B O 1
ATOM 3584 N N . LYS B 1 53 ? 14.992 -18.234 5.992 1 77.88 53 LYS B N 1
ATOM 3585 C CA . LYS B 1 53 ? 15.633 -19.5 5.648 1 77.88 53 LYS B CA 1
ATOM 3586 C C . LYS B 1 53 ? 16.312 -19.422 4.281 1 77.88 53 LYS B C 1
ATOM 3588 O O . LYS B 1 53 ? 17.422 -19.938 4.098 1 77.88 53 LYS B O 1
ATOM 3593 N N . GLN B 1 54 ? 15.641 -18.828 3.41 1 71.19 54 GLN B N 1
ATOM 3594 C CA . GLN B 1 54 ? 16.203 -18.672 2.07 1 71.19 54 GLN B CA 1
ATOM 3595 C C . GLN B 1 54 ? 17.453 -17.812 2.094 1 71.19 54 GLN B C 1
ATOM 3597 O O . GLN B 1 54 ? 18.438 -18.109 1.409 1 71.19 54 GLN B O 1
ATOM 3602 N N . VAL B 1 55 ? 17.375 -16.812 2.891 1 78.12 55 VAL B N 1
ATOM 3603 C CA . VAL B 1 55 ? 18.516 -15.914 3.006 1 78.12 55 VAL B CA 1
ATOM 3604 C C . VAL B 1 55 ? 19.688 -16.656 3.654 1 78.12 55 VAL B C 1
ATOM 3606 O O . VAL B 1 55 ? 20.828 -16.531 3.217 1 78.12 55 VAL B O 1
ATOM 3609 N N . LEU B 1 56 ? 19.375 -17.422 4.613 1 82.69 56 LEU B N 1
ATOM 3610 C CA . LEU B 1 56 ? 20.422 -18.219 5.273 1 82.69 56 LEU B CA 1
ATOM 3611 C C . LEU B 1 56 ? 21.109 -19.156 4.281 1 82.69 56 LEU B C 1
ATOM 3613 O O . LEU B 1 56 ? 22.344 -19.203 4.23 1 82.69 56 LEU B O 1
ATOM 3617 N N . ASN B 1 57 ? 20.297 -19.812 3.553 1 74.62 57 ASN B N 1
ATOM 3618 C CA . ASN B 1 57 ? 20.828 -20.75 2.574 1 74.62 57 ASN B CA 1
ATOM 3619 C C . ASN B 1 57 ? 21.719 -20.047 1.551 1 74.62 57 ASN B C 1
ATOM 3621 O O . ASN B 1 57 ? 22.766 -20.562 1.179 1 74.62 57 ASN B O 1
ATOM 3625 N N . THR B 1 58 ? 21.25 -18.938 1.132 1 70.69 58 THR B N 1
ATOM 3626 C CA . THR B 1 58 ? 22.016 -18.172 0.151 1 70.69 58 THR B CA 1
ATOM 3627 C C . THR B 1 58 ? 23.344 -17.719 0.741 1 70.69 58 THR B C 1
ATOM 3629 O O . THR B 1 58 ? 24.391 -17.812 0.093 1 70.69 58 THR B O 1
ATOM 3632 N N . LEU B 1 59 ? 23.297 -17.188 1.907 1 76 59 LEU B N 1
ATOM 3633 C CA . LEU B 1 59 ? 24.5 -16.719 2.557 1 76 59 LEU B CA 1
ATOM 3634 C C . LEU B 1 59 ? 25.484 -17.859 2.773 1 76 59 LEU B C 1
ATOM 3636 O O . LEU B 1 59 ? 26.688 -17.688 2.559 1 76 59 LEU B O 1
ATOM 3640 N N . LYS B 1 60 ? 24.969 -18.953 3.096 1 77.12 60 LYS B N 1
ATOM 3641 C CA . LYS B 1 60 ? 25.828 -20.141 3.268 1 77.12 60 LYS B CA 1
ATOM 3642 C C . LYS B 1 60 ? 26.5 -20.516 1.956 1 77.12 60 LYS B C 1
ATOM 3644 O O . LYS B 1 60 ? 27.688 -20.859 1.938 1 77.12 60 LYS B O 1
ATOM 3649 N N . LYS B 1 61 ? 25.703 -20.5 1.018 1 71 61 LYS B N 1
ATOM 3650 C CA . LYS B 1 61 ? 26.219 -20.844 -0.305 1 71 61 LYS B CA 1
ATOM 3651 C C . LYS B 1 61 ? 27.375 -19.938 -0.698 1 71 61 LYS B C 1
ATOM 3653 O O . LYS B 1 61 ? 28.297 -20.375 -1.386 1 71 61 LYS B O 1
ATOM 3658 N N . TYR B 1 62 ? 27.297 -18.734 -0.239 1 68.94 62 TYR B N 1
ATOM 3659 C CA . TYR B 1 62 ? 28.344 -17.766 -0.595 1 68.94 62 TYR B CA 1
ATOM 3660 C C . TYR B 1 62 ? 29.422 -17.719 0.478 1 68.94 62 TYR B C 1
ATOM 3662 O O . TYR B 1 62 ? 30.312 -16.859 0.435 1 68.94 62 TYR B O 1
ATOM 3670 N N . GLY B 1 63 ? 29.266 -18.578 1.448 1 72.94 63 GLY B N 1
ATOM 3671 C CA . GLY B 1 63 ? 30.312 -18.734 2.438 1 72.94 63 GLY B CA 1
ATOM 3672 C C . GLY B 1 63 ? 30.188 -17.766 3.602 1 72.94 63 GLY B C 1
ATOM 3673 O O . GLY B 1 63 ? 31.141 -17.578 4.359 1 72.94 63 GLY B O 1
ATOM 3674 N N . PHE B 1 64 ? 29.078 -17.172 3.734 1 77.75 64 PHE B N 1
ATOM 3675 C CA . PHE B 1 64 ? 28.875 -16.25 4.844 1 77.75 64 PHE B CA 1
ATOM 3676 C C . PHE B 1 64 ? 28.234 -16.953 6.031 1 77.75 64 PHE B C 1
ATOM 3678 O O . PHE B 1 64 ? 27.344 -17.797 5.852 1 77.75 64 PHE B O 1
ATOM 3685 N N . LYS B 1 65 ? 28.766 -16.641 7.184 1 85.56 65 LYS B N 1
ATOM 3686 C CA . LYS B 1 65 ? 28.219 -17.219 8.406 1 85.56 65 LYS B CA 1
ATOM 3687 C C . LYS B 1 65 ? 27.188 -16.297 9.047 1 85.56 65 LYS B C 1
ATOM 3689 O O . LYS B 1 65 ? 27.406 -15.086 9.148 1 85.56 65 LYS B O 1
ATOM 3694 N N . VAL B 1 66 ? 26.062 -16.859 9.461 1 90.94 66 VAL B N 1
ATOM 3695 C CA . VAL B 1 66 ? 25.016 -16.125 10.18 1 90.94 66 VAL B CA 1
ATOM 3696 C C . VAL B 1 66 ? 25.109 -16.453 11.672 1 90.94 66 VAL B C 1
ATOM 3698 O O . VAL B 1 66 ? 25.141 -17.609 12.062 1 90.94 66 VAL B O 1
ATOM 3701 N N . ALA B 1 67 ? 25.172 -15.461 12.422 1 93.69 67 ALA B N 1
ATOM 3702 C CA . ALA B 1 67 ? 25.344 -15.633 13.859 1 93.69 67 ALA B CA 1
ATOM 3703 C C . ALA B 1 67 ? 24.078 -16.172 14.5 1 93.69 67 ALA B C 1
ATOM 3705 O O . ALA B 1 67 ? 24.109 -17.141 15.258 1 93.69 67 ALA B O 1
ATOM 3706 N N . TYR B 1 68 ? 23 -15.539 14.273 1 94.38 68 TYR B N 1
ATOM 3707 C CA . TYR B 1 68 ? 21.703 -15.977 14.789 1 94.38 68 TYR B CA 1
ATOM 3708 C C . TYR B 1 68 ? 20.562 -15.305 14.039 1 94.38 68 TYR B C 1
ATOM 3710 O O . TYR B 1 68 ? 20.797 -14.359 13.281 1 94.38 68 TYR B O 1
ATOM 3718 N N . PHE B 1 69 ? 19.391 -15.914 14.258 1 93.75 69 PHE B N 1
ATOM 3719 C CA . PHE B 1 69 ? 18.156 -15.266 13.859 1 93.75 69 PHE B CA 1
ATOM 3720 C C . PHE B 1 69 ? 17.594 -14.422 14.992 1 93.75 69 PHE B C 1
ATOM 3722 O O . PHE B 1 69 ? 17.812 -14.719 16.172 1 93.75 69 PHE B O 1
ATOM 3729 N N . CYS B 1 70 ? 16.938 -13.359 14.648 1 94.38 70 CYS B N 1
ATOM 3730 C CA . CYS B 1 70 ? 16.016 -12.688 15.547 1 94.38 70 CYS B CA 1
ATOM 3731 C C . CYS B 1 70 ? 14.602 -12.68 14.984 1 94.38 70 CYS B C 1
ATOM 3733 O O . CYS B 1 70 ? 14.414 -12.656 13.766 1 94.38 70 CYS B O 1
ATOM 3735 N N . ASP B 1 71 ? 13.688 -12.781 15.859 1 90.38 71 ASP B N 1
ATOM 3736 C CA . ASP B 1 71 ? 12.273 -12.75 15.484 1 90.38 71 ASP B CA 1
ATOM 3737 C C . ASP B 1 71 ? 11.422 -12.188 16.609 1 90.38 71 ASP B C 1
ATOM 3739 O O . ASP B 1 71 ? 11.727 -12.383 17.797 1 90.38 71 ASP B O 1
ATOM 3743 N N . ASN B 1 72 ? 10.398 -11.477 16.281 1 85.25 72 ASN B N 1
ATOM 3744 C CA . ASN B 1 72 ? 9.539 -10.898 17.312 1 85.25 72 ASN B CA 1
ATOM 3745 C C . ASN B 1 72 ? 8.594 -11.938 17.906 1 85.25 72 ASN B C 1
ATOM 3747 O O . ASN B 1 72 ? 7.988 -11.711 18.953 1 85.25 72 ASN B O 1
ATOM 3751 N N . ASN B 1 73 ? 8.445 -13.039 17.172 1 80.19 73 ASN B N 1
ATOM 3752 C CA . ASN B 1 73 ? 7.613 -14.125 17.688 1 80.19 73 ASN B CA 1
ATOM 3753 C C . ASN B 1 73 ? 8.289 -14.844 18.844 1 80.19 73 ASN B C 1
ATOM 3755 O O . ASN B 1 73 ? 9.148 -15.703 18.641 1 80.19 73 ASN B O 1
ATOM 3759 N N . LYS B 1 74 ? 7.801 -14.609 20.062 1 81.12 74 LYS B N 1
ATOM 3760 C CA . LYS B 1 74 ? 8.414 -15.125 21.281 1 81.12 74 LYS B CA 1
ATOM 3761 C C . LYS B 1 74 ? 8.32 -16.641 21.344 1 81.12 74 LYS B C 1
ATOM 3763 O O . LYS B 1 74 ? 9.148 -17.297 22 1 81.12 74 LYS B O 1
ATOM 3768 N N . ASP B 1 75 ? 7.41 -17.156 20.703 1 77.06 75 ASP B N 1
ATOM 3769 C CA . ASP B 1 75 ? 7.137 -18.578 20.781 1 77.06 75 ASP B CA 1
ATOM 3770 C C . ASP B 1 75 ? 8.266 -19.391 20.156 1 77.06 75 ASP B C 1
ATOM 3772 O O . ASP B 1 75 ? 8.406 -20.594 20.438 1 77.06 75 ASP B O 1
ATOM 3776 N N . ILE B 1 76 ? 9.039 -18.766 19.391 1 85.75 76 ILE B N 1
ATOM 3777 C CA . ILE B 1 76 ? 10.039 -19.547 18.672 1 85.75 76 ILE B CA 1
ATOM 3778 C C . ILE B 1 76 ? 11.438 -19.188 19.172 1 85.75 76 ILE B C 1
ATOM 3780 O O . ILE B 1 76 ? 12.438 -19.641 18.625 1 85.75 76 ILE B O 1
ATOM 3784 N N . TRP B 1 77 ? 11.477 -18.391 20.234 1 88 77 TRP B N 1
ATOM 3785 C CA . TRP B 1 77 ? 12.773 -18.062 20.797 1 88 77 TRP B CA 1
ATOM 3786 C C . TRP B 1 77 ? 13.445 -19.312 21.375 1 88 77 TRP B C 1
ATOM 3788 O O . TRP B 1 77 ? 12.805 -20.109 22.047 1 88 77 TRP B O 1
ATOM 3798 N N . GLY B 1 78 ? 14.695 -19.469 21.094 1 88.56 78 GLY B N 1
ATOM 3799 C CA . GLY B 1 78 ? 15.422 -20.625 21.578 1 88.56 78 GLY B CA 1
ATOM 3800 C C . GLY B 1 78 ? 15.484 -21.766 20.562 1 88.56 78 GLY B C 1
ATOM 3801 O O . GLY B 1 78 ? 16.344 -22.641 20.656 1 88.56 78 GLY B O 1
ATOM 3802 N N . ASP B 1 79 ? 14.602 -21.734 19.625 1 86.75 79 ASP B N 1
ATOM 3803 C CA . ASP B 1 79 ? 14.656 -22.703 18.531 1 86.75 79 ASP B CA 1
ATOM 3804 C C . ASP B 1 79 ? 15.82 -22.438 17.594 1 86.75 79 ASP B C 1
ATOM 3806 O O . ASP B 1 79 ? 16.562 -21.453 17.781 1 86.75 79 ASP B O 1
ATOM 3810 N N . CYS B 1 80 ? 16.047 -23.391 16.672 1 88.56 80 CYS B N 1
ATOM 3811 C CA . CYS B 1 80 ? 17.125 -23.172 15.703 1 88.56 80 CYS B CA 1
ATOM 3812 C C . CYS B 1 80 ? 16.672 -23.547 14.297 1 88.56 80 CYS B C 1
ATOM 3814 O O . CYS B 1 80 ? 15.734 -24.328 14.125 1 88.56 80 CYS B O 1
ATOM 3816 N N . ILE B 1 81 ? 17.266 -22.906 13.359 1 88 81 ILE B N 1
ATOM 3817 C CA . ILE B 1 81 ? 17.125 -23.234 11.938 1 88 81 ILE B CA 1
ATOM 3818 C C . ILE B 1 81 ? 18.5 -23.562 11.359 1 88 81 ILE B C 1
ATOM 3820 O O . ILE B 1 81 ? 19.375 -22.703 11.266 1 88 81 ILE B O 1
ATOM 3824 N N . ASP B 1 82 ? 18.641 -24.844 11.008 1 87 82 ASP B N 1
ATOM 3825 C CA . ASP B 1 82 ? 19.906 -25.297 10.453 1 87 82 ASP B CA 1
ATOM 3826 C C . ASP B 1 82 ? 21.078 -24.922 11.367 1 87 82 ASP B C 1
ATOM 3828 O O . ASP B 1 82 ? 22.078 -24.391 10.914 1 87 82 ASP B O 1
ATOM 3832 N N . GLY B 1 83 ? 20.812 -25.094 12.609 1 87.62 83 GLY B N 1
ATOM 3833 C CA . GLY B 1 83 ? 21.859 -24.891 13.586 1 87.62 83 GLY B CA 1
ATOM 3834 C C . GLY B 1 83 ? 22.016 -23.453 14.031 1 87.62 83 GLY B C 1
ATOM 3835 O O . GLY B 1 83 ? 22.844 -23.141 14.883 1 87.62 83 GLY B O 1
ATOM 3836 N N . VAL B 1 84 ? 21.266 -22.547 13.484 1 93.56 84 VAL B N 1
ATOM 3837 C CA . VAL B 1 84 ? 21.344 -21.141 13.852 1 93.56 84 VAL B CA 1
ATOM 3838 C C . VAL B 1 84 ? 20.188 -20.797 14.789 1 93.56 84 VAL B C 1
ATOM 3840 O O . VAL B 1 84 ? 19.016 -20.938 14.422 1 93.56 84 VAL B O 1
ATOM 3843 N N . TYR B 1 85 ? 20.469 -20.281 15.93 1 92.31 85 TYR B N 1
ATOM 3844 C CA . TYR B 1 85 ? 19.469 -20.078 16.969 1 92.31 85 TYR B CA 1
ATOM 3845 C C . TYR B 1 85 ? 18.594 -18.859 16.641 1 92.31 85 TYR B C 1
ATOM 3847 O O . TYR B 1 85 ? 19.062 -17.906 16.016 1 92.31 85 TYR B O 1
ATOM 3855 N N . ILE B 1 86 ? 17.359 -18.984 17.109 1 94.44 86 ILE B N 1
ATOM 3856 C CA . ILE B 1 86 ? 16.453 -17.844 17.047 1 94.44 86 ILE B CA 1
ATOM 3857 C C . ILE B 1 86 ? 16.406 -17.156 18.406 1 94.44 86 ILE B C 1
ATOM 3859 O O . ILE B 1 86 ? 16 -17.75 19.406 1 94.44 86 ILE B O 1
ATOM 3863 N N . LEU B 1 87 ? 16.766 -15.922 18.469 1 94.12 87 LEU B N 1
ATOM 3864 C CA . LEU B 1 87 ? 16.891 -15.188 19.719 1 94.12 87 LEU B CA 1
ATOM 3865 C C . LEU B 1 87 ? 15.977 -13.969 19.719 1 94.12 87 LEU B C 1
ATOM 3867 O O . LEU B 1 87 ? 15.492 -13.547 18.672 1 94.12 87 LEU B O 1
ATOM 3871 N N . PRO B 1 88 ? 15.742 -13.453 20.922 1 92.81 88 PRO B N 1
ATOM 3872 C CA . PRO B 1 88 ? 14.984 -12.195 21 1 92.81 88 PRO B CA 1
ATOM 3873 C C . PRO B 1 88 ? 15.711 -11.031 20.312 1 92.81 88 PRO B C 1
ATOM 3875 O O . PRO B 1 88 ? 16.938 -10.945 20.391 1 92.81 88 PRO B O 1
ATOM 3878 N N . PRO B 1 89 ? 14.945 -10.133 19.734 1 92.12 89 PRO B N 1
ATOM 3879 C CA . PRO B 1 89 ? 15.555 -9.008 19.016 1 92.12 89 PRO B CA 1
ATOM 3880 C C . PRO B 1 89 ? 16.5 -8.18 19.891 1 92.12 89 PRO B C 1
ATOM 3882 O O . PRO B 1 89 ? 17.469 -7.609 19.391 1 92.12 89 PRO B O 1
ATOM 3885 N N . ASN B 1 90 ? 16.25 -8.156 21.172 1 88.88 90 ASN B N 1
ATOM 3886 C CA . ASN B 1 90 ? 17.062 -7.355 22.078 1 88.88 90 ASN B CA 1
ATOM 3887 C C . ASN B 1 90 ? 18.5 -7.879 22.141 1 88.88 90 ASN B C 1
ATOM 3889 O O . ASN B 1 90 ? 19.406 -7.172 22.594 1 88.88 90 ASN B O 1
ATOM 3893 N N . TYR B 1 91 ? 18.719 -9.016 21.734 1 91.12 91 TYR B N 1
ATOM 3894 C CA . TYR B 1 91 ? 20.047 -9.594 21.719 1 91.12 91 TYR B CA 1
ATOM 3895 C C . TYR B 1 91 ? 20.969 -8.82 20.781 1 91.12 91 TYR B C 1
ATOM 3897 O O . TYR B 1 91 ? 22.203 -8.852 20.938 1 91.12 91 TYR B O 1
ATOM 3905 N N . ILE B 1 92 ? 20.406 -8.148 19.812 1 92.81 92 ILE B N 1
ATOM 3906 C CA . ILE B 1 92 ? 21.172 -7.348 18.844 1 92.81 92 ILE B CA 1
ATOM 3907 C C . ILE B 1 92 ? 21.969 -6.273 19.594 1 92.81 92 ILE B C 1
ATOM 3909 O O . ILE B 1 92 ? 23.062 -5.918 19.172 1 92.81 92 ILE B O 1
ATOM 3913 N N . LYS B 1 93 ? 21.438 -5.789 20.703 1 89.5 93 LYS B N 1
ATOM 3914 C CA . LYS B 1 93 ? 22.031 -4.691 21.453 1 89.5 93 LYS B CA 1
ATOM 3915 C C . LYS B 1 93 ? 23.391 -5.102 22.047 1 89.5 93 LYS B C 1
ATOM 3917 O O . LYS B 1 93 ? 24.25 -4.258 22.266 1 89.5 93 LYS B O 1
ATOM 3922 N N . ASN B 1 94 ? 23.531 -6.363 22.297 1 86.88 94 ASN B N 1
ATOM 3923 C CA . ASN B 1 94 ? 24.734 -6.859 22.938 1 86.88 94 ASN B CA 1
ATOM 3924 C C . ASN B 1 94 ? 25.984 -6.574 22.094 1 86.88 94 ASN B C 1
ATOM 3926 O O . ASN B 1 94 ? 27.062 -6.352 22.641 1 86.88 94 ASN B O 1
ATOM 3930 N N . ASN B 1 95 ? 25.922 -6.543 20.781 1 86.5 95 ASN B N 1
ATOM 3931 C CA . ASN B 1 95 ? 27.016 -6.285 19.859 1 86.5 95 ASN B CA 1
ATOM 3932 C C . ASN B 1 95 ? 26.562 -5.445 18.672 1 86.5 95 ASN B C 1
ATOM 3934 O O . ASN B 1 95 ? 26.875 -5.773 17.516 1 86.5 95 ASN B O 1
ATOM 3938 N N . ILE B 1 96 ? 25.953 -4.414 19.016 1 87.38 96 ILE B N 1
ATOM 3939 C CA . ILE B 1 96 ? 25.234 -3.652 18 1 87.38 96 ILE B CA 1
ATOM 3940 C C . ILE B 1 96 ? 26.219 -3.035 17.016 1 87.38 96 ILE B C 1
ATOM 3942 O O . ILE B 1 96 ? 25.969 -2.975 15.812 1 87.38 96 ILE B O 1
ATOM 3946 N N . LYS B 1 97 ? 27.375 -2.584 17.5 1 84.38 97 LYS B N 1
ATOM 3947 C CA . LYS B 1 97 ? 28.359 -1.894 16.656 1 84.38 97 LYS B CA 1
ATOM 3948 C C . LYS B 1 97 ? 28.984 -2.848 15.648 1 84.38 97 LYS B C 1
ATOM 3950 O O . LYS B 1 97 ? 29.328 -2.441 14.539 1 84.38 97 LYS B O 1
ATOM 3955 N N . ASP B 1 98 ? 29.031 -4.145 15.984 1 88.38 98 ASP B N 1
ATOM 3956 C CA . ASP B 1 98 ? 29.688 -5.129 15.125 1 88.38 98 ASP B CA 1
ATOM 3957 C C . ASP B 1 98 ? 28.656 -6.043 14.453 1 88.38 98 ASP B C 1
ATOM 3959 O O . ASP B 1 98 ? 29 -7.145 14.016 1 88.38 98 ASP B O 1
ATOM 3963 N N . THR B 1 99 ? 27.422 -5.582 14.445 1 90.19 99 THR B N 1
ATOM 3964 C CA . THR B 1 99 ? 26.359 -6.426 13.906 1 90.19 99 THR B CA 1
ATOM 3965 C C . THR B 1 99 ? 25.719 -5.77 12.688 1 90.19 99 THR B C 1
ATOM 3967 O O . THR B 1 99 ? 25.453 -4.566 12.695 1 90.19 99 THR B O 1
ATOM 3970 N N . LEU B 1 100 ? 25.641 -6.578 11.672 1 85.12 100 LEU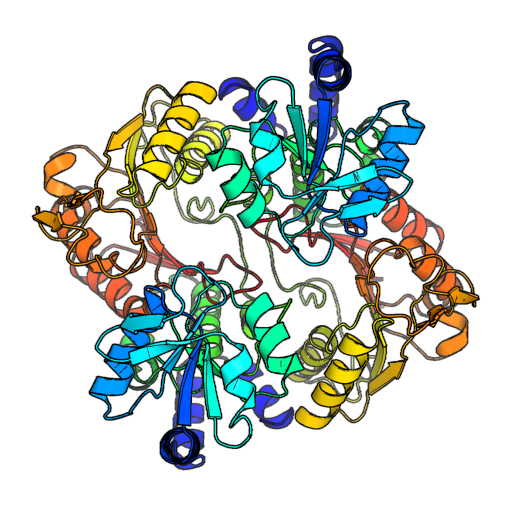 B N 1
ATOM 3971 C CA . LEU B 1 100 ? 24.797 -6.219 10.523 1 85.12 100 LEU B CA 1
ATOM 3972 C C . LEU B 1 100 ? 23.531 -7.062 10.492 1 85.12 100 LEU B C 1
ATOM 3974 O O . LEU B 1 100 ? 23.609 -8.289 10.422 1 85.12 100 LEU B O 1
ATOM 3978 N N . VAL B 1 101 ? 22.453 -6.34 10.594 1 87.81 101 VAL B N 1
ATOM 3979 C CA . VAL B 1 101 ? 21.172 -7.055 10.562 1 87.81 101 VAL B CA 1
ATOM 3980 C C . VAL B 1 101 ? 20.641 -7.102 9.133 1 87.81 101 VAL B C 1
ATOM 3982 O O . VAL B 1 101 ? 20.578 -6.074 8.453 1 87.81 101 VAL B O 1
ATOM 3985 N N . ILE B 1 102 ? 20.359 -8.312 8.711 1 81.06 102 ILE B N 1
ATOM 3986 C CA . ILE B 1 102 ? 19.688 -8.492 7.43 1 81.06 102 ILE B CA 1
ATOM 3987 C C . ILE B 1 102 ? 18.203 -8.75 7.668 1 81.06 102 ILE B C 1
ATOM 3989 O O . ILE B 1 102 ? 17.828 -9.797 8.203 1 81.06 102 ILE B O 1
ATOM 3993 N N . VAL B 1 103 ? 17.422 -7.77 7.266 1 81.25 103 VAL B N 1
ATOM 3994 C CA . VAL B 1 103 ? 15.977 -7.902 7.402 1 81.25 103 VAL B CA 1
ATOM 3995 C C . VAL B 1 103 ? 15.445 -8.891 6.367 1 81.25 103 VAL B C 1
ATOM 3997 O O . VAL B 1 103 ? 15.508 -8.633 5.164 1 81.25 103 VAL B O 1
ATOM 4000 N N . SER B 1 104 ? 14.953 -9.977 6.832 1 78.62 104 SER B N 1
ATOM 4001 C CA . SER B 1 104 ? 14.578 -11.086 5.965 1 78.62 104 SER B CA 1
ATOM 4002 C C . SER B 1 104 ? 13.094 -11.422 6.109 1 78.62 104 SER B C 1
ATOM 4004 O O . SER B 1 104 ? 12.742 -12.578 6.355 1 78.62 104 SER B O 1
ATOM 4006 N N . MET B 1 105 ? 12.281 -10.398 5.879 1 71.12 105 MET B N 1
ATOM 4007 C CA . MET B 1 105 ? 10.828 -10.539 5.973 1 71.12 105 MET B CA 1
ATOM 4008 C C . MET B 1 105 ? 10.125 -9.531 5.062 1 71.12 105 MET B C 1
ATOM 4010 O O . MET B 1 105 ? 10.742 -8.57 4.598 1 71.12 105 MET B O 1
ATOM 4014 N N . MET B 1 106 ? 8.805 -9.852 4.848 1 59.88 106 MET B N 1
ATOM 4015 C CA . MET B 1 106 ? 8.055 -9 3.936 1 59.88 106 MET B CA 1
ATOM 4016 C C . MET B 1 106 ? 7.504 -7.773 4.66 1 59.88 106 MET B C 1
ATOM 4018 O O . MET B 1 106 ? 7.469 -6.676 4.102 1 59.88 106 MET B O 1
ATOM 4022 N N . THR B 1 107 ? 6.957 -7.973 5.84 1 58.31 107 THR B N 1
ATOM 4023 C CA . THR B 1 107 ? 6.395 -6.875 6.617 1 58.31 107 THR B CA 1
ATOM 4024 C C . THR B 1 107 ? 7.438 -6.293 7.566 1 58.31 107 THR B C 1
ATOM 4026 O O . THR B 1 107 ? 7.668 -6.832 8.648 1 58.31 107 THR B O 1
ATOM 4029 N N . TYR B 1 108 ? 8.133 -5.23 7.074 1 61.06 108 TYR B N 1
ATOM 4030 C CA . TYR B 1 108 ? 9.328 -4.848 7.82 1 61.06 108 TYR B CA 1
ATOM 4031 C C . TYR B 1 108 ? 9.141 -3.49 8.484 1 61.06 108 TYR B C 1
ATOM 4033 O O . TYR B 1 108 ? 10.023 -3.018 9.203 1 61.06 108 TYR B O 1
ATOM 4041 N N . VAL B 1 109 ? 8.039 -2.893 8.305 1 61.62 109 VAL B N 1
ATOM 4042 C CA . VAL B 1 109 ? 7.883 -1.532 8.812 1 61.62 109 VAL B CA 1
ATOM 4043 C C . VAL B 1 109 ? 8.172 -1.499 10.305 1 61.62 109 VAL B C 1
ATOM 4045 O O . VAL B 1 109 ? 8.961 -0.676 10.781 1 61.62 109 VAL B O 1
ATOM 4048 N N . GLU B 1 110 ? 7.582 -2.412 11.016 1 65.19 110 GLU B N 1
ATOM 4049 C CA . GLU B 1 110 ? 7.777 -2.455 12.461 1 65.19 110 GLU B CA 1
ATOM 4050 C C . GLU B 1 110 ? 9.211 -2.834 12.812 1 65.19 110 GLU B C 1
ATOM 4052 O O . GLU B 1 110 ? 9.766 -2.338 13.797 1 65.19 110 GLU B O 1
ATOM 4057 N N . VAL B 1 111 ? 9.789 -3.68 12.062 1 79.25 111 VAL B N 1
ATOM 4058 C CA . VAL B 1 111 ? 11.141 -4.16 12.305 1 79.25 111 VAL B CA 1
ATOM 4059 C C . VAL B 1 111 ? 12.141 -3.025 12.086 1 79.25 111 VAL B C 1
ATOM 4061 O O . VAL B 1 111 ? 13.109 -2.887 12.836 1 79.25 111 VAL B O 1
ATOM 4064 N N . ILE B 1 112 ? 11.812 -2.254 11.141 1 74.06 112 ILE B N 1
ATOM 4065 C CA . ILE B 1 112 ? 12.711 -1.134 10.859 1 74.06 112 ILE B CA 1
ATOM 4066 C C . ILE B 1 112 ? 12.68 -0.147 12.023 1 74.06 112 ILE B C 1
ATOM 4068 O O . ILE B 1 112 ? 13.719 0.333 12.469 1 74.06 112 ILE B O 1
ATOM 4072 N N . LYS B 1 113 ? 11.484 0.123 12.469 1 69.19 113 LYS B N 1
ATOM 4073 C CA . LYS B 1 113 ? 11.359 0.993 13.641 1 69.19 113 LYS B CA 1
ATOM 4074 C C . LYS B 1 113 ? 12.164 0.449 14.812 1 69.19 113 LYS B C 1
ATOM 4076 O O . LYS B 1 113 ? 12.844 1.207 15.516 1 69.19 113 LYS B O 1
ATOM 4081 N N . GLN B 1 114 ? 12.078 -0.788 14.984 1 78.31 114 GLN B N 1
ATOM 4082 C CA . GLN B 1 114 ? 12.805 -1.453 16.062 1 78.31 114 GLN B CA 1
ATOM 4083 C C . GLN B 1 114 ? 14.312 -1.312 15.883 1 78.31 114 GLN B C 1
ATOM 4085 O O . GLN B 1 114 ? 15.031 -0.983 16.828 1 78.31 114 GLN B O 1
ATOM 4090 N N . LEU B 1 115 ? 14.781 -1.512 14.797 1 83.5 115 LEU B N 1
ATOM 4091 C CA . LEU B 1 115 ? 16.219 -1.479 14.508 1 83.5 115 LEU B CA 1
ATOM 4092 C C . LEU B 1 115 ? 16.75 -0.056 14.602 1 83.5 115 LEU B C 1
ATOM 4094 O O . LEU B 1 115 ? 17.844 0.165 15.117 1 83.5 115 LEU B O 1
ATOM 4098 N N . GLU B 1 116 ? 15.938 0.797 14.148 1 73.81 116 GLU B N 1
ATOM 4099 C CA . GLU B 1 116 ? 16.344 2.197 14.227 1 73.81 116 GLU B CA 1
ATOM 4100 C C . GLU B 1 116 ? 16.406 2.676 15.672 1 73.81 116 GLU B C 1
ATOM 4102 O O . GLU B 1 116 ? 17.297 3.426 16.047 1 73.81 116 GLU B O 1
ATOM 4107 N N . SER B 1 117 ? 15.477 2.201 16.406 1 73.69 117 SER B N 1
ATOM 4108 C CA . SER B 1 117 ? 15.461 2.57 17.828 1 73.69 117 SER B CA 1
ATOM 4109 C C . SER B 1 117 ? 16.703 2.066 18.531 1 73.69 117 SER B C 1
ATOM 4111 O O . SER B 1 117 ? 17.141 2.648 19.531 1 73.69 117 SER B O 1
ATOM 4113 N N . MET B 1 118 ? 17.359 1.051 18.047 1 81.25 118 MET B N 1
ATOM 4114 C CA . MET B 1 118 ? 18.562 0.488 18.641 1 81.25 118 MET B CA 1
ATOM 4115 C C . MET B 1 118 ? 19.812 0.999 17.922 1 81.25 118 MET B C 1
ATOM 4117 O O . MET B 1 118 ? 20.938 0.629 18.266 1 81.25 118 MET B O 1
ATOM 4121 N N . ASN B 1 119 ? 19.562 1.813 16.953 1 78.69 119 ASN B N 1
ATOM 4122 C CA . ASN B 1 119 ? 20.641 2.305 16.109 1 78.69 119 ASN B CA 1
ATOM 4123 C C . ASN B 1 119 ? 21.406 1.158 15.453 1 78.69 119 ASN B C 1
ATOM 4125 O O . ASN B 1 119 ? 22.641 1.195 15.367 1 78.69 119 ASN B O 1
ATOM 4129 N N . ALA B 1 120 ? 20.719 0.151 15.125 1 84.19 120 ALA B N 1
ATOM 4130 C CA . ALA B 1 120 ? 21.328 -0.999 14.461 1 84.19 120 ALA B CA 1
ATOM 4131 C C . ALA B 1 120 ? 21.516 -0.736 12.969 1 84.19 120 ALA B C 1
ATOM 4133 O O . ALA B 1 120 ? 20.656 -0.121 12.328 1 84.19 120 ALA B O 1
ATOM 4134 N N . GLN B 1 121 ? 22.609 -1.229 12.5 1 78 121 GLN B N 1
ATOM 4135 C CA . GLN B 1 121 ? 22.812 -1.221 11.055 1 78 121 GLN B CA 1
ATOM 4136 C C . GLN B 1 121 ? 22.047 -2.361 10.391 1 78 121 GLN B C 1
ATOM 4138 O O . GLN B 1 121 ? 22.094 -3.502 10.852 1 78 121 GLN B O 1
ATOM 4143 N N . TYR B 1 122 ? 21.266 -2.01 9.391 1 77.38 122 TYR B N 1
ATOM 4144 C CA . TYR B 1 122 ? 20.5 -3.074 8.758 1 77.38 122 TYR B CA 1
ATOM 4145 C C . TYR B 1 122 ? 20.469 -2.885 7.242 1 77.38 122 TYR B C 1
ATOM 4147 O O . TYR B 1 122 ? 20.688 -1.782 6.742 1 77.38 122 TYR B O 1
ATOM 4155 N N . ILE B 1 123 ? 20.344 -4.078 6.586 1 70.88 123 ILE B N 1
ATOM 4156 C CA . ILE B 1 123 ? 20.062 -4.113 5.156 1 70.88 123 ILE B CA 1
ATOM 4157 C C . ILE B 1 123 ? 18.875 -5.031 4.883 1 70.88 123 ILE B C 1
ATOM 4159 O O . ILE B 1 123 ? 18.453 -5.781 5.762 1 70.88 123 ILE B O 1
ATOM 4163 N N . PHE B 1 124 ? 18.297 -4.902 3.695 1 68.81 124 PHE B N 1
ATOM 4164 C CA . PHE B 1 124 ? 17.156 -5.727 3.344 1 68.81 124 PHE B CA 1
ATOM 4165 C C . PHE B 1 124 ? 17.562 -6.875 2.432 1 68.81 124 PHE B C 1
ATOM 4167 O O . PHE B 1 124 ? 18.422 -6.699 1.555 1 68.81 124 PHE B O 1
ATOM 4174 N N . SER B 1 125 ? 16.984 -8.016 2.854 1 67.31 125 SER B N 1
ATOM 4175 C CA . SER B 1 125 ? 17.141 -9.125 1.926 1 67.31 125 SER B CA 1
ATOM 4176 C C . SER B 1 125 ? 16.094 -9.094 0.827 1 67.31 125 SER B C 1
ATOM 4178 O O . SER B 1 125 ? 15.016 -8.523 1.012 1 67.31 125 SER B O 1
ATOM 4180 N N . ASP B 1 126 ? 16.5 -9.352 -0.361 1 57.41 126 ASP B N 1
ATOM 4181 C CA . ASP B 1 126 ? 15.5 -9.695 -1.362 1 57.41 126 ASP B CA 1
ATOM 4182 C C . ASP B 1 126 ? 15.031 -11.141 -1.2 1 57.41 126 ASP B C 1
ATOM 4184 O O . ASP B 1 126 ? 15.727 -11.961 -0.608 1 57.41 126 ASP B O 1
ATOM 4188 N N . ILE B 1 127 ? 13.797 -11.445 -1.312 1 48.66 127 ILE B N 1
ATOM 4189 C CA . ILE B 1 127 ? 13.266 -12.789 -1.143 1 48.66 127 ILE B CA 1
ATOM 4190 C C . ILE B 1 127 ? 14.25 -13.812 -1.698 1 48.66 127 ILE B C 1
ATOM 4192 O O . ILE B 1 127 ? 14.43 -14.891 -1.125 1 48.66 127 ILE B O 1
ATOM 4196 N N . ASP B 1 128 ? 14.977 -13.562 -2.775 1 48.22 128 ASP B N 1
ATOM 4197 C CA . ASP B 1 128 ? 15.883 -14.578 -3.289 1 48.22 128 ASP B CA 1
ATOM 4198 C C . ASP B 1 128 ? 17.219 -14.555 -2.535 1 48.22 128 ASP B C 1
ATOM 4200 O O . ASP B 1 128 ? 18.203 -15.125 -3 1 48.22 128 ASP B O 1
ATOM 4204 N N . GLY B 1 129 ? 17.062 -14.008 -1.341 1 50.75 129 GLY B N 1
ATOM 4205 C CA . GLY B 1 129 ? 18.266 -13.977 -0.538 1 50.75 129 GLY B CA 1
ATOM 4206 C C . GLY B 1 129 ? 19.266 -12.938 -1.011 1 50.75 129 GLY B C 1
ATOM 4207 O O . GLY B 1 129 ? 20.375 -12.836 -0.469 1 50.75 129 GLY B O 1
ATOM 4208 N N . THR B 1 130 ? 18.797 -12.375 -2.109 1 52 130 THR B N 1
ATOM 4209 C CA . THR B 1 130 ? 19.719 -11.328 -2.533 1 52 130 THR B CA 1
ATOM 4210 C C . THR B 1 130 ? 19.656 -10.133 -1.581 1 52 130 THR B C 1
ATOM 4212 O O . THR B 1 130 ? 18.578 -9.781 -1.091 1 52 130 THR B O 1
ATOM 4215 N N . LEU B 1 131 ? 20.719 -9.867 -0.98 1 50.38 131 LEU B N 1
ATOM 4216 C CA . LEU B 1 131 ? 20.828 -8.773 -0.021 1 50.38 131 LEU B CA 1
ATOM 4217 C C . LEU B 1 131 ? 20.641 -7.43 -0.711 1 50.38 131 LEU B C 1
ATOM 4219 O O . LEU B 1 131 ? 21.109 -7.234 -1.837 1 50.38 131 LEU B O 1
ATOM 4223 N N . GLY B 1 132 ? 19.547 -6.699 -0.442 1 46.69 132 GLY B N 1
ATOM 4224 C CA . GLY B 1 132 ? 19.109 -5.414 -0.969 1 46.69 132 GLY B CA 1
ATOM 4225 C C . GLY B 1 132 ? 20.266 -4.516 -1.386 1 46.69 132 GLY B C 1
ATOM 4226 O O . GLY B 1 132 ? 20.156 -3.789 -2.377 1 46.69 132 GLY B O 1
ATOM 4227 N N . PHE B 1 133 ? 21.266 -4.223 -0.476 1 44.97 133 PHE B N 1
ATOM 4228 C CA . PHE B 1 133 ? 22.328 -3.301 -0.874 1 44.97 133 PHE B CA 1
ATOM 4229 C C . PHE B 1 133 ? 23.328 -3.99 -1.788 1 44.97 133 PHE B C 1
ATOM 4231 O O . PHE B 1 133 ? 24.234 -3.346 -2.322 1 44.97 133 PHE B O 1
ATOM 4238 N N . LEU B 1 134 ? 23.297 -5.16 -1.816 1 47.59 134 LEU B N 1
ATOM 4239 C CA . LEU B 1 134 ? 24.109 -5.805 -2.844 1 47.59 134 LEU B CA 1
ATOM 4240 C C . LEU B 1 134 ? 23.406 -5.754 -4.199 1 47.59 134 LEU B C 1
ATOM 4242 O O . LEU B 1 134 ? 22.203 -6.004 -4.289 1 47.59 134 LEU B O 1
ATOM 4246 N N . PRO B 1 135 ? 24.031 -4.805 -4.988 1 50 135 PRO B N 1
ATOM 4247 C CA . PRO B 1 135 ? 23.359 -5.008 -6.277 1 50 135 PRO B CA 1
ATOM 4248 C C . PRO B 1 135 ? 22.891 -6.441 -6.48 1 50 135 PRO B C 1
ATOM 4250 O O . PRO B 1 135 ? 23.594 -7.387 -6.137 1 50 135 PRO B O 1
ATOM 4253 N N . CYS B 1 136 ? 21.594 -6.594 -6.328 1 56.78 136 CYS B N 1
ATOM 4254 C CA . CYS B 1 136 ? 21.078 -7.941 -6.547 1 56.78 136 CYS B CA 1
ATOM 4255 C C . CYS B 1 136 ? 21.891 -8.664 -7.625 1 56.78 136 CYS B C 1
ATOM 4257 O O . CYS B 1 136 ? 21.781 -8.336 -8.812 1 56.78 136 CYS B O 1
ATOM 4259 N N . PRO B 1 137 ? 23 -9.234 -7.211 1 60.62 137 PRO B N 1
ATOM 4260 C CA . PRO B 1 137 ? 23.875 -9.898 -8.195 1 60.62 137 PRO B CA 1
ATOM 4261 C C . PRO B 1 137 ? 23.078 -10.461 -9.375 1 60.62 137 PRO B C 1
ATOM 4263 O O . PRO B 1 137 ? 23.547 -10.398 -10.516 1 60.62 137 PRO B O 1
ATOM 4266 N N . ASN B 1 138 ? 21.969 -10.875 -9.109 1 67.88 138 ASN B N 1
ATOM 4267 C CA . ASN B 1 138 ? 21.172 -11.445 -10.203 1 67.88 138 ASN B CA 1
ATOM 4268 C C . ASN B 1 138 ? 20.766 -10.375 -11.211 1 67.88 138 ASN B C 1
ATOM 4270 O O . ASN B 1 138 ? 20.844 -10.602 -12.422 1 67.88 138 ASN B O 1
ATOM 4274 N N . LEU B 1 139 ? 20.5 -9.211 -10.703 1 75.12 139 LEU B N 1
ATOM 4275 C CA . LEU B 1 139 ? 20.016 -8.164 -11.609 1 75.12 139 LEU B CA 1
ATOM 4276 C C . LEU B 1 139 ? 21.188 -7.531 -12.359 1 75.12 139 LEU B C 1
ATOM 4278 O O . LEU B 1 139 ? 21.047 -7.176 -13.531 1 75.12 139 LEU B O 1
ATOM 4282 N N . TYR B 1 140 ? 22.234 -7.555 -11.719 1 69.69 140 TYR B N 1
ATOM 4283 C CA . TYR B 1 140 ? 23.422 -7.004 -12.344 1 69.69 140 TYR B CA 1
ATOM 4284 C C . TYR B 1 140 ? 23.969 -7.949 -13.414 1 69.69 140 TYR B C 1
ATOM 4286 O O . TYR B 1 140 ? 24.375 -7.504 -14.492 1 69.69 140 TYR B O 1
ATOM 4294 N N . ASN B 1 141 ? 23.922 -9.148 -13.141 1 73.62 141 ASN B N 1
ATOM 4295 C CA . ASN B 1 141 ? 24.562 -10.125 -14.008 1 73.62 141 ASN B CA 1
ATOM 4296 C C . ASN B 1 141 ? 23.656 -10.516 -15.18 1 73.62 141 ASN B C 1
ATOM 4298 O O . ASN B 1 141 ? 24.094 -11.203 -16.109 1 73.62 141 ASN B O 1
ATOM 4302 N N . ASN B 1 142 ? 22.484 -10.055 -15.242 1 82.5 142 ASN B N 1
ATOM 4303 C CA . ASN B 1 142 ? 21.547 -10.453 -16.281 1 82.5 142 ASN B CA 1
ATOM 4304 C C . ASN B 1 142 ? 20.953 -9.234 -17 1 82.5 142 ASN B C 1
ATOM 4306 O O . ASN B 1 142 ? 19.766 -9.219 -17.312 1 82.5 142 ASN B O 1
ATOM 4310 N N . ILE B 1 143 ? 21.781 -8.398 -17.25 1 82.94 143 ILE B N 1
ATOM 4311 C CA . ILE B 1 143 ? 21.391 -7.125 -17.859 1 82.94 143 ILE B CA 1
ATOM 4312 C C . ILE B 1 143 ? 20.781 -7.375 -19.234 1 82.94 143 ILE B C 1
ATOM 4314 O O . ILE B 1 143 ? 19.812 -6.715 -19.625 1 82.94 143 ILE B O 1
ATOM 4318 N N . GLU B 1 144 ? 21.375 -8.242 -19.938 1 91.06 144 GLU B N 1
ATOM 4319 C CA . GLU B 1 144 ? 20.891 -8.492 -21.297 1 91.06 144 GLU B CA 1
ATOM 4320 C C . GLU B 1 144 ? 19.469 -9.055 -21.281 1 91.06 144 GLU B C 1
ATOM 4322 O O . GLU B 1 144 ? 18.641 -8.672 -22.109 1 91.06 144 GLU B O 1
ATOM 4327 N N . LYS B 1 145 ? 19.203 -9.938 -20.406 1 95 145 LYS B N 1
ATOM 4328 C CA . LYS B 1 145 ? 17.844 -10.477 -20.281 1 95 145 LYS B CA 1
ATOM 4329 C C . LYS B 1 145 ? 16.859 -9.391 -19.859 1 95 145 LYS B C 1
ATOM 4331 O O . LYS B 1 145 ? 15.727 -9.352 -20.344 1 95 145 LYS B O 1
ATOM 4336 N N . LEU B 1 146 ? 17.312 -8.539 -19 1 94.5 146 LEU B N 1
ATOM 4337 C CA . LEU B 1 146 ? 16.469 -7.438 -18.547 1 94.5 146 LEU B CA 1
ATOM 4338 C C . LEU B 1 146 ? 16.141 -6.496 -19.703 1 94.5 146 LEU B C 1
ATOM 4340 O O . LEU B 1 146 ? 15 -6.027 -19.828 1 94.5 146 LEU B O 1
ATOM 4344 N N . LYS B 1 147 ? 17.141 -6.27 -20.531 1 94.94 147 LYS B N 1
ATOM 4345 C CA . LYS B 1 147 ? 16.922 -5.426 -21.703 1 94.94 147 LYS B CA 1
ATOM 4346 C C . LYS B 1 147 ? 15.938 -6.07 -22.672 1 94.94 147 LYS B C 1
ATOM 4348 O O . LYS B 1 147 ? 15.086 -5.387 -23.234 1 94.94 147 LYS B O 1
ATOM 4353 N N . GLN B 1 148 ? 16.094 -7.348 -22.859 1 97.12 148 GLN B N 1
ATOM 4354 C CA . GLN B 1 148 ? 15.164 -8.078 -23.719 1 97.12 148 GLN B CA 1
ATOM 4355 C C . GLN B 1 148 ? 13.727 -7.938 -23.219 1 97.12 148 GLN B C 1
ATOM 4357 O O . GLN B 1 148 ? 12.812 -7.699 -24.016 1 97.12 148 GLN B O 1
ATOM 4362 N N . VAL B 1 149 ? 13.539 -8.094 -21.938 1 98.38 149 VAL B N 1
ATOM 4363 C CA . VAL B 1 149 ? 12.211 -7.984 -21.359 1 98.38 149 VAL B CA 1
ATOM 4364 C C . VAL B 1 149 ? 11.68 -6.562 -21.531 1 98.38 149 VAL B C 1
ATOM 4366 O O . VAL B 1 149 ? 10.508 -6.367 -21.875 1 98.38 149 VAL B O 1
ATOM 4369 N N . ASN B 1 150 ? 12.539 -5.613 -21.25 1 97.88 150 ASN B N 1
ATOM 4370 C CA . ASN B 1 150 ? 12.164 -4.215 -21.422 1 97.88 150 ASN B CA 1
ATOM 4371 C C . ASN B 1 150 ? 11.617 -3.947 -22.828 1 97.88 150 ASN B C 1
ATOM 4373 O O . ASN B 1 150 ? 10.672 -3.17 -22.984 1 97.88 150 ASN B O 1
ATOM 4377 N N . ASP B 1 151 ? 12.164 -4.566 -23.781 1 97.31 151 ASP B N 1
ATOM 4378 C CA . ASP B 1 151 ? 11.797 -4.352 -25.172 1 97.31 151 ASP B CA 1
ATOM 4379 C C . ASP B 1 151 ? 10.469 -5.035 -25.5 1 97.31 151 ASP B C 1
ATOM 4381 O O . ASP B 1 151 ? 9.859 -4.746 -26.531 1 97.31 151 ASP B O 1
ATOM 4385 N N . LEU B 1 152 ? 9.992 -5.926 -24.656 1 98 152 LEU B N 1
ATOM 4386 C CA . LEU B 1 152 ? 8.742 -6.645 -24.891 1 98 152 LEU B CA 1
ATOM 4387 C C . LEU B 1 152 ? 7.543 -5.789 -24.516 1 98 152 LEU B C 1
ATOM 4389 O O . LEU B 1 152 ? 6.41 -6.094 -24.906 1 98 152 LEU B O 1
ATOM 4393 N N . PHE B 1 153 ? 7.711 -4.777 -23.719 1 98.31 153 PHE B N 1
ATOM 4394 C CA . PHE B 1 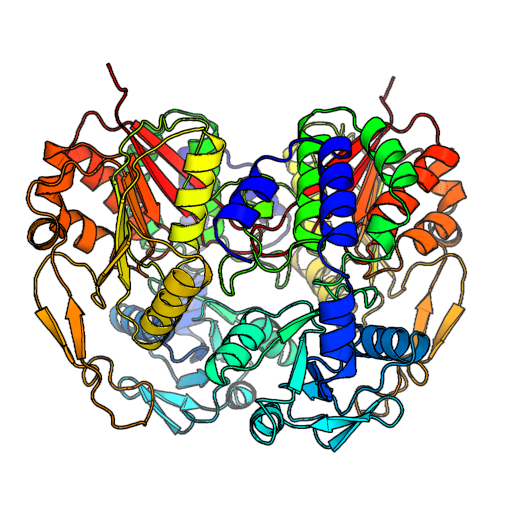153 ? 6.586 -4.035 -23.156 1 98.31 153 PHE B CA 1
ATOM 4395 C C . PHE B 1 153 ? 5.914 -3.184 -24.234 1 98.31 153 PHE B C 1
ATOM 4397 O O . PHE B 1 153 ? 6.586 -2.584 -25.078 1 98.31 153 PHE B O 1
ATOM 4404 N N . ILE B 1 154 ? 4.637 -3.021 -24.125 1 97.62 154 ILE B N 1
ATOM 4405 C CA . ILE B 1 154 ? 3.85 -2.412 -25.188 1 97.62 154 ILE B CA 1
ATOM 4406 C C . ILE B 1 154 ? 3.727 -0.909 -24.953 1 97.62 154 ILE B C 1
ATOM 4408 O O . ILE B 1 154 ? 3.314 -0.161 -25.844 1 97.62 154 ILE B O 1
ATOM 4412 N N . ASP B 1 155 ? 3.996 -0.434 -23.75 1 97.25 155 ASP B N 1
ATOM 4413 C CA . ASP B 1 155 ? 3.793 0.977 -23.422 1 97.25 155 ASP B CA 1
ATOM 4414 C C . ASP B 1 155 ? 4.973 1.539 -22.641 1 97.25 155 ASP B C 1
ATOM 4416 O O . ASP B 1 155 ? 5.68 0.794 -21.953 1 97.25 155 ASP B O 1
ATOM 4420 N N . ASP B 1 156 ? 5.152 2.826 -22.672 1 97 156 ASP B N 1
ATOM 4421 C CA . ASP B 1 156 ? 6.266 3.514 -22.031 1 97 156 ASP B CA 1
ATOM 4422 C C . ASP B 1 156 ? 6.148 3.449 -20.5 1 97 156 ASP B C 1
ATOM 4424 O O . ASP B 1 156 ? 7.16 3.432 -19.797 1 97 156 ASP B O 1
ATOM 4428 N N . PHE B 1 157 ? 4.973 3.393 -20.016 1 96.94 157 PHE B N 1
ATOM 4429 C CA . PHE B 1 157 ? 4.809 3.34 -18.578 1 96.94 157 PHE B CA 1
ATOM 4430 C C . PHE B 1 157 ? 5.352 2.031 -18.016 1 96.94 157 PHE B C 1
ATOM 4432 O O . PHE B 1 157 ? 5.957 2.01 -16.938 1 96.94 157 PHE B O 1
ATOM 4439 N N . SER B 1 158 ? 5.129 0.938 -18.719 1 98.31 158 SER B N 1
ATOM 4440 C CA . SER B 1 158 ? 5.699 -0.341 -18.312 1 98.31 158 SER B CA 1
ATOM 4441 C C . SER B 1 158 ? 7.223 -0.261 -18.219 1 98.31 158 SER B C 1
ATOM 4443 O O . SER B 1 158 ? 7.82 -0.804 -17.281 1 98.31 158 SER B O 1
ATOM 4445 N N . LYS B 1 159 ? 7.801 0.393 -19.156 1 97.88 159 LYS B N 1
ATOM 4446 C CA . LYS B 1 159 ? 9.25 0.546 -19.141 1 97.88 159 LYS B CA 1
ATOM 4447 C C . LYS B 1 159 ? 9.711 1.354 -17.922 1 97.88 159 LYS B C 1
ATOM 4449 O O . LYS B 1 159 ? 10.711 1.016 -17.281 1 97.88 159 LYS B O 1
ATOM 4454 N N . LYS B 1 160 ? 8.969 2.391 -17.625 1 96.88 160 LYS B N 1
ATOM 4455 C CA . LYS B 1 160 ? 9.25 3.195 -16.438 1 96.88 160 LYS B CA 1
ATOM 4456 C C . LYS B 1 160 ? 9.102 2.369 -15.164 1 96.88 160 LYS B C 1
ATOM 4458 O O . LYS B 1 160 ? 9.953 2.436 -14.266 1 96.88 160 LYS B O 1
ATOM 4463 N N . VAL B 1 161 ? 8.008 1.612 -15.109 1 97.62 161 VAL B N 1
ATOM 4464 C CA . VAL B 1 161 ? 7.75 0.757 -13.961 1 97.62 161 VAL B CA 1
ATOM 4465 C C . VAL B 1 161 ? 8.898 -0.24 -13.789 1 97.62 161 VAL B C 1
ATOM 4467 O O . VAL B 1 161 ? 9.453 -0.373 -12.695 1 97.62 161 VAL B O 1
ATOM 4470 N N . TYR B 1 162 ? 9.234 -0.882 -14.867 1 97.25 162 TYR B N 1
ATOM 4471 C CA . TYR B 1 162 ? 10.266 -1.91 -14.852 1 97.25 162 TYR B CA 1
ATOM 4472 C C . TYR B 1 162 ? 11.602 -1.336 -14.375 1 97.25 162 TYR B C 1
ATOM 4474 O O . TYR B 1 162 ? 12.25 -1.905 -13.5 1 97.25 162 TYR B O 1
ATOM 4482 N N . LEU B 1 163 ? 11.984 -0.208 -14.883 1 95.88 163 LEU B N 1
ATOM 4483 C CA . LEU B 1 163 ? 13.219 0.467 -14.508 1 95.88 163 LEU B CA 1
ATOM 4484 C C . LEU B 1 163 ? 13.211 0.825 -13.023 1 95.88 163 LEU B C 1
ATOM 4486 O O . LEU B 1 163 ? 14.18 0.546 -12.312 1 95.88 163 LEU B O 1
ATOM 4490 N N . ASN B 1 164 ? 12.164 1.42 -12.562 1 94.44 164 ASN B N 1
ATOM 4491 C CA . ASN B 1 164 ? 12.109 1.89 -11.18 1 94.44 164 ASN B CA 1
ATOM 4492 C C . ASN B 1 164 ? 12.078 0.727 -10.195 1 94.44 164 ASN B C 1
ATOM 4494 O O . ASN B 1 164 ? 12.625 0.828 -9.094 1 94.44 164 ASN B O 1
ATOM 4498 N N . VAL B 1 165 ? 11.422 -0.332 -10.586 1 92.12 165 VAL B N 1
ATOM 4499 C CA . VAL B 1 165 ? 11.414 -1.522 -9.742 1 92.12 165 VAL B CA 1
ATOM 4500 C C . VAL B 1 165 ? 12.828 -2.072 -9.609 1 92.12 165 VAL B C 1
ATOM 4502 O O . VAL B 1 165 ? 13.266 -2.426 -8.508 1 92.12 165 VAL B O 1
ATOM 4505 N N . ILE B 1 166 ? 13.523 -2.15 -10.703 1 88.75 166 ILE B N 1
ATOM 4506 C CA . ILE B 1 166 ? 14.891 -2.641 -10.695 1 88.75 166 ILE B CA 1
ATOM 4507 C C . ILE B 1 166 ? 15.773 -1.706 -9.859 1 88.75 166 ILE B C 1
ATOM 4509 O O . ILE B 1 166 ? 16.531 -2.158 -9.008 1 88.75 166 ILE B O 1
ATOM 4513 N N . LYS B 1 167 ? 15.633 -0.37 -10.039 1 86.31 167 LYS B N 1
ATOM 4514 C CA . LYS B 1 167 ? 16.391 0.609 -9.266 1 86.31 167 LYS B CA 1
ATOM 4515 C C . LYS B 1 167 ? 16.109 0.455 -7.77 1 86.31 167 LYS B C 1
ATOM 4517 O O . LYS B 1 167 ? 17.031 0.502 -6.957 1 86.31 167 LYS B O 1
ATOM 4522 N N . ALA B 1 168 ? 14.867 0.305 -7.457 1 84.38 168 ALA B N 1
ATOM 4523 C CA . ALA B 1 168 ? 14.477 0.201 -6.051 1 84.38 168 ALA B CA 1
ATOM 4524 C C . ALA B 1 168 ? 15.094 -1.037 -5.402 1 84.38 168 ALA B C 1
ATOM 4526 O O . ALA B 1 168 ? 15.438 -1.02 -4.219 1 84.38 168 ALA B O 1
ATOM 4527 N N . ARG B 1 169 ? 15.148 -2.092 -6.156 1 79 169 ARG B N 1
ATOM 4528 C CA . ARG B 1 169 ? 15.742 -3.324 -5.645 1 79 169 ARG B CA 1
ATOM 4529 C C . ARG B 1 169 ? 17.25 -3.182 -5.469 1 79 169 ARG B C 1
ATOM 4531 O O . ARG B 1 169 ? 17.828 -3.773 -4.559 1 79 169 ARG B O 1
ATOM 4538 N N . ILE B 1 170 ? 17.781 -2.41 -6.316 1 76.69 170 ILE B N 1
ATOM 4539 C CA . ILE B 1 170 ? 19.234 -2.221 -6.273 1 76.69 170 ILE B CA 1
ATOM 4540 C C . ILE B 1 170 ? 19.594 -1.191 -5.199 1 76.69 170 ILE B C 1
ATOM 4542 O O . ILE B 1 170 ? 20.516 -1.399 -4.41 1 76.69 170 ILE B O 1
ATOM 4546 N N . PHE B 1 171 ? 18.859 -0.032 -5.176 1 77.12 171 PHE B N 1
ATOM 4547 C CA . PHE B 1 171 ? 19.172 1.079 -4.285 1 77.12 171 PHE B CA 1
ATOM 4548 C C . PHE B 1 171 ? 18.219 1.087 -3.088 1 77.12 171 PHE B C 1
ATOM 4550 O O . PHE B 1 171 ? 17.391 1.986 -2.953 1 77.12 171 PHE B O 1
ATOM 4557 N N . GLN B 1 172 ? 18.375 0.408 -2.113 1 69.56 172 GLN B N 1
ATOM 4558 C CA . GLN B 1 172 ? 17.5 0.197 -0.966 1 69.56 172 GLN B CA 1
ATOM 4559 C C . GLN B 1 172 ? 17.641 1.326 0.05 1 69.56 172 GLN B C 1
ATOM 4561 O O . GLN B 1 172 ? 16.812 1.477 0.941 1 69.56 172 GLN B O 1
ATOM 4566 N N . GLN B 1 173 ? 18.672 2.066 -0.106 1 63.75 173 GLN B N 1
ATOM 4567 C CA . GLN B 1 173 ? 18.891 3.164 0.831 1 63.75 173 GLN B CA 1
ATOM 4568 C C . GLN B 1 173 ? 17.781 4.207 0.721 1 63.75 173 GLN B C 1
ATOM 4570 O O . GLN B 1 173 ? 17.625 5.047 1.61 1 63.75 173 GLN B O 1
ATOM 4575 N N . LEU B 1 174 ? 17.094 4.121 -0.304 1 71.25 174 LEU B N 1
ATOM 4576 C CA . LEU B 1 174 ? 15.992 5.059 -0.494 1 71.25 174 LEU B CA 1
ATOM 4577 C C . LEU B 1 174 ? 14.711 4.523 0.126 1 71.25 174 LEU B C 1
ATOM 4579 O O . LEU B 1 174 ? 13.617 5.004 -0.18 1 71.25 174 LEU B O 1
ATOM 4583 N N . SER B 1 175 ? 14.906 3.609 0.972 1 72.06 175 SER B N 1
ATOM 4584 C CA . SER B 1 175 ? 13.766 3.059 1.701 1 72.06 175 SER B CA 1
ATOM 4585 C C . SER B 1 175 ? 13.617 3.715 3.07 1 72.06 175 SER B C 1
ATOM 4587 O O . SER B 1 175 ? 14.602 3.879 3.795 1 72.06 175 SER B O 1
ATOM 4589 N N . PHE B 1 176 ? 12.422 4.18 3.365 1 70.88 176 PHE B N 1
ATOM 4590 C CA . PHE B 1 176 ? 12.047 4.762 4.648 1 70.88 176 PHE B CA 1
ATOM 4591 C C . PHE B 1 176 ? 10.992 3.914 5.34 1 70.88 176 PHE B C 1
ATOM 4593 O O . PHE B 1 176 ? 10.258 3.172 4.684 1 70.88 176 PHE B O 1
ATOM 4600 N N . GLY B 1 177 ? 10.961 3.906 6.594 1 63.66 177 GLY B N 1
ATOM 4601 C CA . GLY B 1 177 ? 10.117 3.023 7.379 1 63.66 177 GLY B CA 1
ATOM 4602 C C . GLY B 1 177 ? 8.648 3.121 7.012 1 63.66 177 GLY B C 1
ATOM 4603 O O . GLY B 1 177 ? 7.965 2.104 6.879 1 63.66 177 GLY B O 1
ATOM 4604 N N . LEU B 1 178 ? 8.141 4.301 6.797 1 64.5 178 LEU B N 1
ATOM 4605 C CA . LEU B 1 178 ? 6.715 4.473 6.566 1 64.5 178 LEU B CA 1
ATOM 4606 C C . LEU B 1 178 ? 6.418 4.594 5.074 1 64.5 178 LEU B C 1
ATOM 4608 O O . LEU B 1 178 ? 5.441 4.02 4.582 1 64.5 178 LEU B O 1
ATOM 4612 N N . SER B 1 179 ? 7.312 5.211 4.316 1 73.12 179 SER B N 1
ATOM 4613 C CA . SER B 1 179 ? 7.027 5.535 2.922 1 73.12 179 SER B CA 1
ATOM 4614 C C . SER B 1 179 ? 7.574 4.465 1.981 1 73.12 179 SER B C 1
ATOM 4616 O O . SER B 1 179 ? 7.246 4.449 0.793 1 73.12 179 SER B O 1
ATOM 4618 N N . GLY B 1 180 ? 8.312 3.555 2.555 1 75.62 180 GLY B N 1
ATOM 4619 C CA . GLY B 1 180 ? 8.945 2.582 1.678 1 75.62 180 GLY B CA 1
ATOM 4620 C C . GLY B 1 180 ? 9.984 3.195 0.756 1 75.62 180 GLY B C 1
ATOM 4621 O O . GLY B 1 180 ? 10.625 4.188 1.107 1 75.62 180 GLY B O 1
ATOM 4622 N N . ASN B 1 181 ? 10.312 2.527 -0.331 1 78.44 181 ASN B N 1
ATOM 4623 C CA . ASN B 1 181 ? 11.328 3.004 -1.259 1 78.44 181 ASN B CA 1
ATOM 4624 C C . ASN B 1 181 ? 10.805 4.125 -2.146 1 78.44 181 ASN B C 1
ATOM 4626 O O . ASN B 1 181 ? 9.805 3.949 -2.852 1 78.44 181 ASN B O 1
ATOM 4630 N N . LEU B 1 182 ? 11.445 5.285 -2.166 1 86.12 182 LEU B N 1
ATOM 4631 C CA . LEU B 1 182 ? 10.961 6.504 -2.816 1 86.12 182 LEU B CA 1
ATOM 4632 C C . LEU B 1 182 ? 10.891 6.32 -4.328 1 86.12 182 LEU B C 1
ATOM 4634 O O . LEU B 1 182 ? 10.148 7.035 -5.008 1 86.12 182 LEU B O 1
ATOM 4638 N N . LEU B 1 183 ? 11.641 5.367 -4.867 1 89.19 183 LEU B N 1
ATOM 4639 C CA . LEU B 1 183 ? 11.688 5.145 -6.305 1 89.19 183 LEU B CA 1
ATOM 4640 C C . LEU B 1 183 ? 10.391 4.512 -6.801 1 89.19 183 LEU B C 1
ATOM 4642 O O . LEU B 1 183 ? 10.117 4.512 -8.008 1 89.19 183 LEU B O 1
ATOM 4646 N N . ILE B 1 184 ? 9.555 4.023 -5.914 1 90.5 184 ILE B N 1
ATOM 4647 C CA . ILE B 1 184 ? 8.359 3.289 -6.305 1 90.5 184 ILE B CA 1
ATOM 4648 C C . ILE B 1 184 ? 7.168 4.242 -6.363 1 90.5 184 ILE B C 1
ATOM 4650 O O . ILE B 1 184 ? 6.188 3.979 -7.059 1 90.5 184 ILE B O 1
ATOM 4654 N N . HIS B 1 185 ? 7.199 5.332 -5.695 1 90.88 185 HIS B N 1
ATOM 4655 C CA . HIS B 1 185 ? 6.078 6.25 -5.531 1 90.88 185 HIS B CA 1
ATOM 4656 C C . HIS B 1 185 ? 5.527 6.695 -6.879 1 90.88 185 HIS B C 1
ATOM 4658 O O . HIS B 1 185 ? 4.312 6.691 -7.094 1 90.88 185 HIS B O 1
ATOM 4664 N N . PRO B 1 186 ? 6.406 6.945 -7.84 1 91.81 186 PRO B N 1
ATOM 4665 C CA . PRO B 1 186 ? 5.898 7.492 -9.102 1 91.81 186 PRO B CA 1
ATOM 4666 C C . PRO B 1 186 ? 5.254 6.43 -9.984 1 91.81 186 PRO B C 1
ATOM 4668 O O . PRO B 1 186 ? 4.645 6.762 -11.008 1 91.81 186 PRO B O 1
ATOM 4671 N N . ILE B 1 187 ? 5.332 5.184 -9.602 1 94.69 187 ILE B N 1
ATOM 4672 C CA . ILE B 1 187 ? 4.945 4.164 -10.57 1 94.69 187 ILE B CA 1
ATOM 4673 C C . ILE B 1 187 ? 3.775 3.352 -10.023 1 94.69 187 ILE B C 1
ATOM 4675 O O . ILE B 1 187 ? 3.303 2.416 -10.672 1 94.69 187 ILE B O 1
ATOM 4679 N N . VAL B 1 188 ? 3.213 3.695 -8.945 1 94.19 188 VAL B N 1
ATOM 4680 C CA . VAL B 1 188 ? 2.137 2.934 -8.32 1 94.19 188 VAL B CA 1
ATOM 4681 C C . VAL B 1 188 ? 0.841 3.131 -9.102 1 94.19 188 VAL B C 1
ATOM 4683 O O . VAL B 1 188 ? 0.487 4.258 -9.453 1 94.19 188 VAL B O 1
ATOM 4686 N N . THR B 1 189 ? 0.189 2.01 -9.375 1 94.56 189 THR B N 1
ATOM 4687 C CA . THR B 1 189 ? -1.098 2.094 -10.055 1 94.56 189 THR B CA 1
ATOM 4688 C C . THR B 1 189 ? -2.025 0.972 -9.602 1 94.56 189 THR B C 1
ATOM 4690 O O . THR B 1 189 ? -1.565 -0.052 -9.094 1 94.56 189 THR B O 1
ATOM 4693 N N . GLY B 1 190 ? -3.348 1.17 -9.75 1 93.06 190 GLY B N 1
ATOM 4694 C CA . GLY B 1 190 ? -4.371 0.14 -9.656 1 93.06 190 GLY B CA 1
ATOM 4695 C C . GLY B 1 190 ? -5.238 0.046 -10.898 1 93.06 190 GLY B C 1
ATOM 4696 O O . GLY B 1 190 ? -5.105 0.859 -11.812 1 93.06 190 GLY B O 1
ATOM 4697 N N . PRO B 1 191 ? -6.051 -0.942 -10.953 1 94.12 191 PRO B N 1
ATOM 4698 C CA . PRO B 1 191 ? -6.227 -2.039 -10 1 94.12 191 PRO B CA 1
ATOM 4699 C C . PRO B 1 191 ? -5.184 -3.141 -10.164 1 94.12 191 PRO B C 1
ATOM 4701 O O . PRO B 1 191 ? -4.625 -3.307 -11.25 1 94.12 191 PRO B O 1
ATOM 4704 N N . GLN B 1 192 ? -4.953 -3.873 -9.172 1 95 192 GLN B N 1
ATOM 4705 C CA . GLN B 1 192 ? -4.082 -5.043 -9.227 1 95 192 GLN B CA 1
ATOM 4706 C C . GLN B 1 192 ? -4.816 -6.25 -9.812 1 95 192 GLN B C 1
ATOM 4708 O O . GLN B 1 192 ? -5.961 -6.523 -9.445 1 95 192 GLN B O 1
ATOM 4713 N N . TYR B 1 193 ? -4.277 -6.926 -10.781 1 97.31 193 TYR B N 1
ATOM 4714 C CA . TYR B 1 193 ? -4.656 -8.195 -11.406 1 97.31 193 TYR B CA 1
ATOM 4715 C C . TYR B 1 193 ? -5.68 -7.969 -12.508 1 97.31 193 TYR B C 1
ATOM 4717 O O . TYR B 1 193 ? -5.539 -8.5 -13.609 1 97.31 193 TYR B O 1
ATOM 4725 N N . PHE B 1 194 ? -6.75 -7.203 -12.219 1 96.62 194 PHE B N 1
ATOM 4726 C CA . PHE B 1 194 ? -7.871 -7.133 -13.148 1 96.62 194 PHE B CA 1
ATOM 4727 C C . PHE B 1 194 ? -7.855 -5.82 -13.922 1 96.62 194 PHE B C 1
ATOM 4729 O O . PHE B 1 194 ? -8.703 -4.953 -13.703 1 96.62 194 PHE B O 1
ATOM 4736 N N . ASP B 1 195 ? -7.016 -5.812 -14.836 1 93.38 195 ASP B N 1
ATOM 4737 C CA . ASP B 1 195 ? -6.812 -4.641 -15.68 1 93.38 195 ASP B CA 1
ATOM 4738 C C . ASP B 1 195 ? -7.996 -4.43 -16.625 1 93.38 195 ASP B C 1
ATOM 4740 O O . ASP B 1 195 ? -8.539 -5.391 -17.172 1 93.38 195 ASP B O 1
ATOM 4744 N N . THR B 1 196 ? -8.375 -3.197 -16.766 1 89.62 196 THR B N 1
ATOM 4745 C CA . THR B 1 196 ? -9.461 -2.916 -17.703 1 89.62 196 THR B CA 1
ATOM 4746 C C . THR B 1 196 ? -8.992 -1.994 -18.828 1 89.62 196 THR B C 1
ATOM 4748 O O . THR B 1 196 ? -9.797 -1.511 -19.625 1 89.62 196 THR B O 1
ATOM 4751 N N . GLU B 1 197 ? -7.762 -1.687 -18.828 1 91.38 197 GLU B N 1
ATOM 4752 C CA . GLU B 1 197 ? -7.215 -0.831 -19.875 1 91.38 197 GLU B CA 1
ATOM 4753 C C . GLU B 1 197 ? -6.82 -1.646 -21.094 1 91.38 197 GLU B C 1
ATOM 4755 O O . GLU B 1 197 ? -7.18 -1.297 -22.234 1 91.38 197 GLU B O 1
ATOM 4760 N N . PHE B 1 198 ? -6.129 -2.77 -20.844 1 95.12 198 PHE B N 1
ATOM 4761 C CA . PHE B 1 198 ? -5.613 -3.539 -21.969 1 95.12 198 PHE B CA 1
ATOM 4762 C C . PHE B 1 198 ? -6.367 -4.855 -22.109 1 95.12 198 PHE B C 1
ATOM 4764 O O . PHE B 1 198 ? -6.5 -5.379 -23.219 1 95.12 198 PHE B O 1
ATOM 4771 N N . PHE B 1 199 ? -6.836 -5.426 -21.016 1 96.75 199 PHE B N 1
ATOM 4772 C CA . PHE B 1 199 ? -7.547 -6.699 -21.062 1 96.75 199 PHE B CA 1
ATOM 4773 C C . PHE B 1 199 ? -8.961 -6.508 -21.609 1 96.75 199 PHE B C 1
ATOM 4775 O O . PHE B 1 199 ? -9.633 -5.531 -21.281 1 96.75 199 PHE B O 1
ATOM 4782 N N . ILE B 1 200 ? -9.32 -7.348 -22.422 1 95.69 200 ILE B N 1
ATOM 4783 C CA . ILE B 1 200 ? -10.703 -7.434 -22.891 1 95.69 200 ILE B CA 1
ATOM 4784 C C . ILE B 1 200 ? -11.359 -8.688 -22.312 1 95.69 200 ILE B C 1
ATOM 4786 O O . ILE B 1 200 ? -10.898 -9.805 -22.562 1 95.69 200 ILE B O 1
ATOM 4790 N N . TYR B 1 201 ? -12.383 -8.461 -21.547 1 96.25 201 TYR B N 1
ATOM 4791 C CA . TYR B 1 201 ? -13.117 -9.562 -20.938 1 96.25 201 TYR B CA 1
ATOM 4792 C C . TYR B 1 201 ? -14.359 -9.898 -21.75 1 96.25 201 TYR B C 1
ATOM 4794 O O . TYR B 1 201 ? -14.875 -9.062 -22.484 1 96.25 201 TYR B O 1
ATOM 4802 N N . THR B 1 202 ? -14.789 -11.125 -21.641 1 94.69 202 THR B N 1
ATOM 4803 C CA . THR B 1 202 ? -15.977 -11.594 -22.344 1 94.69 202 THR B CA 1
ATOM 4804 C C . THR B 1 202 ? -16.875 -12.391 -21.406 1 94.69 202 THR B C 1
ATOM 4806 O O . THR B 1 202 ? -16.516 -12.664 -20.266 1 94.69 202 THR B O 1
ATOM 4809 N N . ASP B 1 203 ? -18.094 -12.625 -21.969 1 95.81 203 ASP B N 1
ATOM 4810 C CA . ASP B 1 203 ? -18.922 -13.602 -21.266 1 95.81 203 ASP B CA 1
ATOM 4811 C C . ASP B 1 203 ? -18.219 -14.953 -21.156 1 95.81 203 ASP B C 1
ATOM 4813 O O . ASP B 1 203 ? -17.359 -15.273 -21.969 1 95.81 203 ASP B O 1
ATOM 4817 N N . ASN B 1 204 ? -18.531 -15.703 -20.125 1 95.56 204 ASN B N 1
ATOM 4818 C CA . ASN B 1 204 ? -18 -17.047 -19.938 1 95.56 204 ASN B CA 1
ATOM 4819 C C . ASN B 1 204 ? -16.5 -17.016 -19.625 1 95.56 204 ASN B C 1
ATOM 4821 O O . ASN B 1 204 ? -15.742 -17.859 -20.109 1 95.56 204 ASN B O 1
ATOM 4825 N N . GLU B 1 205 ? -16.109 -15.914 -18.922 1 97.31 205 GLU B N 1
ATOM 4826 C CA . GLU B 1 205 ? -14.727 -15.891 -18.438 1 97.31 205 GLU B CA 1
ATOM 4827 C C . GLU B 1 205 ? -14.461 -17.047 -17.484 1 97.31 205 GLU B C 1
ATOM 4829 O O . GLU B 1 205 ? -15.242 -17.312 -16.562 1 97.31 205 GLU B O 1
ATOM 4834 N N . ILE B 1 206 ? -13.398 -17.812 -17.75 1 98.38 206 ILE B N 1
ATOM 4835 C CA . ILE B 1 206 ? -12.945 -18.875 -16.844 1 98.38 206 ILE B CA 1
ATOM 4836 C C . ILE B 1 206 ? -11.594 -18.516 -16.25 1 98.38 206 ILE B C 1
ATOM 4838 O O . ILE B 1 206 ? -10.578 -18.516 -16.953 1 98.38 206 ILE B O 1
ATOM 4842 N N . PHE B 1 207 ? -11.602 -18.234 -14.938 1 98.56 207 PHE B N 1
ATOM 4843 C CA . PHE B 1 207 ? -10.5 -17.625 -14.211 1 98.56 207 PHE B CA 1
ATOM 4844 C C . PHE B 1 207 ? -9.812 -18.656 -13.312 1 98.56 207 PHE B C 1
ATOM 4846 O O . PHE B 1 207 ? -10.484 -19.359 -12.547 1 98.56 207 PHE B O 1
ATOM 4853 N N . ILE B 1 208 ? -8.492 -18.781 -13.438 1 98.88 208 ILE B N 1
ATOM 4854 C CA . ILE B 1 208 ? -7.691 -19.562 -12.5 1 98.88 208 ILE B CA 1
ATOM 4855 C C . ILE B 1 208 ? -7.027 -18.625 -11.484 1 98.88 208 ILE B C 1
ATOM 4857 O O . ILE B 1 208 ? -6.254 -17.75 -11.859 1 98.88 208 ILE B O 1
ATOM 4861 N N . ASP B 1 209 ? -7.324 -18.812 -10.227 1 98.62 209 ASP B N 1
ATOM 4862 C CA . ASP B 1 209 ? -6.781 -18.016 -9.117 1 98.62 209 ASP B CA 1
ATOM 4863 C C . ASP B 1 209 ? -5.777 -18.828 -8.305 1 98.62 209 ASP B C 1
ATOM 4865 O O . ASP B 1 209 ? -6.152 -19.531 -7.367 1 98.62 209 ASP B O 1
ATOM 4869 N N . CYS B 1 210 ? -4.492 -18.703 -8.656 1 98.44 210 CYS B N 1
ATOM 4870 C CA . CYS B 1 210 ? -3.443 -19.391 -7.91 1 98.44 210 CYS B CA 1
ATOM 4871 C C . CYS B 1 210 ? -2.932 -18.531 -6.762 1 98.44 210 CYS B C 1
ATOM 4873 O O . CYS B 1 210 ? -2.428 -17.422 -6.984 1 98.44 210 CYS B O 1
ATOM 4875 N N . GLY B 1 211 ? -2.918 -19.031 -5.617 1 96.06 211 GLY B N 1
ATOM 4876 C CA . GLY B 1 211 ? -2.709 -18.219 -4.434 1 96.06 211 GLY B CA 1
ATOM 4877 C C . GLY B 1 211 ? -3.922 -17.391 -4.059 1 96.06 211 GLY B C 1
ATOM 4878 O O . GLY B 1 211 ? -3.818 -16.172 -3.9 1 96.06 211 GLY B O 1
ATOM 4879 N N . ALA B 1 212 ? -5.039 -18.094 -3.855 1 96.56 212 ALA B N 1
ATOM 4880 C CA . ALA B 1 212 ? -6.336 -17.438 -3.713 1 96.56 212 ALA B CA 1
ATOM 4881 C C . ALA B 1 212 ? -6.527 -16.906 -2.299 1 96.56 212 ALA B C 1
ATOM 4883 O O . ALA B 1 212 ? -7.453 -16.125 -2.043 1 96.56 212 ALA B O 1
ATOM 4884 N N . TYR B 1 213 ? -5.602 -17.297 -1.385 1 90.56 213 TYR B N 1
ATOM 4885 C CA . TYR B 1 213 ? -5.645 -16.828 -0.008 1 90.56 213 TYR B CA 1
ATOM 4886 C C . TYR B 1 213 ? -7.027 -17.031 0.601 1 90.56 213 TYR B C 1
ATOM 4888 O O . TYR B 1 213 ? -7.555 -18.141 0.602 1 90.56 213 TYR B O 1
ATOM 4896 N N . ASP B 1 214 ? -7.699 -15.977 1.018 1 88.62 214 ASP B N 1
ATOM 4897 C CA . ASP B 1 214 ? -9.008 -16.125 1.653 1 88.62 214 ASP B CA 1
ATOM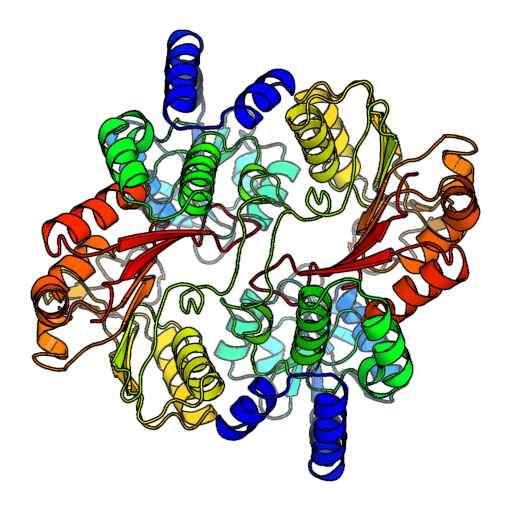 4898 C C . ASP B 1 214 ? -10.133 -15.875 0.654 1 88.62 214 ASP B C 1
ATOM 4900 O O . ASP B 1 214 ? -11.289 -15.727 1.043 1 88.62 214 ASP B O 1
ATOM 4904 N N . GLY B 1 215 ? -9.836 -15.727 -0.582 1 94.75 215 GLY B N 1
ATOM 4905 C CA . GLY B 1 215 ? -10.82 -15.594 -1.637 1 94.75 215 GLY B CA 1
ATOM 4906 C C . GLY B 1 215 ? -11.016 -14.156 -2.096 1 94.75 215 GLY B C 1
ATOM 4907 O O . GLY B 1 215 ? -11.898 -13.867 -2.9 1 94.75 215 GLY B O 1
ATOM 4908 N N . ASP B 1 216 ? -10.164 -13.25 -1.681 1 90.5 216 ASP B N 1
ATOM 4909 C CA . ASP B 1 216 ? -10.305 -11.836 -1.992 1 90.5 216 ASP B CA 1
ATOM 4910 C C . ASP B 1 216 ? -10.219 -11.594 -3.498 1 90.5 216 ASP B C 1
ATOM 4912 O O . ASP B 1 216 ? -11.078 -10.922 -4.074 1 90.5 216 ASP B O 1
ATOM 4916 N N . SER B 1 217 ? -9.234 -12.18 -4.156 1 95.44 217 SER B N 1
ATOM 4917 C CA . SER B 1 217 ? -9.07 -11.992 -5.594 1 95.44 217 SER B CA 1
ATOM 4918 C C . SER B 1 217 ? -10.234 -12.609 -6.367 1 95.44 217 SER B C 1
ATOM 4920 O O . SER B 1 217 ? -10.664 -12.07 -7.391 1 95.44 217 SER B O 1
ATOM 4922 N N . THR B 1 218 ? -10.75 -13.703 -5.91 1 95.75 218 THR B N 1
ATOM 4923 C CA . THR B 1 218 ? -11.906 -14.336 -6.539 1 95.75 218 THR B CA 1
ATOM 4924 C C . THR B 1 218 ? -13.141 -13.445 -6.441 1 95.75 218 THR B C 1
ATOM 4926 O O . THR B 1 218 ? -13.852 -13.258 -7.426 1 95.75 218 THR B O 1
ATOM 4929 N N . VAL B 1 219 ? -13.383 -12.93 -5.266 1 93.12 219 VAL B N 1
ATOM 4930 C CA . VAL B 1 219 ? -14.5 -12.016 -5.074 1 93.12 219 VAL B CA 1
ATOM 4931 C C . VAL B 1 219 ? -14.352 -10.812 -6.004 1 93.12 219 VAL B C 1
ATOM 4933 O O . VAL B 1 219 ? -15.305 -10.422 -6.688 1 93.12 219 VAL B O 1
ATOM 4936 N N . GLU B 1 220 ? -13.18 -10.258 -6.027 1 93.25 220 GLU B N 1
ATOM 4937 C CA . GLU B 1 220 ? -12.922 -9.102 -6.879 1 93.25 220 GLU B CA 1
ATOM 4938 C C . GLU B 1 220 ? -13.164 -9.43 -8.352 1 93.25 220 GLU B C 1
ATOM 4940 O O . GLU B 1 220 ? -13.672 -8.594 -9.102 1 93.25 220 GLU B O 1
ATOM 4945 N N . PHE B 1 221 ? -12.781 -10.617 -8.766 1 96 221 PHE B N 1
ATOM 4946 C CA . PHE B 1 221 ? -13.016 -11.055 -10.133 1 96 221 PHE B CA 1
ATOM 4947 C C . PHE B 1 221 ? -14.5 -11 -10.477 1 96 221 PHE B C 1
ATOM 4949 O O . PHE B 1 221 ? -14.891 -10.383 -11.469 1 96 221 PHE B O 1
ATOM 4956 N N . PHE B 1 222 ? -15.359 -11.594 -9.664 1 93.62 222 PHE B N 1
ATOM 4957 C CA . PHE B 1 222 ? -16.797 -11.633 -9.922 1 93.62 222 PHE B CA 1
ATOM 4958 C C . PHE B 1 222 ? -17.375 -10.219 -9.938 1 93.62 222 PHE B C 1
ATOM 4960 O O . PHE B 1 222 ? -18.25 -9.922 -10.742 1 93.62 222 PHE B O 1
ATOM 4967 N N . LEU B 1 223 ? -16.891 -9.406 -9.039 1 91.19 223 LEU B N 1
ATOM 4968 C CA . LEU B 1 223 ? -17.375 -8.031 -8.992 1 91.19 223 LEU B CA 1
ATOM 4969 C C . LEU B 1 223 ? -16.984 -7.277 -10.258 1 91.19 223 LEU B C 1
ATOM 4971 O O . LEU B 1 223 ? -17.766 -6.488 -10.781 1 91.19 223 LEU B O 1
ATOM 4975 N N . THR B 1 224 ? -15.773 -7.492 -10.719 1 92.81 224 THR B N 1
ATOM 4976 C CA . THR B 1 224 ? -15.305 -6.863 -11.953 1 92.81 224 THR B CA 1
ATOM 4977 C C . THR B 1 224 ? -16.141 -7.32 -13.141 1 92.81 224 THR B C 1
ATOM 4979 O O . THR B 1 224 ? -16.562 -6.504 -13.961 1 92.81 224 THR B O 1
ATOM 4982 N N . MET B 1 225 ? -16.406 -8.625 -13.242 1 93.56 225 MET B N 1
ATOM 4983 C CA . MET B 1 225 ? -17.25 -9.133 -14.312 1 93.56 225 MET B CA 1
ATOM 4984 C C . MET B 1 225 ? -18.641 -8.508 -14.258 1 93.56 225 MET B C 1
ATOM 4986 O O . MET B 1 225 ? -19.203 -8.141 -15.289 1 93.56 225 MET B O 1
ATOM 4990 N N . HIS B 1 226 ? -19.125 -8.398 -13.117 1 91.12 226 HIS B N 1
ATOM 4991 C CA . HIS B 1 226 ? -20.438 -7.797 -12.945 1 91.12 226 HIS B CA 1
ATOM 4992 C C . HIS B 1 226 ? -20.438 -6.332 -13.375 1 91.12 226 HIS B C 1
ATOM 4994 O O . HIS B 1 226 ? -21.375 -5.871 -14.023 1 91.12 226 HIS B O 1
ATOM 5000 N N . GLN B 1 227 ? -19.453 -5.652 -12.953 1 88.69 227 GLN B N 1
ATOM 5001 C CA . GLN B 1 227 ? -19.344 -4.246 -13.32 1 88.69 227 GLN B CA 1
ATOM 5002 C C . GLN B 1 227 ? -19.312 -4.074 -14.836 1 88.69 227 GLN B C 1
ATOM 5004 O O . GLN B 1 227 ? -19.828 -3.084 -15.359 1 88.69 227 GLN B O 1
ATOM 5009 N N . LEU B 1 228 ? -18.734 -5.027 -15.477 1 91.88 228 LEU B N 1
ATOM 5010 C CA . LEU B 1 228 ? -18.609 -4.98 -16.922 1 91.88 228 LEU B CA 1
ATOM 5011 C C . LEU B 1 228 ? -19.828 -5.617 -17.594 1 91.88 228 LEU B C 1
ATOM 5013 O O . LEU B 1 228 ? -19.875 -5.762 -18.812 1 91.88 228 LEU B O 1
ATOM 5017 N N . ASN B 1 229 ? -20.812 -6 -16.828 1 92.69 229 ASN B N 1
ATOM 5018 C CA . ASN B 1 229 ? -22.062 -6.609 -17.281 1 92.69 229 ASN B CA 1
ATOM 5019 C C . ASN B 1 229 ? -21.812 -7.918 -18.031 1 92.69 229 ASN B C 1
ATOM 5021 O O . ASN B 1 229 ? -22.438 -8.188 -19.047 1 92.69 229 ASN B O 1
ATOM 5025 N N . LEU B 1 230 ? -20.891 -8.68 -17.531 1 94.12 230 LEU B N 1
ATOM 5026 C CA . LEU B 1 230 ? -20.562 -9.969 -18.125 1 94.12 230 LEU B CA 1
ATOM 5027 C C . LEU B 1 230 ? -21.125 -11.117 -17.281 1 94.12 230 LEU B C 1
ATOM 5029 O O . LEU B 1 230 ? -21.297 -10.984 -16.078 1 94.12 230 LEU B O 1
ATOM 5033 N N . LYS B 1 231 ? -21.438 -12.219 -18.016 1 92 231 LYS B N 1
ATOM 5034 C CA . LYS B 1 231 ? -22.172 -13.297 -17.359 1 92 231 LYS B CA 1
ATOM 5035 C C . LYS B 1 231 ? -21.438 -14.625 -17.484 1 92 231 LYS B C 1
ATOM 5037 O O . LYS B 1 231 ? -20.484 -14.734 -18.266 1 92 231 LYS B O 1
ATOM 5042 N N . ASN B 1 232 ? -21.828 -15.586 -16.641 1 93.69 232 ASN B N 1
ATOM 5043 C CA . ASN B 1 232 ? -21.453 -16.984 -16.719 1 93.69 232 ASN B CA 1
ATOM 5044 C C . ASN B 1 232 ? -19.938 -17.172 -16.516 1 93.69 232 ASN B C 1
ATOM 5046 O O . ASN B 1 232 ? -19.297 -17.875 -17.281 1 93.69 232 ASN B O 1
ATOM 5050 N N . SER B 1 233 ? -19.438 -16.469 -15.555 1 95.31 233 SER B N 1
ATOM 5051 C CA . SER B 1 233 ? -18.016 -16.625 -15.219 1 95.31 233 SER B CA 1
ATOM 5052 C C . SER B 1 233 ? -17.812 -17.781 -14.234 1 95.31 233 SER B C 1
ATOM 5054 O O . SER B 1 233 ? -18.703 -18.094 -13.445 1 95.31 233 SER B O 1
ATOM 5056 N N . LYS B 1 234 ? -16.656 -18.422 -14.344 1 97.06 234 LYS B N 1
ATOM 5057 C CA . LYS B 1 234 ? -16.266 -19.531 -13.484 1 97.06 234 LYS B CA 1
ATOM 5058 C C . LYS B 1 234 ? -14.844 -19.328 -12.953 1 97.06 234 LYS B C 1
ATOM 5060 O O . LYS B 1 234 ? -14.016 -18.688 -13.594 1 97.06 234 LYS B O 1
ATOM 5065 N N . VAL B 1 235 ? -14.617 -19.906 -11.711 1 98.25 235 VAL B N 1
ATOM 5066 C CA . VAL B 1 235 ? -13.297 -19.766 -11.109 1 98.25 235 VAL B CA 1
ATOM 5067 C C . VAL B 1 235 ? -12.789 -21.125 -10.648 1 98.25 235 VAL B C 1
ATOM 5069 O O . VAL B 1 235 ? -13.531 -21.906 -10.047 1 98.25 235 VAL B O 1
ATOM 5072 N N . TYR B 1 236 ? -11.594 -21.484 -11.008 1 98.56 236 TYR B N 1
ATOM 5073 C CA . TYR B 1 236 ? -10.789 -22.5 -10.359 1 98.56 236 TYR B CA 1
ATOM 5074 C C . TYR B 1 236 ? -9.75 -21.875 -9.438 1 98.56 236 TYR B C 1
ATOM 5076 O O . TYR B 1 236 ? -8.867 -21.156 -9.891 1 98.56 236 TYR B O 1
ATOM 5084 N N . ALA B 1 237 ? -9.859 -22.156 -8.172 1 98.5 237 ALA B N 1
ATOM 5085 C CA . ALA B 1 237 ? -8.953 -21.531 -7.215 1 98.5 237 ALA B CA 1
ATOM 5086 C C . ALA B 1 237 ? -8.047 -22.562 -6.559 1 98.5 237 ALA B C 1
ATOM 5088 O O . ALA B 1 237 ? -8.469 -23.703 -6.305 1 98.5 237 ALA B O 1
ATOM 5089 N N . PHE B 1 238 ? -6.805 -22.203 -6.285 1 98.12 238 PHE B N 1
ATOM 5090 C CA . PHE B 1 238 ? -5.812 -23.031 -5.625 1 98.12 238 PHE B CA 1
ATOM 5091 C C . PHE B 1 238 ? -5.223 -22.328 -4.41 1 98.12 238 PHE B C 1
ATOM 5093 O O . PHE B 1 238 ? -4.703 -21.219 -4.527 1 98.12 238 PHE B O 1
ATOM 5100 N N . GLU B 1 239 ? -5.309 -22.891 -3.246 1 95.5 239 GLU B N 1
ATOM 5101 C CA . GLU B 1 239 ? -4.754 -22.375 -1.996 1 95.5 239 GLU B CA 1
ATOM 5102 C C . GLU B 1 239 ? -4.215 -23.5 -1.127 1 95.5 239 GLU B C 1
ATOM 5104 O O . GLU B 1 239 ? -4.984 -24.312 -0.589 1 95.5 239 GLU B O 1
ATOM 5109 N N . PRO B 1 240 ? -2.926 -23.562 -0.956 1 92.19 240 PRO B N 1
ATOM 5110 C CA . PRO B 1 240 ? -2.346 -24.703 -0.255 1 92.19 240 PRO B CA 1
ATOM 5111 C C . PRO B 1 240 ? -2.467 -24.594 1.263 1 92.19 240 PRO B C 1
ATOM 5113 O O . PRO B 1 240 ? -2.51 -25.609 1.959 1 92.19 240 PRO B O 1
ATOM 5116 N N . ASP B 1 241 ? -2.461 -23.359 1.818 1 84.62 241 ASP B N 1
ATOM 5117 C CA . ASP B 1 241 ? -2.557 -23.172 3.264 1 84.62 241 ASP B CA 1
ATOM 5118 C C . ASP B 1 241 ? -3.951 -23.547 3.771 1 84.62 241 ASP B C 1
ATOM 5120 O O . ASP B 1 241 ? -4.949 -22.984 3.303 1 84.62 241 ASP B O 1
ATOM 5124 N N . ARG B 1 242 ? -4.039 -24.422 4.66 1 86.06 242 ARG B N 1
ATOM 5125 C CA . ARG B 1 242 ? -5.312 -24.953 5.137 1 86.06 242 ARG B CA 1
ATOM 5126 C C . ARG B 1 242 ? -6.164 -23.859 5.77 1 86.06 242 ARG B C 1
ATOM 5128 O O . ARG B 1 242 ? -7.375 -23.797 5.555 1 86.06 242 ARG B O 1
ATOM 5135 N N . GLU B 1 243 ? -5.527 -23.078 6.574 1 81.38 243 GLU B N 1
ATOM 5136 C CA . GLU B 1 243 ? -6.277 -22.016 7.223 1 81.38 243 GLU B CA 1
ATOM 5137 C C . GLU B 1 243 ? -6.879 -21.062 6.195 1 81.38 243 GLU B C 1
ATOM 5139 O O . GLU B 1 243 ? -8.055 -20.688 6.297 1 81.38 243 GLU B O 1
ATOM 5144 N N . ASN B 1 244 ? -6.062 -20.625 5.254 1 87.56 244 ASN B N 1
ATOM 5145 C CA . ASN B 1 244 ? -6.559 -19.75 4.191 1 87.56 244 ASN B CA 1
ATOM 5146 C C . ASN B 1 244 ? -7.648 -20.438 3.371 1 87.56 244 ASN B C 1
ATOM 5148 O O . ASN B 1 244 ? -8.641 -19.797 2.996 1 87.56 244 ASN B O 1
ATOM 5152 N N . TYR B 1 245 ? -7.418 -21.688 3.121 1 92.31 245 TYR B N 1
ATOM 5153 C CA . TYR B 1 245 ? -8.406 -22.469 2.398 1 92.31 245 TYR B CA 1
ATOM 5154 C C . TYR B 1 245 ? -9.75 -22.469 3.123 1 92.31 245 TYR B C 1
ATOM 5156 O O . TYR B 1 245 ? -10.789 -22.234 2.506 1 92.31 245 TYR B O 1
ATOM 5164 N N . ASP B 1 246 ? -9.742 -22.688 4.402 1 90.62 246 ASP B N 1
ATOM 5165 C CA . ASP B 1 246 ? -10.961 -22.703 5.203 1 90.62 246 ASP B CA 1
ATOM 5166 C C . ASP B 1 246 ? -11.625 -21.328 5.207 1 90.62 246 ASP B C 1
ATOM 5168 O O . ASP B 1 246 ? -12.852 -21.219 5.133 1 90.62 246 ASP B O 1
ATOM 5172 N N . ASN B 1 247 ? -10.82 -20.344 5.32 1 87 247 ASN B N 1
ATOM 5173 C CA . ASN B 1 247 ? -11.352 -19 5.258 1 87 247 ASN B CA 1
ATOM 5174 C C . ASN B 1 247 ? -11.992 -18.703 3.904 1 87 247 ASN B C 1
ATOM 5176 O O . ASN B 1 247 ? -12.984 -17.984 3.826 1 87 247 ASN B O 1
ATOM 5180 N N . PHE B 1 248 ? -11.383 -19.188 2.883 1 93.38 248 PHE B N 1
ATOM 5181 C CA . PHE B 1 248 ? -11.938 -19.031 1.545 1 93.38 248 PHE B CA 1
ATOM 5182 C C . PHE B 1 248 ? -13.289 -19.719 1.435 1 93.38 248 PHE B C 1
ATOM 5184 O O . PHE B 1 248 ? -14.219 -19.188 0.824 1 93.38 248 PHE B O 1
ATOM 5191 N N . LEU B 1 249 ? -13.43 -20.859 2.002 1 94.31 249 LEU B N 1
ATOM 5192 C CA . LEU B 1 249 ? -14.719 -21.547 2.006 1 94.31 249 LEU B CA 1
ATOM 5193 C C . LEU B 1 249 ? -15.789 -20.703 2.68 1 94.31 249 LEU B C 1
ATOM 5195 O O . LEU B 1 249 ? -16.922 -20.641 2.211 1 94.31 249 LEU B O 1
ATOM 5199 N N . LYS B 1 250 ? -15.391 -20.094 3.74 1 87.31 250 LYS B N 1
ATOM 5200 C CA . LYS B 1 250 ? -16.328 -19.188 4.41 1 87.31 250 LYS B CA 1
ATOM 5201 C C . LYS B 1 250 ? -16.703 -18.016 3.496 1 87.31 250 LYS B C 1
ATOM 5203 O O . LYS B 1 250 ? -17.859 -17.594 3.482 1 87.31 250 LYS B O 1
ATOM 5208 N N . THR B 1 251 ? -15.727 -17.531 2.803 1 89.56 251 THR B N 1
ATOM 5209 C CA . THR B 1 251 ? -15.969 -16.453 1.854 1 89.56 251 THR B CA 1
ATOM 5210 C C . THR B 1 251 ? -16.984 -16.891 0.792 1 89.56 251 THR B C 1
ATOM 5212 O O . THR B 1 251 ? -17.906 -16.141 0.468 1 89.56 251 THR B O 1
ATOM 5215 N N . ILE B 1 252 ? -16.812 -18.047 0.266 1 92.69 252 ILE B N 1
ATOM 5216 C CA . ILE B 1 252 ? -17.719 -18.578 -0.747 1 92.69 252 ILE B CA 1
ATOM 5217 C C . ILE B 1 252 ? -19.141 -18.641 -0.194 1 92.69 252 ILE B C 1
ATOM 5219 O O . ILE B 1 252 ? -20.094 -18.25 -0.87 1 92.69 252 ILE B O 1
ATOM 5223 N N . GLU B 1 253 ? -19.234 -19.094 1.004 1 88.88 253 GLU B N 1
ATOM 5224 C CA . GLU B 1 253 ? -20.547 -19.203 1.65 1 88.88 253 GLU B CA 1
ATOM 5225 C C . GLU B 1 253 ? -21.141 -17.812 1.915 1 88.88 253 GLU B C 1
ATOM 5227 O O . GLU B 1 253 ? -22.312 -17.578 1.606 1 88.88 253 GLU B O 1
ATOM 5232 N N . ASN B 1 254 ? -20.297 -17.016 2.459 1 81.19 254 ASN B N 1
ATOM 5233 C CA . ASN B 1 254 ? -20.766 -15.688 2.855 1 81.19 254 ASN B CA 1
ATOM 5234 C C . ASN B 1 254 ? -21.281 -14.891 1.66 1 81.19 254 ASN B C 1
ATOM 5236 O O . ASN B 1 254 ? -22.25 -14.148 1.782 1 81.19 254 ASN B O 1
ATOM 5240 N N . TYR B 1 255 ? -20.609 -15.062 0.573 1 85.88 255 TYR B N 1
ATOM 5241 C CA . TYR B 1 255 ? -20.969 -14.266 -0.595 1 85.88 255 TYR B CA 1
ATOM 5242 C C . TYR B 1 255 ? -21.781 -15.086 -1.586 1 85.88 255 TYR B C 1
ATOM 5244 O O . TYR B 1 255 ? -22.141 -14.594 -2.66 1 85.88 255 TYR B O 1
ATOM 5252 N N . ASN B 1 256 ? -22.125 -16.297 -1.285 1 87.12 256 ASN B N 1
ATOM 5253 C CA . ASN B 1 256 ? -22.891 -17.203 -2.123 1 87.12 256 ASN B CA 1
ATOM 5254 C C . ASN B 1 256 ? -22.297 -17.312 -3.523 1 87.12 256 ASN B C 1
ATOM 5256 O O . ASN B 1 256 ? -23 -17.109 -4.52 1 87.12 256 ASN B O 1
ATOM 5260 N N . LEU B 1 257 ? -21.031 -17.609 -3.545 1 90 257 LEU B N 1
ATOM 5261 C CA . LEU B 1 257 ? -20.344 -17.781 -4.82 1 90 257 LEU B CA 1
ATOM 5262 C C . LEU B 1 257 ? -20.609 -19.172 -5.398 1 90 257 LEU B C 1
ATOM 5264 O O . LEU B 1 257 ? -20.109 -20.172 -4.863 1 90 257 LEU B O 1
ATOM 5268 N N . ASN B 1 258 ? -21.406 -19.375 -6.41 1 86.75 258 ASN B N 1
ATOM 5269 C CA . ASN B 1 258 ? -21.844 -20.688 -6.91 1 86.75 258 ASN B CA 1
ATOM 5270 C C . ASN B 1 258 ? -20.891 -21.203 -7.988 1 86.75 258 ASN B C 1
ATOM 5272 O O . ASN B 1 258 ? -20.859 -22.406 -8.25 1 86.75 258 ASN B O 1
ATOM 5276 N N . ASN B 1 259 ? -20.125 -20.531 -8.672 1 93.94 259 ASN B N 1
ATOM 5277 C CA . ASN B 1 259 ? -19.281 -20.953 -9.789 1 93.94 259 ASN B CA 1
ATOM 5278 C C . ASN B 1 259 ? -17.797 -20.922 -9.414 1 93.94 259 ASN B C 1
ATOM 5280 O O . ASN B 1 259 ? -16.969 -20.453 -10.195 1 93.94 259 ASN B O 1
ATOM 5284 N N . VAL B 1 260 ? -17.516 -21.453 -8.211 1 97.38 260 VAL B N 1
ATOM 5285 C CA . VAL B 1 260 ? -16.141 -21.484 -7.742 1 97.38 260 VAL B CA 1
ATOM 5286 C C . VAL B 1 260 ? -15.773 -22.922 -7.34 1 97.38 260 VAL B C 1
ATOM 5288 O O . VAL B 1 260 ? -16.484 -23.547 -6.551 1 97.38 260 VAL B O 1
ATOM 5291 N N . LYS B 1 261 ? -14.805 -23.484 -7.93 1 97.38 261 LYS B N 1
ATOM 5292 C CA . LYS B 1 261 ? -14.172 -24.734 -7.492 1 97.38 261 LYS B CA 1
ATOM 5293 C C . LYS B 1 261 ? -12.82 -24.453 -6.844 1 97.38 261 LYS B C 1
ATOM 5295 O O . LYS B 1 261 ? -11.891 -23.984 -7.504 1 97.38 261 LYS B O 1
ATOM 5300 N N . ILE B 1 262 ? -12.656 -24.719 -5.578 1 97.25 262 ILE B N 1
ATOM 5301 C CA . ILE B 1 262 ? -11.414 -24.438 -4.871 1 97.25 262 ILE B CA 1
ATOM 5302 C C . ILE B 1 262 ? -10.703 -25.75 -4.531 1 97.25 262 ILE B C 1
ATOM 5304 O O . ILE B 1 262 ? -11.352 -26.734 -4.191 1 97.25 262 ILE B O 1
ATOM 5308 N N . PHE B 1 263 ? -9.422 -25.797 -4.684 1 97.06 263 PHE B N 1
ATOM 5309 C CA . PHE B 1 263 ? -8.555 -26.906 -4.34 1 97.06 263 PHE B CA 1
ATOM 5310 C C . PHE B 1 263 ? -7.57 -26.516 -3.246 1 97.06 263 PHE B C 1
ATOM 5312 O O . PHE B 1 263 ? -6.941 -25.453 -3.318 1 97.06 263 PHE B O 1
ATOM 5319 N N . ASN B 1 264 ? -7.457 -27.328 -2.207 1 95.94 264 ASN B N 1
ATOM 5320 C CA . ASN B 1 264 ? -6.434 -27.109 -1.189 1 95.94 264 ASN B CA 1
ATOM 5321 C C . ASN B 1 264 ? -5.07 -27.625 -1.648 1 95.94 264 ASN B C 1
ATOM 5323 O O . ASN B 1 264 ? -4.473 -28.484 -0.993 1 95.94 264 ASN B O 1
ATOM 5327 N N . TYR B 1 265 ? -4.625 -27.094 -2.74 1 94.81 265 TYR B N 1
ATOM 5328 C CA . TYR B 1 265 ? -3.387 -27.5 -3.398 1 94.81 265 TYR B CA 1
ATOM 5329 C C . TYR B 1 265 ? -2.52 -26.281 -3.709 1 94.81 265 TYR B C 1
ATOM 5331 O O . TYR B 1 265 ? -3.035 -25.172 -3.908 1 94.81 265 TYR B O 1
ATOM 5339 N N . GLY B 1 266 ? -1.194 -26.5 -3.674 1 95.19 266 GLY B N 1
ATOM 5340 C CA . GLY B 1 266 ? -0.297 -25.625 -4.422 1 95.19 266 GLY B CA 1
ATOM 5341 C C . GLY B 1 266 ? -0.161 -26.031 -5.879 1 95.19 266 GLY B C 1
ATOM 5342 O O . GLY B 1 266 ? -0.643 -27.094 -6.289 1 95.19 266 GLY B O 1
ATOM 5343 N N . VAL B 1 267 ? 0.354 -25.141 -6.652 1 96.56 267 VAL B N 1
ATOM 5344 C CA . VAL B 1 267 ? 0.54 -25.438 -8.07 1 96.56 267 VAL B CA 1
ATOM 5345 C C . VAL B 1 267 ? 2.027 -25.406 -8.414 1 96.56 267 VAL B C 1
ATOM 5347 O O . VAL B 1 267 ? 2.775 -24.578 -7.879 1 96.56 267 VAL B O 1
ATOM 5350 N N . GLY B 1 268 ? 2.465 -26.328 -9.227 1 95.88 268 GLY B N 1
ATOM 5351 C CA . GLY B 1 268 ? 3.857 -26.453 -9.633 1 95.88 268 GLY B CA 1
ATOM 5352 C C . GLY B 1 268 ? 4.031 -27.125 -10.984 1 95.88 268 GLY B C 1
ATOM 5353 O O . GLY B 1 268 ? 3.127 -27.094 -11.82 1 95.88 268 GLY B O 1
ATOM 5354 N N . ASN B 1 269 ? 5.234 -27.609 -11.234 1 96.19 269 ASN B N 1
ATOM 5355 C CA . ASN B 1 269 ? 5.559 -28.188 -12.531 1 96.19 269 ASN B CA 1
ATOM 5356 C C . ASN B 1 269 ? 5.32 -29.688 -12.547 1 96.19 269 ASN B C 1
ATOM 5358 O O . ASN B 1 269 ? 5.484 -30.344 -13.586 1 96.19 269 ASN B O 1
ATOM 5362 N N . ASP B 1 270 ? 4.965 -30.266 -11.312 1 93.81 270 ASP B N 1
ATOM 5363 C CA . ASP B 1 270 ? 4.648 -31.688 -11.18 1 93.81 270 ASP B CA 1
ATOM 5364 C C . ASP B 1 270 ? 3.688 -31.922 -10.016 1 93.81 270 ASP B C 1
ATOM 5366 O O . ASP B 1 270 ? 3.367 -31 -9.266 1 93.81 270 ASP B O 1
ATOM 5370 N N . ASN B 1 271 ? 3.191 -33.219 -9.992 1 93.06 271 ASN B N 1
ATOM 5371 C CA . ASN B 1 271 ? 2.32 -33.625 -8.891 1 93.06 271 ASN B CA 1
ATOM 5372 C C . ASN B 1 271 ? 3.104 -34.281 -7.766 1 93.06 271 ASN B C 1
ATOM 5374 O O . ASN B 1 271 ? 3.768 -35.312 -7.988 1 93.06 271 ASN B O 1
ATOM 5378 N N . TYR B 1 272 ? 3.117 -33.656 -6.621 1 88.06 272 TYR B N 1
ATOM 5379 C CA . TYR B 1 272 ? 3.811 -34.281 -5.496 1 88.06 272 TYR B CA 1
ATOM 5380 C C . TYR B 1 272 ? 3.311 -33.719 -4.172 1 88.06 272 TYR B C 1
ATOM 5382 O O . TYR B 1 272 ? 2.533 -32.75 -4.148 1 88.06 272 TYR B O 1
ATOM 5390 N N . ASN B 1 273 ? 3.645 -34.438 -3.1 1 86 273 ASN B N 1
ATOM 5391 C CA . ASN B 1 273 ? 3.314 -33.969 -1.75 1 86 273 ASN B CA 1
ATOM 5392 C C . ASN B 1 273 ? 4.551 -33.469 -1.012 1 86 273 ASN B C 1
ATOM 5394 O O . ASN B 1 273 ? 5.645 -34 -1.181 1 86 273 ASN B O 1
ATOM 5398 N N . ILE B 1 274 ? 4.328 -32.312 -0.503 1 73.31 274 ILE B N 1
ATOM 5399 C CA . ILE B 1 274 ? 5.406 -31.781 0.33 1 73.31 274 ILE B CA 1
ATOM 5400 C C . ILE B 1 274 ? 5.082 -32.031 1.803 1 73.31 274 ILE B C 1
ATOM 5402 O O . ILE B 1 274 ? 3.982 -31.703 2.264 1 73.31 274 ILE B O 1
ATOM 5406 N N . SER B 1 275 ? 5.754 -32.906 2.545 1 60.88 275 SER B N 1
ATOM 5407 C CA . SER B 1 275 ? 5.562 -33.156 3.971 1 60.88 275 SER B CA 1
ATOM 5408 C C . SER B 1 275 ? 6.18 -32.031 4.809 1 60.88 275 SER B C 1
ATOM 5410 O O . SER B 1 275 ? 7.176 -31.438 4.406 1 60.88 275 SER B O 1
ATOM 5412 N N . MET B 1 276 ? 5.426 -31.312 5.555 1 49.06 276 MET B N 1
ATOM 5413 C CA . MET B 1 276 ? 5.902 -30.219 6.402 1 49.06 276 MET B CA 1
ATOM 5414 C C . MET B 1 276 ? 7.125 -30.656 7.203 1 49.06 276 MET B C 1
ATOM 5416 O O . MET B 1 276 ? 7.762 -29.828 7.863 1 49.06 276 MET B O 1
ATOM 5420 N N . GLU B 1 277 ? 7.281 -32.031 7.469 1 45.12 277 GLU B N 1
ATOM 5421 C CA . GLU B 1 277 ? 8.586 -32.219 8.094 1 45.12 277 GLU B CA 1
ATOM 5422 C C . GLU B 1 277 ? 9.672 -31.453 7.371 1 45.12 277 GLU B C 1
ATOM 5424 O O . GLU B 1 277 ? 10.617 -30.953 8 1 45.12 277 GLU B O 1
ATOM 5429 N N . GLN B 1 278 ? 9.633 -31.531 6.207 1 39.72 278 GLN B N 1
ATOM 5430 C CA . GLN B 1 278 ? 10.617 -30.875 5.34 1 39.72 278 GLN B CA 1
ATOM 5431 C C . GLN B 1 278 ? 10.492 -29.359 5.402 1 39.72 278 GLN B C 1
ATOM 5433 O O . GLN B 1 278 ? 11.445 -28.641 5.07 1 39.72 278 GLN B O 1
ATOM 5438 N N . ILE B 1 279 ? 9.234 -28.953 5.598 1 38.53 279 ILE B N 1
ATOM 5439 C CA . ILE B 1 279 ? 9.008 -27.547 5.941 1 38.53 279 ILE B CA 1
ATOM 5440 C C . ILE B 1 279 ? 9.055 -27.375 7.457 1 38.53 279 ILE B C 1
ATOM 5442 O O . ILE B 1 279 ? 8.695 -26.328 7.98 1 38.53 279 ILE B O 1
ATOM 5446 N N . GLN B 1 280 ? 9.328 -28.453 8.211 1 36.06 280 GLN B N 1
ATOM 5447 C CA . GLN B 1 280 ? 9.172 -28.844 9.609 1 36.06 280 GLN B CA 1
ATOM 5448 C C . GLN B 1 280 ? 9.688 -27.766 10.547 1 36.06 280 GLN B C 1
ATOM 5450 O O . GLN B 1 280 ? 9.508 -27.844 11.758 1 36.06 280 GLN B O 1
ATOM 5455 N N . ASN B 1 281 ? 10.93 -27.203 10.266 1 34.59 281 ASN B N 1
ATOM 5456 C CA . ASN B 1 281 ? 11.469 -26.672 11.516 1 34.59 281 ASN B CA 1
ATOM 5457 C C . ASN B 1 281 ? 10.562 -25.609 12.109 1 34.59 281 ASN B C 1
ATOM 5459 O O . ASN B 1 281 ? 11 -24.781 12.914 1 34.59 281 ASN B O 1
ATOM 5463 N N . CYS B 1 282 ? 9.531 -25.188 11.422 1 30.98 282 CYS B N 1
ATOM 5464 C CA . CYS B 1 282 ? 8.852 -24.047 12.023 1 30.98 282 CYS B CA 1
ATOM 5465 C C . CYS B 1 282 ? 8.125 -24.453 13.305 1 30.98 282 CYS B C 1
ATOM 5467 O O . CYS B 1 282 ? 8.242 -23.781 14.328 1 30.98 282 CYS B O 1
ATOM 5469 N N . ARG B 1 283 ? 6.711 -24.578 13.391 1 35.97 283 ARG B N 1
ATOM 5470 C CA . ARG B 1 283 ? 5.934 -24.656 14.625 1 35.97 283 ARG B CA 1
ATOM 5471 C C . ARG B 1 283 ? 6.043 -26.031 15.266 1 35.97 283 ARG B C 1
ATOM 5473 O O . ARG B 1 283 ? 6.137 -27.047 14.562 1 35.97 283 ARG B O 1
ATOM 5480 N N . ASN B 1 284 ? 6.449 -26.094 16.438 1 35.28 284 ASN B N 1
ATOM 5481 C CA . ASN B 1 284 ? 6.363 -27.234 17.344 1 35.28 284 ASN B CA 1
ATOM 5482 C C . ASN B 1 284 ? 5.094 -28.047 17.094 1 35.28 284 ASN B C 1
ATOM 5484 O O . ASN B 1 284 ? 4.746 -28.922 17.891 1 35.28 284 ASN B O 1
ATOM 5488 N N . ASN B 1 285 ? 3.973 -27.406 16.734 1 37.5 285 ASN B N 1
ATOM 5489 C CA . ASN B 1 285 ? 2.842 -28.312 16.844 1 37.5 285 ASN B CA 1
ATOM 5490 C C . ASN B 1 285 ? 2.938 -29.438 15.812 1 37.5 285 ASN B C 1
ATOM 5492 O O . ASN B 1 285 ? 3.238 -29.203 14.641 1 37.5 285 ASN B O 1
ATOM 5496 N N . ASN B 1 286 ? 3.152 -30.656 16.125 1 39.94 286 ASN B N 1
ATOM 5497 C CA . ASN B 1 286 ? 3.258 -32.031 15.641 1 39.94 286 ASN B CA 1
ATOM 5498 C C . ASN B 1 286 ? 2.26 -32.312 14.516 1 39.94 286 ASN B C 1
ATOM 5500 O O . ASN B 1 286 ? 1.968 -33.469 14.211 1 39.94 286 ASN B O 1
ATOM 5504 N N . GLU B 1 287 ? 1.239 -31.562 14.281 1 45.09 287 GLU B N 1
ATOM 5505 C CA . GLU B 1 287 ? 0.377 -32.156 13.273 1 45.09 287 GLU B CA 1
ATOM 5506 C C . GLU B 1 287 ? 1.012 -32.094 11.891 1 45.09 287 GLU B C 1
ATOM 5508 O O . GLU B 1 287 ? 1.472 -31.031 11.461 1 45.09 287 GLU B O 1
ATOM 5513 N N . GLU B 1 288 ? 1.609 -33.062 11.367 1 49.59 288 GLU B N 1
ATOM 5514 C CA . GLU B 1 288 ? 2.172 -33.375 10.055 1 49.59 288 GLU B CA 1
ATOM 5515 C C . GLU B 1 288 ? 1.291 -32.844 8.93 1 49.59 288 GLU B C 1
ATOM 5517 O O . GLU B 1 288 ? 0.179 -33.312 8.719 1 49.59 288 GLU B O 1
ATOM 5522 N N . TYR B 1 289 ? 1.229 -31.531 8.742 1 60.16 289 TYR B N 1
ATOM 5523 C CA . TYR B 1 289 ? 0.388 -31.156 7.609 1 60.16 289 TYR B CA 1
ATOM 5524 C C . TYR B 1 289 ? 1.155 -31.266 6.297 1 60.16 289 TYR B C 1
ATOM 5526 O O . TYR B 1 289 ? 2.355 -31 6.25 1 60.16 289 TYR B O 1
ATOM 5534 N N . GLU B 1 290 ? 0.661 -32.188 5.391 1 75.88 290 GLU B N 1
ATOM 5535 C CA . GLU B 1 290 ? 1.152 -32.375 4.031 1 75.88 290 GLU B CA 1
ATOM 5536 C C . GLU B 1 290 ? 0.494 -31.406 3.061 1 75.88 290 GLU B C 1
ATOM 5538 O O . GLU B 1 290 ? -0.713 -31.172 3.135 1 75.88 290 GLU B O 1
ATOM 5543 N N . ILE B 1 291 ? 1.337 -30.609 2.35 1 85 291 ILE B N 1
ATOM 5544 C CA . ILE B 1 291 ? 0.847 -29.734 1.284 1 85 291 ILE B CA 1
ATOM 5545 C C . ILE B 1 291 ? 0.891 -30.484 -0.049 1 85 291 ILE B C 1
ATOM 5547 O O . ILE B 1 291 ? 1.906 -31.094 -0.395 1 85 291 ILE B O 1
ATOM 5551 N N . LYS B 1 292 ? -0.215 -30.562 -0.753 1 92 292 LYS B N 1
ATOM 5552 C CA . LYS B 1 292 ? -0.293 -31.172 -2.078 1 92 292 LYS B CA 1
ATOM 5553 C C . LYS B 1 292 ? -0.003 -30.156 -3.172 1 92 292 LYS B C 1
ATOM 5555 O O . LYS B 1 292 ? -0.477 -29.016 -3.105 1 92 292 LYS B O 1
ATOM 5560 N N . ILE B 1 293 ? 0.85 -30.516 -4.094 1 94.5 293 ILE B N 1
ATOM 5561 C CA . ILE B 1 293 ? 1.165 -29.703 -5.262 1 94.5 293 ILE B CA 1
ATOM 5562 C C . ILE B 1 293 ? 0.642 -30.391 -6.523 1 94.5 293 ILE B C 1
ATOM 5564 O O . ILE B 1 293 ? 0.766 -31.609 -6.672 1 94.5 293 ILE B O 1
ATOM 5568 N N . CYS B 1 294 ? 0.046 -29.688 -7.461 1 96.81 294 CYS B N 1
ATOM 5569 C CA . CYS B 1 294 ? -0.481 -30.266 -8.688 1 96.81 294 CYS B CA 1
ATOM 5570 C C . CYS B 1 294 ? -0.091 -29.422 -9.898 1 96.81 294 CYS B C 1
ATOM 5572 O O . CYS B 1 294 ? 0.298 -28.266 -9.758 1 96.81 294 CYS B O 1
ATOM 5574 N N . LYS B 1 295 ? -0.179 -30.062 -11.031 1 97.69 295 LYS B N 1
ATOM 5575 C CA . LYS B 1 295 ? -0.109 -29.359 -12.305 1 97.69 295 LYS B CA 1
ATOM 5576 C C . LYS B 1 295 ? -1.476 -28.812 -12.703 1 97.69 295 LYS B C 1
ATOM 5578 O O . LYS B 1 295 ? -2.471 -29.531 -12.695 1 97.69 295 LYS B O 1
ATOM 5583 N N . ILE B 1 296 ? -1.459 -27.547 -13.102 1 98.38 296 ILE B N 1
ATOM 5584 C CA . ILE B 1 296 ? -2.707 -26.938 -13.547 1 98.38 296 ILE B CA 1
ATOM 5585 C C . ILE B 1 296 ? -3.268 -27.719 -14.734 1 98.38 296 ILE B C 1
ATOM 5587 O O . ILE B 1 296 ? -4.469 -27.984 -14.797 1 98.38 296 ILE B O 1
ATOM 5591 N N . ASP B 1 297 ? -2.443 -28.156 -15.656 1 98.38 297 ASP B N 1
ATOM 5592 C CA . ASP B 1 297 ? -2.842 -28.891 -16.844 1 98.38 297 ASP B CA 1
ATOM 5593 C C . ASP B 1 297 ? -3.619 -30.141 -16.484 1 98.38 297 ASP B C 1
ATOM 5595 O O . ASP B 1 297 ? -4.527 -30.547 -17.219 1 98.38 297 ASP B O 1
ATOM 5599 N N . ASP B 1 298 ? -3.277 -30.781 -15.352 1 97.75 298 ASP B N 1
ATOM 5600 C CA . ASP B 1 298 ? -3.895 -32.031 -14.953 1 97.75 298 ASP B CA 1
ATOM 5601 C C . ASP B 1 298 ? -5.25 -31.797 -14.289 1 97.75 298 ASP B C 1
ATOM 5603 O O . ASP B 1 298 ? -6.09 -32.688 -14.242 1 97.75 298 ASP B O 1
ATOM 5607 N N . ILE B 1 299 ? -5.449 -30.672 -13.812 1 96.94 299 ILE B N 1
ATOM 5608 C CA . ILE B 1 299 ? -6.68 -30.375 -13.086 1 96.94 299 ILE B CA 1
ATOM 5609 C C . ILE B 1 299 ? -7.734 -29.828 -14.039 1 96.94 299 ILE B C 1
ATOM 5611 O O . ILE B 1 299 ? -8.883 -30.281 -14.031 1 96.94 299 ILE B O 1
ATOM 5615 N N . VAL B 1 300 ? -7.34 -28.875 -14.875 1 96.69 300 VAL B N 1
ATOM 5616 C CA . VAL B 1 300 ? -8.328 -28.188 -15.695 1 96.69 300 VAL B CA 1
ATOM 5617 C C . VAL B 1 300 ? -8.492 -28.906 -17.031 1 96.69 300 VAL B C 1
ATOM 5619 O O . VAL B 1 300 ? -9.484 -28.688 -17.734 1 96.69 300 VAL B O 1
ATOM 5622 N N . LYS B 1 301 ? -7.527 -29.703 -17.422 1 94.12 301 LYS B N 1
ATOM 5623 C CA . LYS B 1 301 ? -7.59 -30.516 -18.625 1 94.12 301 LYS B CA 1
ATOM 5624 C C . LYS B 1 301 ? -7.875 -29.656 -19.859 1 94.12 301 LYS B C 1
ATOM 5626 O O . LYS B 1 301 ? -7.137 -28.719 -20.141 1 94.12 301 LYS B O 1
ATOM 5631 N N . ASN B 1 302 ? -9.141 -29.781 -20.453 1 94 302 ASN B N 1
ATOM 5632 C CA . ASN B 1 302 ? -9.398 -29.094 -21.719 1 94 302 ASN B CA 1
ATOM 5633 C C . ASN B 1 302 ? -10.336 -27.906 -21.516 1 94 302 ASN B C 1
ATOM 5635 O O . ASN B 1 302 ? -10.891 -27.391 -22.484 1 94 302 ASN B O 1
ATOM 5639 N N . GLU B 1 303 ? -10.477 -27.453 -20.297 1 96.12 303 GLU B N 1
ATOM 5640 C CA . GLU B 1 303 ? -11.297 -26.266 -20.047 1 96.12 303 GLU B CA 1
ATOM 5641 C C . GLU B 1 303 ? -10.742 -25.047 -20.781 1 96.12 303 GLU B C 1
ATOM 5643 O O . GLU B 1 303 ? -9.531 -24.844 -20.844 1 96.12 303 GLU B O 1
ATOM 5648 N N . PRO B 1 304 ? -11.625 -24.297 -21.422 1 97.62 304 PRO B N 1
ATOM 5649 C CA . PRO B 1 304 ? -11.164 -23.094 -22.125 1 97.62 304 PRO B CA 1
ATOM 5650 C C . PRO B 1 304 ? -10.836 -21.938 -21.188 1 97.62 304 PRO B C 1
ATOM 5652 O O . PRO B 1 304 ? -11.523 -20.922 -21.188 1 97.62 304 PRO B O 1
ATOM 5655 N N . ILE B 1 305 ? -9.742 -22.062 -20.531 1 98.38 305 ILE B N 1
ATOM 5656 C CA . ILE B 1 305 ? -9.305 -21.078 -19.547 1 98.38 305 ILE B CA 1
ATOM 5657 C C . ILE B 1 305 ? -9.039 -19.734 -20.234 1 98.38 305 ILE B C 1
ATOM 5659 O O . ILE B 1 305 ? -8.344 -19.688 -21.25 1 98.38 305 ILE B O 1
ATOM 5663 N N . THR B 1 306 ? -9.57 -18.609 -19.656 1 98.25 306 THR B N 1
ATOM 5664 C CA . THR B 1 306 ? -9.445 -17.312 -20.312 1 98.25 306 THR B CA 1
ATOM 5665 C C . THR B 1 306 ? -8.539 -16.391 -19.516 1 98.25 306 THR B C 1
ATOM 5667 O O . THR B 1 306 ? -8.078 -15.359 -20.031 1 98.25 306 THR B O 1
ATOM 5670 N N . PHE B 1 307 ? -8.305 -16.672 -18.25 1 98.62 307 PHE B N 1
ATOM 5671 C CA . PHE B 1 307 ? -7.539 -15.781 -17.391 1 98.62 307 PHE B CA 1
ATOM 5672 C C . PHE B 1 307 ? -6.836 -16.578 -16.297 1 98.62 307 PHE B C 1
ATOM 5674 O O . PHE B 1 307 ? -7.426 -17.469 -15.688 1 98.62 307 PHE B O 1
ATOM 5681 N N . ILE B 1 308 ? -5.516 -16.312 -16.016 1 98.88 308 ILE B N 1
ATOM 5682 C CA . ILE B 1 308 ? -4.762 -16.938 -14.945 1 98.88 308 ILE B CA 1
ATOM 5683 C C . ILE B 1 308 ? -4.066 -15.875 -14.102 1 98.88 308 ILE B C 1
ATOM 5685 O O . ILE B 1 308 ? -3.369 -15.008 -14.641 1 98.88 308 ILE B O 1
ATOM 5689 N N . LYS B 1 309 ? -4.285 -15.852 -12.82 1 98.81 309 LYS B N 1
ATOM 5690 C CA . LYS B 1 309 ? -3.543 -15.047 -11.859 1 98.81 309 LYS B CA 1
ATOM 5691 C C . LYS B 1 309 ? -2.652 -15.922 -10.977 1 98.81 309 LYS B C 1
ATOM 5693 O O . LYS B 1 309 ? -3.08 -16.984 -10.508 1 98.81 309 LYS B O 1
ATOM 5698 N N . MET B 1 310 ? -1.389 -15.531 -10.852 1 98.19 310 MET B N 1
ATOM 5699 C CA . MET B 1 310 ? -0.487 -16.266 -9.977 1 98.19 310 MET B CA 1
ATOM 5700 C C . MET B 1 310 ? 0.196 -15.336 -8.977 1 98.19 310 MET B C 1
ATOM 5702 O O . MET B 1 310 ? 0.934 -14.438 -9.375 1 98.19 310 MET B O 1
ATOM 5706 N N . ASP B 1 311 ? -0.038 -15.484 -7.805 1 94.44 311 ASP B N 1
ATOM 5707 C CA . ASP B 1 311 ? 0.661 -14.922 -6.652 1 94.44 311 ASP B CA 1
ATOM 5708 C C . ASP B 1 311 ? 0.914 -15.992 -5.59 1 94.44 311 ASP B C 1
ATOM 5710 O O . ASP B 1 311 ? 0.154 -16.109 -4.625 1 94.44 311 ASP B O 1
ATOM 5714 N N . ILE B 1 312 ? 2.055 -16.734 -5.781 1 92.62 312 ILE B N 1
ATOM 5715 C CA . ILE B 1 312 ? 2.189 -17.984 -5.059 1 92.62 312 ILE B CA 1
ATOM 5716 C C . ILE B 1 312 ? 3.578 -18.078 -4.43 1 92.62 312 ILE B C 1
ATOM 5718 O O . ILE B 1 312 ? 4.191 -19.156 -4.41 1 92.62 312 ILE B O 1
ATOM 5722 N N . GLU B 1 313 ? 4.188 -16.953 -4.078 1 81 313 GLU B N 1
ATOM 5723 C CA . GLU B 1 313 ? 5.328 -16.797 -3.182 1 81 313 GLU B CA 1
ATOM 5724 C C . GLU B 1 313 ? 6.582 -17.453 -3.766 1 81 313 GLU B C 1
ATOM 5726 O O . GLU B 1 313 ? 7.309 -18.156 -3.062 1 81 313 GLU B O 1
ATOM 5731 N N . GLY B 1 314 ? 6.766 -17.406 -5.074 1 82.81 314 GLY B N 1
ATOM 5732 C CA . GLY B 1 314 ? 8.039 -17.781 -5.668 1 82.81 314 GLY B CA 1
ATOM 5733 C C . GLY B 1 314 ? 7.93 -19.016 -6.562 1 82.81 314 GLY B C 1
ATOM 5734 O O . GLY B 1 314 ? 8.914 -19.422 -7.184 1 82.81 314 GLY B O 1
ATOM 5735 N N . PHE B 1 315 ? 6.781 -19.594 -6.715 1 88.06 315 PHE B N 1
ATOM 5736 C CA . PHE B 1 315 ? 6.59 -20.812 -7.492 1 88.06 315 PHE B CA 1
ATOM 5737 C C . PHE B 1 315 ? 5.98 -20.484 -8.852 1 88.06 315 PHE B C 1
ATOM 5739 O O . PHE B 1 315 ? 5.539 -21.391 -9.57 1 88.06 315 PHE B O 1
ATOM 5746 N N . GLU B 1 316 ? 5.992 -19.234 -9.203 1 95.25 316 GLU B N 1
ATOM 5747 C CA . GLU B 1 316 ? 5.289 -18.797 -10.406 1 95.25 316 GLU B CA 1
ATOM 5748 C C . GLU B 1 316 ? 5.824 -19.5 -11.648 1 95.25 316 GLU B C 1
ATOM 5750 O O . GLU B 1 316 ? 5.051 -20.031 -12.445 1 95.25 316 GLU B O 1
ATOM 5755 N N . LEU B 1 317 ? 7.148 -19.531 -11.797 1 96.12 317 LEU B N 1
ATOM 5756 C CA . LEU B 1 317 ? 7.719 -20.125 -13.008 1 96.12 317 LEU B CA 1
ATOM 5757 C C . LEU B 1 317 ? 7.379 -21.609 -13.102 1 96.12 317 LEU B C 1
ATOM 5759 O O . LEU B 1 317 ? 6.98 -22.094 -14.156 1 96.12 317 LEU B O 1
ATOM 5763 N N . ASP B 1 318 ? 7.527 -22.312 -11.977 1 96 318 ASP B N 1
ATOM 5764 C CA . ASP B 1 318 ? 7.195 -23.734 -11.953 1 96 318 ASP B CA 1
ATOM 5765 C C . ASP B 1 318 ? 5.715 -23.953 -12.258 1 96 318 ASP B C 1
ATOM 5767 O O . ASP B 1 318 ? 5.359 -24.875 -13 1 96 318 ASP B O 1
ATOM 5771 N N . ALA B 1 319 ? 4.895 -23.203 -11.664 1 97.94 319 ALA B N 1
ATOM 5772 C CA . ALA B 1 319 ? 3.459 -23.312 -11.914 1 97.94 319 ALA B CA 1
ATOM 5773 C C . ALA B 1 319 ? 3.131 -23.062 -13.383 1 97.94 319 ALA B C 1
ATOM 5775 O O . ALA B 1 319 ? 2.264 -23.719 -13.953 1 97.94 319 ALA B O 1
ATOM 5776 N N . LEU B 1 320 ? 3.789 -22.078 -13.992 1 98.75 320 LEU B N 1
ATOM 5777 C CA . LEU B 1 320 ? 3.6 -21.781 -15.406 1 98.75 320 LEU B CA 1
ATOM 5778 C C . LEU B 1 320 ? 4 -22.969 -16.266 1 98.75 320 LEU B C 1
ATOM 5780 O O . LEU B 1 320 ? 3.318 -23.297 -17.234 1 98.75 320 LEU B O 1
ATOM 5784 N N . LYS B 1 321 ? 5.066 -23.609 -15.883 1 98.62 321 LYS B N 1
ATOM 5785 C CA . LYS B 1 321 ? 5.484 -24.812 -16.594 1 98.62 321 LYS B CA 1
ATOM 5786 C C . LYS B 1 321 ? 4.441 -25.922 -16.453 1 98.62 321 LYS B C 1
ATOM 5788 O O . LYS B 1 321 ? 4.191 -26.672 -17.406 1 98.62 321 LYS B O 1
ATOM 5793 N N . GLY B 1 322 ? 3.861 -26.016 -15.305 1 98.44 322 GLY B N 1
ATOM 5794 C CA . GLY B 1 322 ? 2.805 -27 -15.07 1 98.44 322 GLY B CA 1
ATOM 5795 C C . GLY B 1 322 ? 1.51 -26.641 -15.781 1 98.44 322 GLY B C 1
ATOM 5796 O O . GLY B 1 322 ? 0.613 -27.484 -15.891 1 98.44 322 GLY B O 1
ATOM 5797 N N . ALA B 1 323 ? 1.414 -25.469 -16.297 1 98.69 323 ALA B N 1
ATOM 5798 C CA . ALA B 1 323 ? 0.228 -25 -17 1 98.69 323 ALA B CA 1
ATOM 5799 C C . ALA B 1 323 ? 0.51 -24.812 -18.484 1 98.69 323 ALA B C 1
ATOM 5801 O O . ALA B 1 323 ? -0.282 -24.188 -19.203 1 98.69 323 ALA B O 1
ATOM 5802 N N . GLU B 1 324 ? 1.649 -25.25 -18.938 1 98.62 324 GLU B N 1
ATOM 5803 C CA . GLU B 1 324 ? 2.154 -24.938 -20.281 1 98.62 324 GLU B CA 1
ATOM 5804 C C . GLU B 1 324 ? 1.138 -25.312 -21.359 1 98.62 324 GLU B C 1
ATOM 5806 O O . GLU B 1 324 ? 0.901 -24.531 -22.281 1 98.62 324 GLU B O 1
ATOM 5811 N N . ASN B 1 325 ? 0.545 -26.469 -21.312 1 98.38 325 ASN B N 1
ATOM 5812 C CA . ASN B 1 325 ? -0.437 -26.891 -22.297 1 98.38 325 ASN B CA 1
ATOM 5813 C C . ASN B 1 325 ? -1.656 -25.984 -22.312 1 98.38 325 ASN B C 1
ATOM 5815 O O . ASN B 1 325 ? -2.129 -25.578 -23.375 1 98.38 325 ASN B O 1
ATOM 5819 N N . THR B 1 326 ? -2.176 -25.703 -21.172 1 98.56 326 THR B N 1
ATOM 5820 C CA . THR B 1 326 ? -3.316 -24.797 -21.031 1 98.56 326 THR B CA 1
ATOM 5821 C C . THR B 1 326 ? -3.008 -23.438 -21.625 1 98.56 326 THR B C 1
ATOM 5823 O O . THR B 1 326 ? -3.834 -22.859 -22.344 1 98.56 326 THR B O 1
ATOM 5826 N N . ILE B 1 327 ? -1.819 -22.906 -21.406 1 98.75 327 ILE B N 1
ATOM 5827 C CA . ILE B 1 327 ? -1.416 -21.578 -21.859 1 98.75 327 ILE B CA 1
ATOM 5828 C C . ILE B 1 327 ? -1.248 -21.578 -23.375 1 98.75 327 ILE B C 1
ATOM 5830 O O . ILE B 1 327 ? -1.735 -20.672 -24.062 1 98.75 327 ILE B O 1
ATOM 5834 N N . LYS B 1 328 ? -0.61 -22.594 -23.906 1 98.31 328 LYS B N 1
ATOM 5835 C CA . LYS B 1 328 ? -0.376 -22.672 -25.359 1 98.31 328 LYS B CA 1
ATOM 5836 C C . LYS B 1 328 ? -1.691 -22.812 -26.109 1 98.31 328 LYS B C 1
ATOM 5838 O O . LYS B 1 328 ? -1.867 -22.188 -27.172 1 98.31 328 LYS B O 1
ATOM 5843 N N . ASN B 1 329 ? -2.582 -23.562 -25.578 1 97.75 329 ASN B N 1
ATOM 5844 C CA . ASN B 1 329 ? -3.818 -23.891 -26.297 1 97.75 329 ASN B CA 1
ATOM 5845 C C . ASN B 1 329 ? -4.828 -22.75 -26.203 1 97.75 329 ASN B C 1
ATOM 5847 O O . ASN B 1 329 ? -5.52 -22.438 -27.172 1 97.75 329 ASN B O 1
ATOM 5851 N N . ASN B 1 330 ? -4.941 -22.156 -25 1 97.69 330 ASN B N 1
ATOM 5852 C CA . ASN B 1 330 ? -6.02 -21.203 -24.766 1 97.69 330 ASN B CA 1
ATOM 5853 C C . ASN B 1 330 ? -5.527 -19.766 -24.859 1 97.69 330 ASN B C 1
ATOM 5855 O O . ASN B 1 330 ? -6.324 -18.844 -25.016 1 97.69 330 ASN B O 1
ATOM 5859 N N . LYS B 1 331 ? -4.215 -19.516 -24.656 1 98.12 331 LYS B N 1
ATOM 5860 C CA . LYS B 1 331 ? -3.609 -18.188 -24.641 1 98.12 331 LYS B CA 1
ATOM 5861 C C . LYS B 1 331 ? -4.387 -17.234 -23.734 1 98.12 331 LYS B C 1
ATOM 5863 O O . LYS B 1 331 ? -4.762 -16.141 -24.141 1 98.12 331 LYS B O 1
ATOM 5868 N N . PRO B 1 332 ? -4.602 -17.641 -22.516 1 98.5 332 PRO B N 1
ATOM 5869 C CA . PRO B 1 332 ? -5.367 -16.812 -21.578 1 98.5 332 PRO B CA 1
ATOM 5870 C C . PRO B 1 332 ? -4.66 -15.508 -21.25 1 98.5 332 PRO B C 1
ATOM 5872 O O . PRO B 1 332 ? -3.453 -15.375 -21.469 1 98.5 332 PRO B O 1
ATOM 5875 N N . LYS B 1 333 ? -5.438 -14.477 -20.766 1 98.5 333 LYS B N 1
ATOM 5876 C CA . LYS B 1 333 ? -4.828 -13.344 -20.062 1 98.5 333 LYS B CA 1
ATOM 5877 C C . LYS B 1 333 ? -4.062 -13.805 -18.828 1 98.5 333 LYS B C 1
ATOM 5879 O O . LYS B 1 333 ? -4.488 -14.734 -18.141 1 98.5 333 LYS B O 1
ATOM 5884 N N . LEU B 1 334 ? -2.941 -13.172 -18.594 1 98.88 334 LEU B N 1
ATOM 5885 C CA . LEU B 1 334 ? -2.109 -13.578 -17.469 1 98.88 334 LEU B CA 1
ATOM 5886 C C . LEU B 1 334 ? -1.805 -12.391 -16.562 1 98.88 334 LEU B C 1
ATOM 5888 O O . LEU B 1 334 ? -1.523 -11.289 -17.047 1 98.88 334 LEU B O 1
ATOM 5892 N N . ALA B 1 335 ? -1.962 -12.469 -15.297 1 98.81 335 ALA B N 1
ATOM 5893 C CA . ALA B 1 335 ? -1.467 -11.586 -14.242 1 98.81 335 ALA B CA 1
ATOM 5894 C C . ALA B 1 335 ? -0.557 -12.344 -13.273 1 98.81 335 ALA B C 1
ATOM 5896 O O . ALA B 1 335 ? -1.032 -12.961 -12.32 1 98.81 335 ALA B O 1
ATOM 5897 N N . ILE B 1 336 ? 0.742 -12.234 -13.492 1 98.81 336 ILE B N 1
ATOM 5898 C CA . ILE B 1 336 ? 1.698 -13.086 -12.797 1 98.81 336 ILE B CA 1
ATOM 5899 C C . ILE B 1 336 ? 2.594 -12.234 -11.906 1 98.81 336 ILE B C 1
ATOM 5901 O O . ILE B 1 336 ? 3.254 -11.305 -12.375 1 98.81 336 ILE B O 1
ATOM 5905 N N . SER B 1 337 ? 2.609 -12.539 -10.617 1 96.56 337 SER B N 1
ATOM 5906 C CA . SER B 1 337 ? 3.521 -11.852 -9.711 1 96.56 337 SER B CA 1
ATOM 5907 C C . SER B 1 337 ? 4.977 -12.109 -10.086 1 96.56 337 SER B C 1
ATOM 5909 O O . SER B 1 337 ? 5.383 -13.266 -10.242 1 96.56 337 SER B O 1
ATOM 5911 N N . ILE B 1 338 ? 5.762 -11.055 -10.172 1 94.94 338 ILE B N 1
ATOM 5912 C CA . ILE B 1 338 ? 7.164 -11.242 -10.539 1 94.94 338 ILE B CA 1
ATOM 5913 C C . ILE B 1 338 ? 8.062 -10.602 -9.484 1 94.94 338 ILE B C 1
ATOM 5915 O O . ILE B 1 338 ? 9.211 -10.242 -9.773 1 94.94 338 ILE B O 1
ATOM 5919 N N . TYR B 1 339 ? 7.562 -10.453 -8.305 1 87.62 339 TYR B N 1
ATOM 5920 C CA . TYR B 1 339 ? 8.312 -9.727 -7.289 1 87.62 339 TYR B CA 1
ATOM 5921 C C . TYR B 1 339 ? 8.875 -10.672 -6.238 1 87.62 339 TYR B C 1
ATOM 5923 O O . TYR B 1 339 ? 9.711 -10.281 -5.422 1 87.62 339 TYR B O 1
ATOM 5931 N N . HIS B 1 340 ? 8.5 -11.93 -6.258 1 81.38 340 HIS B N 1
ATOM 5932 C CA . HIS B 1 340 ? 8.898 -12.844 -5.191 1 81.38 340 HIS B CA 1
ATOM 5933 C C . HIS B 1 340 ? 10.367 -13.219 -5.309 1 81.38 340 HIS B C 1
ATOM 5935 O O . HIS B 1 340 ? 11.047 -13.406 -4.297 1 81.38 340 HIS B O 1
ATOM 5941 N N . ASN B 1 341 ? 10.781 -13.367 -6.543 1 76.25 341 ASN B N 1
ATOM 5942 C CA . ASN B 1 341 ? 12.188 -13.594 -6.871 1 76.25 341 ASN B CA 1
ATOM 5943 C C . ASN B 1 341 ? 12.688 -12.609 -7.918 1 76.25 341 ASN B C 1
ATOM 5945 O O . ASN B 1 341 ? 12 -12.344 -8.906 1 76.25 341 ASN B O 1
ATOM 5949 N N . SER B 1 342 ? 13.953 -12.102 -7.703 1 79.62 342 SER B N 1
ATOM 5950 C CA . SER B 1 342 ? 14.477 -11.109 -8.633 1 79.62 342 SER B CA 1
ATOM 5951 C C . SER B 1 342 ? 14.57 -11.672 -10.047 1 79.62 342 SER B C 1
ATOM 5953 O O . SER B 1 342 ? 14.398 -10.938 -11.023 1 79.62 342 SER B O 1
ATOM 5955 N N . GLN B 1 343 ? 14.852 -12.992 -10.102 1 85.56 343 GLN B N 1
ATOM 5956 C CA . GLN B 1 343 ? 15.016 -13.602 -11.414 1 85.56 343 GLN B CA 1
ATOM 5957 C C . GLN B 1 343 ? 13.695 -13.633 -12.172 1 85.56 343 GLN B C 1
ATOM 5959 O O . GLN B 1 343 ? 13.688 -13.703 -13.406 1 85.56 343 GLN B O 1
ATOM 5964 N N . ASP B 1 344 ? 12.594 -13.625 -11.422 1 91.56 344 ASP B N 1
ATOM 5965 C CA . ASP B 1 344 ? 11.281 -13.688 -12.062 1 91.56 344 ASP B CA 1
ATOM 5966 C C . ASP B 1 344 ? 11.039 -12.453 -12.93 1 91.56 344 ASP B C 1
ATOM 5968 O O . ASP B 1 344 ? 10.211 -12.484 -13.844 1 91.56 344 ASP B O 1
ATOM 5972 N N . LEU B 1 345 ? 11.797 -11.398 -12.648 1 93.19 345 LEU B N 1
ATOM 5973 C CA . LEU B 1 345 ? 11.664 -10.164 -13.422 1 93.19 345 LEU B CA 1
ATOM 5974 C C . LEU B 1 345 ? 12.016 -10.398 -14.891 1 93.19 345 LEU B C 1
ATOM 5976 O O . LEU B 1 345 ? 11.531 -9.688 -15.773 1 93.19 345 LEU B O 1
ATOM 5980 N N . TYR B 1 346 ? 12.875 -11.367 -15.125 1 95.25 346 TYR B N 1
ATOM 5981 C CA . TYR B 1 346 ? 13.219 -11.586 -16.531 1 95.25 346 TYR B CA 1
ATOM 5982 C C . TYR B 1 346 ? 12.883 -13.016 -16.953 1 95.25 346 TYR B C 1
ATOM 5984 O O . TYR B 1 346 ? 12.469 -13.242 -18.094 1 95.25 346 TYR B O 1
ATOM 5992 N N . GLU B 1 347 ? 12.922 -14.016 -16.062 1 96.25 347 GLU B N 1
ATOM 5993 C CA . GLU B 1 347 ? 12.695 -15.414 -16.422 1 96.25 347 GLU B CA 1
ATOM 5994 C C . GLU B 1 347 ? 11.242 -15.641 -16.828 1 96.25 347 GLU B C 1
ATOM 5996 O O . GLU B 1 347 ? 10.961 -16.375 -17.781 1 96.25 347 GLU B O 1
ATOM 6001 N N . ILE B 1 348 ? 10.328 -15.062 -16.172 1 98.25 348 ILE B N 1
ATOM 6002 C CA . ILE B 1 348 ? 8.914 -15.344 -16.391 1 98.25 348 ILE B CA 1
ATOM 6003 C C . ILE B 1 348 ? 8.461 -14.727 -17.703 1 98.25 348 ILE B C 1
ATOM 6005 O O . ILE B 1 348 ? 7.906 -15.422 -18.562 1 98.25 348 ILE B O 1
ATOM 6009 N N . PRO B 1 349 ? 8.68 -13.422 -17.922 1 98.75 349 PRO B N 1
ATOM 6010 C CA . PRO B 1 349 ? 8.273 -12.883 -19.234 1 98.75 349 PRO B CA 1
ATOM 6011 C C . PRO B 1 349 ? 8.945 -13.602 -20.406 1 98.75 349 PRO B C 1
ATOM 6013 O O . PRO B 1 349 ? 8.305 -13.859 -21.422 1 98.75 349 PRO B O 1
ATOM 6016 N N . LEU B 1 350 ? 10.203 -13.891 -20.281 1 98.62 350 LEU B N 1
ATOM 6017 C CA . LEU B 1 350 ? 10.93 -14.539 -21.359 1 98.62 350 LEU B CA 1
ATOM 6018 C C . LEU B 1 350 ? 10.391 -15.953 -21.609 1 98.62 350 LEU B C 1
ATOM 6020 O O . LEU B 1 350 ? 10.273 -16.391 -22.75 1 98.62 350 LEU B O 1
ATOM 6024 N N . TYR B 1 351 ? 10.117 -16.656 -20.562 1 98.69 351 TYR B N 1
ATOM 6025 C CA . TYR B 1 351 ? 9.531 -17.984 -20.703 1 98.69 351 TYR B CA 1
ATOM 6026 C C . TYR B 1 351 ? 8.188 -17.906 -21.422 1 98.69 351 TYR B C 1
ATOM 6028 O O . TYR B 1 351 ? 7.938 -18.656 -22.359 1 98.69 351 TYR B O 1
ATOM 6036 N N . LEU B 1 352 ? 7.32 -17.031 -20.984 1 98.88 352 LEU B N 1
ATOM 6037 C CA . LEU B 1 352 ? 6 -16.891 -21.594 1 98.88 352 LEU B CA 1
ATOM 6038 C C . LEU B 1 352 ? 6.105 -16.547 -23.062 1 98.88 352 LEU B C 1
ATOM 6040 O O . LEU B 1 352 ? 5.363 -17.078 -23.891 1 98.88 352 LEU B O 1
ATOM 6044 N N . LYS B 1 353 ? 7.02 -15.648 -23.375 1 98.75 353 LYS B N 1
ATOM 6045 C CA . LYS B 1 353 ? 7.238 -15.266 -24.766 1 98.75 353 LYS B CA 1
ATOM 6046 C C . LYS B 1 353 ? 7.695 -16.469 -25.594 1 98.75 353 LYS B C 1
ATOM 6048 O O . LYS B 1 353 ? 7.348 -16.578 -26.781 1 98.75 353 LYS B O 1
ATOM 6053 N N . SER B 1 354 ? 8.461 -17.297 -25.031 1 98.69 354 SER B N 1
ATOM 6054 C CA . SER B 1 354 ? 9 -18.453 -25.75 1 98.69 354 SER B CA 1
ATOM 6055 C C . SER B 1 354 ? 7.906 -19.453 -26.078 1 98.69 354 SER B C 1
ATOM 6057 O O . SER B 1 354 ? 7.969 -20.125 -27.109 1 98.69 354 SER B O 1
ATOM 6059 N N . ILE B 1 355 ? 6.887 -19.625 -25.281 1 98.38 355 ILE B N 1
ATOM 6060 C CA . ILE B 1 355 ? 5.895 -20.672 -25.516 1 98.38 355 ILE B CA 1
ATOM 6061 C C . ILE B 1 355 ? 4.695 -20.094 -26.266 1 98.38 355 ILE B C 1
ATOM 6063 O O . ILE B 1 355 ? 3.982 -20.828 -26.953 1 98.38 355 ILE B O 1
ATOM 6067 N N . VAL B 1 356 ? 4.457 -18.844 -26.125 1 98.62 356 VAL B N 1
ATOM 6068 C CA . VAL B 1 356 ? 3.432 -18.156 -26.891 1 98.62 356 VAL B CA 1
ATOM 6069 C C . VAL B 1 356 ? 3.998 -16.844 -27.453 1 98.62 356 VAL B C 1
ATOM 6071 O O . VAL B 1 356 ? 3.832 -15.781 -26.844 1 98.62 356 VAL B O 1
ATOM 6074 N N . PRO B 1 357 ? 4.539 -16.828 -28.594 1 98.06 357 PRO B N 1
ATOM 6075 C CA . PRO B 1 357 ? 5.195 -15.656 -29.172 1 98.06 357 PRO B CA 1
ATOM 6076 C C . PRO B 1 357 ? 4.227 -14.5 -29.422 1 98.06 357 PRO B C 1
ATOM 6078 O O . PRO B 1 357 ? 4.652 -13.344 -29.5 1 98.06 357 PRO B O 1
ATOM 6081 N N . GLU B 1 358 ? 2.961 -14.711 -29.422 1 98 358 GLU B N 1
ATOM 6082 C CA . GLU B 1 358 ? 1.955 -13.695 -29.719 1 98 358 GLU B CA 1
ATOM 6083 C C . GLU B 1 358 ? 1.668 -12.836 -28.5 1 98 358 GLU B C 1
ATOM 6085 O O . GLU B 1 358 ? 1.057 -11.766 -28.609 1 98 358 GLU B O 1
ATOM 6090 N N . TYR B 1 359 ? 2.074 -13.227 -27.359 1 98.62 359 TYR B N 1
ATOM 6091 C CA . TYR B 1 359 ? 1.773 -12.492 -26.141 1 98.62 359 TYR B CA 1
ATOM 6092 C C . TYR B 1 359 ? 2.334 -11.07 -26.203 1 98.62 359 TYR B C 1
ATOM 6094 O O . TYR B 1 359 ? 3.473 -10.867 -26.641 1 98.62 359 TYR B O 1
ATOM 6102 N N . LYS B 1 360 ? 1.539 -10.156 -25.844 1 98.44 360 LYS B N 1
ATOM 6103 C CA . LYS B 1 360 ? 1.923 -8.789 -25.516 1 98.44 360 LYS B CA 1
ATOM 6104 C C . LYS B 1 360 ? 2.057 -8.609 -24 1 98.44 360 LYS B C 1
ATOM 6106 O O . LYS B 1 360 ? 1.282 -9.18 -23.234 1 98.44 360 LYS B O 1
ATOM 6111 N N . PHE B 1 361 ? 3.029 -7.781 -23.641 1 98.75 361 PHE B N 1
ATOM 6112 C CA . PHE B 1 361 ? 3.328 -7.691 -22.219 1 98.75 361 PHE B CA 1
ATOM 6113 C C . PHE B 1 361 ? 3.213 -6.25 -21.734 1 98.75 361 PHE B C 1
ATOM 6115 O O . PHE B 1 361 ? 3.549 -5.316 -22.469 1 98.75 361 PHE B O 1
ATOM 6122 N N . PHE B 1 362 ? 2.742 -6.062 -20.531 1 98.69 362 PHE B N 1
ATOM 6123 C CA . PHE B 1 362 ? 2.934 -4.848 -19.734 1 98.69 362 PHE B CA 1
ATOM 6124 C C . PHE B 1 362 ? 3.146 -5.184 -18.266 1 98.69 362 PHE B C 1
ATOM 6126 O O . PHE B 1 362 ? 2.883 -6.309 -17.844 1 98.69 362 PHE B O 1
ATOM 6133 N N . VAL B 1 363 ? 3.746 -4.301 -17.562 1 98.69 363 VAL B N 1
ATOM 6134 C CA . VAL B 1 363 ? 4.047 -4.492 -16.156 1 98.69 363 VAL B CA 1
ATOM 6135 C C . VAL B 1 363 ? 3.539 -3.297 -15.352 1 98.69 363 VAL B C 1
ATOM 6137 O O . VAL B 1 363 ? 3.574 -2.162 -15.828 1 98.69 363 VAL B O 1
ATOM 6140 N N . ARG B 1 364 ? 2.961 -3.57 -14.188 1 98.06 364 ARG B N 1
ATOM 6141 C CA . ARG B 1 364 ? 2.51 -2.547 -13.25 1 98.06 364 ARG B CA 1
ATOM 6142 C C . ARG B 1 364 ? 2.963 -2.869 -11.828 1 98.06 364 ARG B C 1
ATOM 6144 O O . ARG B 1 364 ? 3.248 -4.023 -11.516 1 98.06 364 ARG B O 1
ATOM 6151 N N . HIS B 1 365 ? 3.115 -1.858 -11.039 1 96.31 365 HIS B N 1
ATOM 6152 C CA . HIS B 1 365 ? 3.436 -1.959 -9.617 1 96.31 365 HIS B CA 1
ATOM 6153 C C . HIS B 1 365 ? 2.299 -1.422 -8.758 1 96.31 365 HIS B C 1
ATOM 6155 O O . HIS B 1 365 ? 1.77 -0.341 -9.023 1 96.31 365 HIS B O 1
ATOM 6161 N N . HIS B 1 366 ? 1.958 -2.189 -7.723 1 94.19 366 HIS B N 1
ATOM 6162 C CA . HIS B 1 366 ? 0.67 -1.895 -7.105 1 94.19 366 HIS B CA 1
ATOM 6163 C C . HIS B 1 366 ? 0.828 -1.607 -5.617 1 94.19 366 HIS B C 1
ATOM 6165 O O . HIS B 1 366 ? -0.149 -1.65 -4.863 1 94.19 366 HIS B O 1
ATOM 6171 N N . SER B 1 367 ? 2.023 -1.384 -5.156 1 87 367 SER B N 1
ATOM 6172 C CA . SER B 1 367 ? 2.262 -1.003 -3.77 1 87 367 SER B CA 1
ATOM 6173 C C . SER B 1 367 ? 3.025 0.315 -3.682 1 87 367 SER B C 1
ATOM 6175 O O . SER B 1 367 ? 3.998 0.525 -4.41 1 87 367 S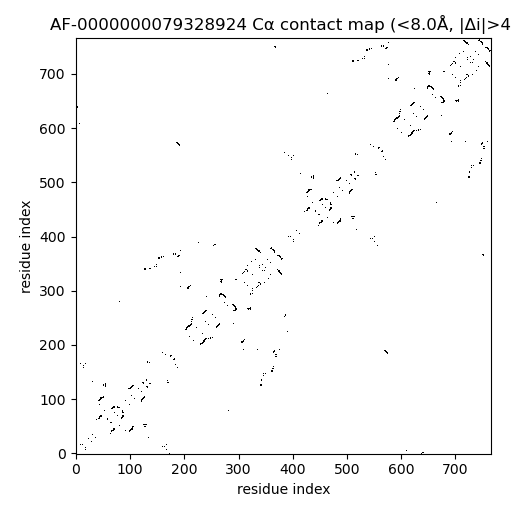ER B O 1
ATOM 6177 N N . ASN B 1 368 ? 2.574 1.134 -2.773 1 82.88 368 ASN B N 1
ATOM 6178 C CA . ASN B 1 368 ? 3.254 2.414 -2.605 1 82.88 368 ASN B CA 1
ATOM 6179 C C . ASN B 1 368 ? 4.32 2.342 -1.518 1 82.88 368 ASN B C 1
ATOM 6181 O O . ASN B 1 368 ? 5.078 3.293 -1.322 1 82.88 368 ASN B O 1
ATOM 6185 N N . SER B 1 369 ? 4.422 1.256 -0.875 1 74.88 369 SER B N 1
ATOM 6186 C CA . SER B 1 369 ? 5.277 1.236 0.309 1 74.88 369 SER B CA 1
ATOM 6187 C C . SER B 1 369 ? 6.328 0.136 0.214 1 74.88 369 SER B C 1
ATOM 6189 O O . SER B 1 369 ? 7.297 0.131 0.974 1 74.88 369 SER B O 1
ATOM 6191 N N . THR B 1 370 ? 6.117 -0.747 -0.727 1 76.38 370 THR B N 1
ATOM 6192 C CA . THR B 1 370 ? 7.051 -1.867 -0.79 1 76.38 370 THR B CA 1
ATOM 6193 C C . THR B 1 370 ? 7.508 -2.107 -2.225 1 76.38 370 THR B C 1
ATOM 6195 O O . THR B 1 370 ? 6.898 -1.606 -3.17 1 76.38 370 THR B O 1
ATOM 6198 N N . ILE B 1 371 ? 8.57 -2.811 -2.312 1 80.06 371 ILE B N 1
ATOM 6199 C CA . ILE B 1 371 ? 9.078 -3.191 -3.627 1 80.06 371 ILE B CA 1
ATOM 6200 C C . ILE B 1 371 ? 8.344 -4.438 -4.121 1 80.06 371 ILE B C 1
ATOM 6202 O O . ILE B 1 371 ? 8.703 -5.008 -5.152 1 80.06 371 ILE B O 1
ATOM 6206 N N . PHE B 1 372 ? 7.32 -4.754 -3.379 1 80.38 372 PHE B N 1
ATOM 6207 C CA . PHE B 1 372 ? 6.523 -5.922 -3.738 1 80.38 372 PHE B CA 1
ATOM 6208 C C . PHE B 1 372 ? 5.289 -5.512 -4.531 1 80.38 372 PHE B C 1
ATOM 6210 O O . PHE B 1 372 ? 5.055 -4.32 -4.75 1 80.38 372 PHE B O 1
ATOM 6217 N N . GLU B 1 373 ? 4.547 -6.512 -5.117 1 90.06 373 GLU B N 1
ATOM 6218 C CA . GLU B 1 373 ? 3.295 -6.332 -5.844 1 90.06 373 GLU B CA 1
ATOM 6219 C C . GLU B 1 373 ? 3.549 -5.852 -7.27 1 90.06 373 GLU B C 1
ATOM 6221 O O . GLU B 1 373 ? 2.828 -4.992 -7.781 1 90.06 373 GLU B O 1
ATOM 6226 N N . THR B 1 374 ? 4.637 -6.25 -7.805 1 95.56 374 THR B N 1
ATOM 6227 C CA . THR B 1 374 ? 4.875 -6.055 -9.227 1 95.56 374 THR B CA 1
ATOM 6228 C C . THR B 1 374 ? 4.285 -7.207 -10.039 1 95.56 374 THR B C 1
ATOM 6230 O O . THR B 1 374 ? 4.594 -8.375 -9.781 1 95.56 374 THR B O 1
ATOM 6233 N N . ILE B 1 375 ? 3.424 -6.859 -10.992 1 98.25 375 ILE B N 1
ATOM 6234 C CA . ILE B 1 375 ? 2.713 -7.879 -11.758 1 98.25 375 ILE B CA 1
ATOM 6235 C C . ILE B 1 375 ? 3.059 -7.742 -13.234 1 98.25 375 ILE B C 1
ATOM 6237 O O . ILE B 1 375 ? 3.029 -6.641 -13.789 1 98.25 375 ILE B O 1
ATOM 6241 N N . CYS B 1 376 ? 3.477 -8.875 -13.828 1 98.81 376 CYS B N 1
ATOM 6242 C CA . CYS B 1 376 ? 3.623 -8.977 -15.273 1 98.81 376 CYS B CA 1
ATOM 6243 C C . CYS B 1 376 ? 2.328 -9.445 -15.922 1 98.81 376 CYS B C 1
ATOM 6245 O O . CYS B 1 376 ? 1.824 -10.523 -15.609 1 98.81 376 CYS B O 1
ATOM 6247 N N . TYR B 1 377 ? 1.821 -8.625 -16.781 1 98.81 377 TYR B N 1
ATOM 6248 C CA . TYR B 1 377 ? 0.597 -8.945 -17.5 1 98.81 377 TYR B CA 1
ATOM 6249 C C . T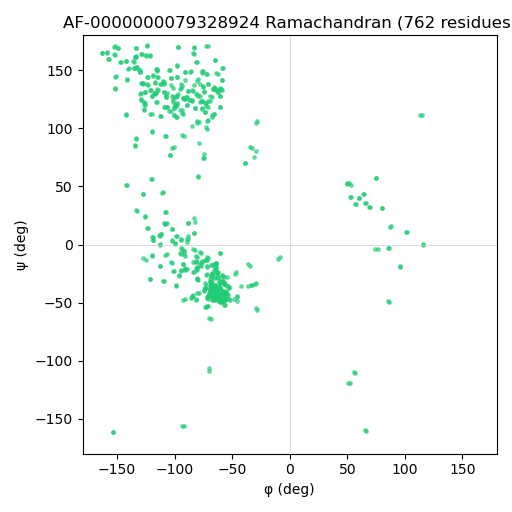YR B 1 377 ? 0.906 -9.375 -18.922 1 98.81 377 TYR B C 1
ATOM 6251 O O . TYR B 1 377 ? 1.818 -8.836 -19.562 1 98.81 377 TYR B O 1
ATOM 6259 N N . ALA B 1 378 ? 0.158 -10.32 -19.422 1 98.81 378 ALA B N 1
ATOM 6260 C CA . ALA B 1 378 ? 0.281 -10.789 -20.797 1 98.81 378 ALA B CA 1
ATOM 6261 C C . ALA B 1 378 ? -1.089 -11.078 -21.391 1 98.81 378 ALA B C 1
ATOM 6263 O O . ALA B 1 378 ? -1.988 -11.562 -20.703 1 98.81 378 ALA B O 1
ATOM 6264 N N . TYR B 1 379 ? -1.233 -10.766 -22.641 1 98.44 379 TYR B N 1
ATOM 6265 C CA . TYR B 1 379 ? -2.471 -11.047 -23.359 1 98.44 379 TYR B CA 1
ATOM 6266 C C . TYR B 1 379 ? -2.225 -11.109 -24.859 1 98.44 379 TYR B C 1
ATOM 6268 O O . TYR B 1 379 ? -1.149 -10.742 -25.344 1 98.44 379 TYR B O 1
ATOM 6276 N N . VAL B 1 380 ? -3.137 -11.742 -25.531 1 97.75 380 VAL B N 1
ATOM 6277 C CA . VAL B 1 380 ? -3.115 -11.766 -27 1 97.75 380 VAL B CA 1
ATOM 6278 C C . VAL B 1 380 ? -4.266 -10.922 -27.547 1 97.75 380 VAL B C 1
ATOM 6280 O O . VAL B 1 380 ? -5.352 -10.891 -26.969 1 97.75 380 VAL B O 1
ATOM 6283 N N . ASP B 1 381 ? -3.977 -10.141 -28.656 1 90.88 381 ASP B N 1
ATOM 6284 C CA . ASP B 1 381 ? -5.043 -9.375 -29.281 1 90.88 381 ASP B CA 1
ATOM 6285 C C . ASP B 1 381 ? -6.16 -10.289 -29.781 1 90.88 381 ASP B C 1
ATOM 6287 O O . ASP B 1 381 ? -5.895 -11.359 -30.344 1 90.88 381 ASP B O 1
ATOM 6291 N N . LYS B 1 382 ? -7.27 -10.117 -29.266 1 72.06 382 LYS B N 1
ATOM 6292 C CA . LYS B 1 382 ? -8.383 -10.891 -29.812 1 72.06 382 LYS B CA 1
ATOM 6293 C C . LYS B 1 382 ? -8.797 -10.367 -31.188 1 72.06 382 LYS B C 1
ATOM 6295 O O . LYS B 1 382 ? -8.766 -9.164 -31.438 1 72.06 382 LYS B O 1
ATOM 6300 N N . GLU B 1 383 ? -8.758 -11.219 -32.219 1 54.66 383 GLU B N 1
ATOM 6301 C CA . GLU B 1 383 ? -9.297 -10.969 -33.531 1 54.66 383 GLU B CA 1
ATOM 6302 C C . GLU B 1 383 ? -10.789 -10.656 -33.469 1 54.66 383 GLU B C 1
ATOM 6304 O O . GLU B 1 383 ? -11.492 -11.141 -32.594 1 54.66 383 GLU B O 1
#

Secondary structure (DSSP, 8-state):
--HHHHHHHHH--SHHHHHHHHHHHHHHS-THHHHHHHHHSEEEEE--SHHHHHHHHHHHHTTPPEEEEE-S-GGGTT-EETTEEEE-GGGGGGGGGGEEEEE--S--HHHHHHHHHTT-EEEEBPTTS-BTTS--HHHHHTHHHHHHHHHHBSSHHHHHHHHHHHHHHH-GGGEETTTEEGGGGGGBBS-SS--SSS----TT-EEEEET-TTSHHHHHHHHHHHHTT----EEEEE---HHHHHHHHHHHHHHT--SEEEESEEE-SS-EEEETTTTTTS------PEEEEE-HHHHHTT----EEEE--TT-HHHHHHHTHHHHHHH--EEEEE--SSTTHHHHHHHHHHHH-TT-EEEEEE--SSSS--EEEEEE----/--HHHHHHHHH--SHHHHHHHHHHHHHHS-THHHHHHHHHSEEEEE--SHHHHHHHHHHHHTTPPEEEEE-S-GGGTT-EETTEEEE-GGGGGGGGGGEEEEE--S--HHHHHHHHHTT-EEEEBPTTS-BTTS--HHHHHTHHHHHHHHHHBSSHHHHHHHHHHHHHHH-GGGEETTTEETTTGGGBBS-SS--SSS----TT-EEEEET-TTSHHHHHHHHHHHHTT----EEEEE---HHHHHHHHHHHHHHT--SEEEESEEE-SS-EEEETTTTTTS------PEEEEE-HHHHHTT----EEEE--TT-HHHHHHHTHHHHHHH--EEEEE--SSTTHHHHHHHHHHHH-TT-EEEEEE--SSSS--EEEEEE----

Radius of gyration: 26.0 Å; Cα contacts (8 Å, |Δi|>4): 1503; chains: 2; bounding box: 70×71×67 Å

Sequence (766 aa):
MNIFELKKIFKINNLKELYTYLYEIKECKKLGSLDELIKTKQIVLFGAGRIGKQVLNTLKKYGFKVAYFCDNNKDIWGDCIDGVYILPPNYIKNNIKDTLVIVSMMTYVEVIKQLESMNAQYIFSDIDGTLGFLPCPNLYNNIEKLKQVNDLFIDDFSKKVYLNVIKARIFQQLSFGLSGNLLIHPIVTGPQYFDTEFFIYTDNEIFIDCGAYDGDSTVEFFLTMHQLNLKNSKVYAFEPDRENYDNFLKTIENYNLNNVKIFNYGVGNDNYNISMEQIQNCRNNNEEYEIKICKIDDIVKNEPITFIKMDIEGFELDALKGAENTIKNNKPKLAISIYHNSQDLYEIPLYLKSIVPEYKFFVRHHSNSTIFETICYAYVDKEMNIFELKKIFKINNLKELYTYLYEIKECKKLGSLDELIKTKQIVLFGAGRIGKQVLNTLKKYGFKVAYFCDNNKDIWGDCIDGVYILPPNYIKNNIKDTLVIVSMMTYVEVIKQLESMNAQYIFSDIDGTLGFLPCPNLYNNIEKLKQVNDLFIDDFSKKVYLNVIKARIFQQLSFGLSGNLLIHPIVTGPQYFDTEFFIYTDNEIFIDCGAYDGDSTVEFFLTMHQLNLKNSKVYAFEPDRENYDNFLKTIENYNLNNVKIFNYGVGNDNYNISMEQIQNCRNNNEEYEIKICKIDDIVKNEPITFIKMDIEGFELDALKGAENTIKNNKPKLAISIYHNSQDLYEIPLYLKSIVPEYKFFVRHHSNSTIFETICYAYVDKE

InterPro domains:
  IPR006342 Methyltransferase FkbM [PF05050] (209-352)
  IPR006342 Methyltransferase FkbM [TIGR01444] (207-338)
  IPR029063 S-adenosyl-L-methionine-dependent methyltransferase superfamily [G3DSA:3.40.50.150] (189-379)
  IPR029063 S-adenosyl-L-methionine-dependent methyltransferase superfamily [SSF53335] (37-379)
  IPR052514 S-adenosyl-L-methionine-dependent methyltransferase [PTHR34203] (165-340)
  IPR054601 C2185-like, N-terminal [PF22674] (41-119)

pLDDT: mean 84.08, std 15.94, range [30.89, 98.88]

Solvent-accessible surface area (backbone atoms only — not comparable to full-atom values): 39372 Å² total; per-residue (Å²): 121,42,46,67,58,49,47,54,59,68,60,49,84,47,68,68,53,44,49,53,49,48,51,49,39,46,67,63,45,52,67,45,55,59,49,41,45,62,67,71,26,47,30,30,33,36,24,76,48,71,34,20,52,38,26,50,51,43,35,44,73,73,68,45,73,66,66,31,28,20,36,87,59,69,87,50,48,76,38,63,58,96,84,26,39,24,35,56,60,72,61,49,66,80,46,32,92,49,32,37,32,33,37,19,56,89,83,41,50,68,55,49,54,53,35,54,75,66,68,42,47,68,44,41,37,36,59,63,21,33,39,16,74,39,57,31,59,67,62,65,74,36,46,67,51,44,51,54,47,53,68,50,38,76,46,69,63,22,44,52,32,52,48,29,52,54,47,38,50,33,49,43,84,50,46,38,74,80,57,15,35,63,57,37,24,68,45,20,41,40,39,73,77,68,53,75,84,81,55,81,85,56,64,55,38,26,35,36,33,35,48,29,48,49,33,57,65,57,53,50,49,55,46,51,37,47,66,69,71,42,49,72,55,37,35,44,32,24,19,42,52,63,70,34,34,54,44,19,52,49,41,34,60,55,31,63,56,83,51,61,50,76,40,69,23,35,60,19,61,48,73,48,72,44,52,31,68,82,66,35,86,66,68,84,70,78,72,78,52,68,38,38,28,31,26,50,36,76,72,54,55,86,58,75,44,42,32,39,37,37,53,56,86,63,36,48,63,40,24,48,60,15,25,41,66,46,42,59,74,48,50,32,35,36,29,33,52,30,46,47,28,75,62,36,62,34,53,43,59,53,50,51,42,70,68,36,72,70,52,41,33,43,42,50,27,40,29,41,44,48,89,44,57,29,33,44,33,34,34,54,86,78,130,122,42,46,67,58,50,46,55,58,66,63,49,83,46,67,68,54,45,49,54,48,48,52,47,40,47,68,65,44,56,68,47,52,56,53,41,45,62,67,70,26,46,31,31,32,38,26,77,48,74,39,21,50,41,28,49,53,44,36,45,73,73,69,47,73,64,66,30,29,21,37,88,59,70,86,50,48,76,38,54,59,96,83,28,38,24,35,55,59,71,60,52,66,80,46,33,93,50,32,36,32,33,37,21,57,88,84,40,47,68,55,44,53,53,34,55,74,67,67,42,47,69,45,41,40,34,58,65,27,32,40,18,69,40,58,30,60,67,61,66,74,37,48,68,52,45,51,54,47,52,68,50,37,77,47,70,63,22,44,51,32,53,49,30,52,52,47,38,48,34,50,42,83,50,47,38,64,81,56,15,34,63,58,36,25,67,46,20,39,41,39,74,77,68,54,74,84,82,55,81,85,57,64,54,38,26,34,36,33,36,48,27,48,48,32,57,64,58,52,50,49,55,46,50,36,48,64,70,72,41,48,73,55,36,36,43,32,26,19,42,52,63,69,35,34,53,44,20,52,49,41,34,61,55,30,64,56,82,51,61,48,76,40,70,23,36,61,18,62,48,75,48,72,45,53,29,70,83,65,35,79,65,67,84,70,78,72,77,53,67,40,39,30,31,26,50,36,77,71,54,54,85,60,75,43,42,31,39,37,37,53,58,86,63,36,48,62,40,24,49,61,15,23,41,64,46,43,59,74,47,51,32,36,35,29,33,51,31,46,46,27,75,62,36,63,33,53,43,60,52,50,50,40,70,67,37,73,70,53,41,33,42,42,50,28,38,28,42,43,45,89,44,58,27,34,44,31,34,34,52,86,78,129

Organism: NCBI:txid704125

Foldseek 3Di:
DDPVVVVLLLPDQALVSVLVVVVVCVVVVVLCVVVVLQVQAAEEEEDPALQSLLLCVVCVVVPGDHQAYEYCPPQQAQPDDPNHGYHHPCVCLVPQVRYEYEYRDFQCLVVVVVCVVSVHHYWYAASNSQTQCPLSVVCNVPSVLLVVLLVQADDSLLRLQLSLLSSCSNHVVCQDSFQGRPSNQVFADDDAQDDDPPDDDAAAAEEEAAQCQLPPVVVVVVVVCVVVVHYNYAYEYEAQDPVSVVNNVVVCVVVVPDRYDYDNAHEFQAWDKDFCVVVVPDDPPPPGDIHTYHQPCVVCPPPLHAEYEDDHQPRQQGNCNSCLVNCLVNVHKYKYWQRNDVCSSRVVSVVSCVSPVQKGWGWGAHDRHYSGSIIIIIGHDDD/DDPVVVVLLLPDQALVSVLVVVVVCVVVVVLVVVVVLQVQAAEEEEDPALQSLLLCVVCVVVPGDHQAYEYCPPQQAQADDPNHGYHHPCVCLVPQVRYEYEYRDFLCLVVVVVCVVSPHHYWYAASNSQTQQNLSVLCNVPSVLLVVLLVQADDSLLRLQLSLLSSCSNCVVCQDSFQGRPSNQVFADDDAQDDDPPDDDAAAAEEEAAQCQLPPVVVVVVVVCVVVVHYNYAYEYEAQDPVSVVNNVVVCVVVVPDRYHYDNAHEFQAWDKDFCVVVPSPDPPPPGDIHTYHQPCVVCPPPLHAEYEHDHQPRQQGNCNSCLVNCLVNVHKYKYWQRNDVNSSRVVSVVSCVSPVQKGWGWGAHDRHYSGSIIIIIGHDDD